Protein AF-0000000074080080 (afdb_homodimer)

Nearest PDB structures (foldseek):
  8p6v-assembly1_I  TM=7.496E-01  e=1.552E-08  Homo sapiens
  7egb-assembly1_9  TM=7.547E-01  e=2.299E-08  Homo sapiens
  8bvw-assembly1_9  TM=6.854E-01  e=7.120E-08  Homo sapiens
  8p73-assembly1_I  TM=6.252E-01  e=2.799E-08  Homo sapiens
  5acb-assembly2_A  TM=5.329E-01  e=4.485E-04  Homo sapiens

Solvent-accessible surface area (backbone atoms only — not comparable to full-atom values): 25885 Å² total; per-residue (Å²): 143,64,81,69,67,68,72,72,68,72,80,48,49,71,61,48,43,47,50,49,52,49,50,49,45,57,71,65,32,74,70,78,63,53,70,61,32,53,52,39,15,49,49,50,46,50,59,56,43,68,49,40,59,55,50,47,51,26,28,39,54,52,22,20,61,74,67,66,50,90,68,54,69,68,55,53,41,69,65,51,88,72,82,49,58,68,59,47,48,54,50,30,63,62,40,45,63,54,51,37,54,76,49,67,67,61,78,83,66,81,59,31,60,62,51,32,52,49,50,53,53,48,42,59,71,70,46,73,81,57,92,65,66,75,73,66,33,51,60,51,21,49,53,44,53,57,51,40,67,76,47,63,51,73,82,73,46,54,32,62,52,51,18,50,27,24,51,50,50,11,38,52,74,68,70,46,64,73,59,57,58,52,52,52,51,34,61,71,66,64,43,77,88,85,46,78,71,70,52,53,54,56,53,46,50,29,49,51,50,44,49,55,46,46,54,49,43,48,48,48,45,46,50,45,50,51,49,55,66,73,94,139,68,80,69,68,69,71,73,70,73,77,48,50,72,61,47,42,47,50,48,52,47,50,49,47,57,70,66,32,73,70,80,63,53,70,62,31,54,52,38,15,49,50,50,46,51,60,56,43,66,48,40,60,54,50,48,50,26,29,39,54,52,22,21,60,76,67,66,50,88,69,53,71,69,53,54,42,67,63,50,87,72,82,50,57,68,59,48,48,55,50,29,62,61,41,45,63,54,50,38,55,75,49,70,66,61,77,81,70,80,60,32,61,63,51,33,52,49,50,53,53,48,41,61,69,70,46,72,81,57,92,64,67,75,71,67,32,51,61,52,21,50,52,45,52,57,52,38,69,76,47,64,50,74,81,72,48,54,32,60,53,51,19,50,27,25,51,51,49,11,39,50,74,69,70,46,64,73,58,56,58,52,53,49,51,36,61,72,65,64,41,72,90,84,47,77,70,70,54,53,55,56,52,46,50,30,48,50,49,44,48,56,46,47,52,47,44,49,48,47,45,48,50,46,51,51,49,55,66,73,93

Sequence (462 aa):
LTSMQLLWIRPDSDFARLNRSIARFSDTFQPTMWPSVRWTAYAYFKRLFLEWSIVMMACFYLAMKVEEFYVTIDEFVSNLKSGTPEQNTTRILGLEPEIMRALRYQITIHCPFRPFEGHLVEMKARMLLLNFNVESIREPADQFFRQALLSDVMLMYPPSQIALAALKYGLDSLDKSPDVLVEFLQKLMGVEDDWKGMHGDALQTIDKLILRFENSQRKAQITRLIAHHIALTSMQLLWIRPDSDFARLNRSIARFSDTFQPTMWPSVRWTAYAYFKRLFLEWSIVMMACFYLAMKVEEFYVTIDEFVSNLKSGTPEQNTTRILGLEPEIMRALRYQITIHCPFRPFEGHLVEMKARMLLLNFNVESIREPADQFFRQALLSDVMLMYPPSQIALAALKYGLDSLDKSPDVLVEFLQKLMGVEDDWKGMHGDALQTIDKLILRFENSQRKAQITRLIAHHIA

Foldseek 3Di:
DDCVVVVPPPQQQVVRVVVVVLVVCQPPDPPNDDPVVVVVVVVVVVVVCVCVVLVVLLLVVLVCVVVVVDDDLQRSLVPDDDDDSVVSSVSSVVCNVVVCVVVVVPSDADALVVLLVVLLVLCVVPVVPDPDDSVQLVVQLVVLVVLVVSHCLSVPDDSNLSSLLSSQRSCVVVVHDPVSSVVSVCVVVVDDPPPPPPSVVSVVSSVVSNVSSVSSVVVVVVVVVVVVVVD/DDCVVVVPPPQQQVVRVVVVVLVVCQPPDPPNDDPVVVVVVVVVVVVVCVCVVLVVLLLVVLVCVVVVVDDDLQRSLVPDDDDDSVVSSVSSVVCNVVVCVVVVVPSDADALVVLLVVLLVLCVVPVVPDPDDSVQLVVQLVVLVVLVVSHCDSVVDDSNLSSLLSSQRSCVVVVHDPVSSVVSVCVVVVDDPPPPPPSVVSVVSSVVSNVSSVSSVVVVVVVVVVVVVVD

Structure (mmCIF, N/CA/C/O backbone):
data_AF-0000000074080080-model_v1
#
loop_
_entity.id
_entity.type
_entity.pdbx_description
1 polymer 'Cyclin_C_2 domain-containing protein'
#
loop_
_atom_site.group_PDB
_atom_site.id
_atom_site.type_symbol
_atom_site.label_atom_id
_atom_site.label_alt_id
_atom_site.label_comp_id
_atom_site.label_asym_id
_atom_site.label_entity_id
_atom_site.label_seq_id
_atom_site.pdbx_PDB_ins_code
_atom_site.Cartn_x
_atom_site.Cartn_y
_atom_site.Cartn_z
_atom_site.occupancy
_atom_site.B_iso_or_equiv
_atom_site.auth_seq_id
_atom_site.auth_comp_id
_atom_site.auth_asym_id
_atom_site.auth_atom_id
_atom_site.pdbx_PDB_model_num
ATOM 1 N N . LEU A 1 1 ? -24.312 1.69 31.484 1 17.56 1 LEU A N 1
ATOM 2 C CA . LEU A 1 1 ? -23.109 2.436 31.125 1 17.56 1 LEU A CA 1
ATOM 3 C C . LEU A 1 1 ? -22.172 1.587 30.266 1 17.56 1 LEU A C 1
ATOM 5 O O . LEU A 1 1 ? -21.547 0.647 30.75 1 17.56 1 LEU A O 1
ATOM 9 N N . THR A 1 2 ? -22.594 1.192 29.203 1 21.22 2 THR A N 1
ATOM 10 C CA . THR A 1 2 ? -22.969 0.171 28.234 1 21.22 2 THR A CA 1
ATOM 11 C C . THR A 1 2 ? -21.797 -0.184 27.328 1 21.22 2 THR A C 1
ATOM 13 O O . THR A 1 2 ? -20.859 0.605 27.172 1 21.22 2 THR A O 1
ATOM 16 N N . SER A 1 3 ? -21.797 -1.384 27.078 1 21.23 3 SER A N 1
ATOM 17 C CA . SER A 1 3 ? -20.828 -2.271 26.438 1 21.23 3 SER A CA 1
ATOM 18 C C . SER A 1 3 ? -20.359 -1.696 25.094 1 21.23 3 SER A C 1
ATOM 20 O O . SER A 1 3 ? -21.109 -1.704 24.125 1 21.23 3 SER A O 1
ATOM 22 N N . MET A 1 4 ? -20.125 -0.327 25.297 1 20.53 4 MET A N 1
ATOM 23 C CA . MET A 1 4 ? -19.688 0.381 24.109 1 20.53 4 MET A CA 1
ATOM 24 C C . MET A 1 4 ? -18.797 -0.511 23.25 1 20.53 4 MET A C 1
ATOM 26 O O . MET A 1 4 ? -17.672 -0.844 23.641 1 20.53 4 MET A O 1
ATOM 30 N N . GLN A 1 5 ? -19.438 -1.599 22.922 1 22.08 5 GLN A N 1
ATOM 31 C CA . GLN A 1 5 ? -18.891 -2.594 22.016 1 22.08 5 GLN A CA 1
ATOM 32 C C . GLN A 1 5 ? -18.016 -1.938 20.953 1 22.08 5 GLN A C 1
ATOM 34 O O . GLN A 1 5 ? -18.484 -1.101 20.172 1 22.08 5 GLN A O 1
ATOM 39 N N . LEU A 1 6 ? -16.984 -1.421 21.5 1 24.19 6 LEU A N 1
ATOM 40 C CA . LEU A 1 6 ? -15.805 -0.853 20.844 1 24.19 6 LEU A CA 1
ATOM 41 C C . LEU A 1 6 ? -15.602 -1.474 19.469 1 24.19 6 LEU A C 1
ATOM 43 O O . LEU A 1 6 ? -15.328 -2.672 19.359 1 24.19 6 LEU A O 1
ATOM 47 N N . LEU A 1 7 ? -16.609 -1.255 18.766 1 25.08 7 LEU A N 1
ATOM 48 C CA . LEU A 1 7 ? -16.625 -1.67 17.375 1 25.08 7 LEU A CA 1
ATOM 49 C C . LEU A 1 7 ? -15.219 -1.593 16.766 1 25.08 7 LEU A C 1
ATOM 51 O O . LEU A 1 7 ? -14.602 -0.527 16.766 1 25.08 7 LEU A O 1
ATOM 55 N N . TRP A 1 8 ? -14.391 -2.443 17.141 1 25.25 8 TRP A N 1
ATOM 56 C CA . TRP A 1 8 ? -13.031 -2.824 16.75 1 25.25 8 TRP A CA 1
ATOM 57 C C . TRP A 1 8 ? -12.789 -2.557 15.273 1 25.25 8 TRP A C 1
ATOM 59 O O . TRP A 1 8 ? -13.281 -3.291 14.414 1 25.25 8 TRP A O 1
ATOM 69 N N . ILE A 1 9 ? -13.328 -1.454 14.93 1 29.81 9 ILE A N 1
ATOM 70 C CA . ILE A 1 9 ? -13.039 -1.079 13.555 1 29.81 9 ILE A CA 1
ATOM 71 C C . ILE A 1 9 ? -11.562 -1.323 13.25 1 29.81 9 ILE A C 1
ATOM 73 O O . ILE A 1 9 ? -10.688 -0.751 13.898 1 29.81 9 ILE A O 1
ATOM 77 N N . ARG A 1 10 ? -10.977 -2.4 13.086 1 31.02 10 ARG A N 1
ATOM 78 C CA . ARG A 1 10 ? -9.664 -2.932 12.727 1 31.02 10 ARG A CA 1
ATOM 79 C C . ARG A 1 10 ? -8.906 -1.963 11.82 1 31.02 10 ARG A C 1
ATOM 81 O O . ARG A 1 10 ? -9.383 -1.621 10.734 1 31.02 10 ARG A O 1
ATOM 88 N N . PRO A 1 11 ? -8.242 -0.941 12.297 1 35.12 11 PRO A N 1
ATOM 89 C CA . PRO A 1 11 ? -7.457 -0.019 11.477 1 35.12 11 PRO A CA 1
ATOM 90 C C . PRO A 1 11 ? -6.656 -0.734 10.391 1 35.12 11 PRO A C 1
ATOM 92 O O . PRO A 1 11 ? -5.547 -1.214 10.648 1 35.12 11 PRO A O 1
ATOM 95 N N . ASP A 1 12 ? -7.016 -1.468 9.672 1 42.03 12 ASP A N 1
ATOM 96 C CA . ASP A 1 12 ? -6.352 -2.131 8.547 1 42.03 12 ASP A CA 1
ATOM 97 C C . ASP A 1 12 ? -5.691 -1.112 7.625 1 42.03 12 ASP A C 1
ATOM 99 O O . ASP A 1 12 ? -6.285 -0.086 7.293 1 42.03 12 ASP A O 1
ATOM 103 N N . SER A 1 13 ? -4.238 -0.912 7.84 1 49.28 13 SER A N 1
ATOM 104 C CA . SER A 1 13 ? -3.572 -0.089 6.836 1 49.28 13 SER A CA 1
ATOM 105 C C . SER A 1 13 ? -4.355 -0.075 5.527 1 49.28 13 SER A C 1
ATOM 107 O O . SER A 1 13 ? -5.133 -0.99 5.254 1 49.28 13 SER A O 1
ATOM 109 N N . ASP A 1 14 ? -4.449 1.214 5.035 1 56 14 ASP A N 1
ATOM 110 C CA . ASP A 1 14 ? -5.066 1.355 3.721 1 56 14 ASP A CA 1
ATOM 111 C C . ASP A 1 14 ? -4.754 0.153 2.834 1 56 14 ASP A C 1
ATOM 113 O O . ASP A 1 14 ? -5.637 -0.372 2.152 1 56 14 ASP A O 1
ATOM 117 N N . PHE A 1 15 ? -3.592 -0.225 3.162 1 58.41 15 PHE A N 1
ATOM 118 C CA . PHE A 1 15 ? -3.172 -1.337 2.316 1 58.41 15 PHE A CA 1
ATOM 119 C C . PHE A 1 15 ? -3.826 -2.637 2.768 1 58.41 15 PHE A C 1
ATOM 121 O O . PHE A 1 15 ? -4.188 -3.475 1.939 1 58.41 15 PHE A O 1
ATOM 128 N N . ALA A 1 16 ? -3.873 -2.633 4.039 1 60.62 16 ALA A N 1
ATOM 129 C CA . ALA A 1 16 ? -4.539 -3.822 4.562 1 60.62 16 ALA A CA 1
ATOM 130 C C . ALA A 1 16 ? -6.012 -3.848 4.156 1 60.62 16 ALA A C 1
ATOM 132 O O . ALA A 1 16 ? -6.547 -4.902 3.812 1 60.62 16 ALA A O 1
ATOM 133 N N . ARG A 1 17 ? -6.52 -2.699 4.176 1 64.62 17 ARG A N 1
ATOM 134 C CA . ARG A 1 17 ? -7.91 -2.588 3.752 1 64.62 17 ARG A CA 1
ATOM 135 C C . ARG A 1 17 ? -8.062 -2.924 2.271 1 64.62 17 ARG A C 1
ATOM 137 O O . ARG A 1 17 ? -9 -3.621 1.88 1 64.62 17 ARG A O 1
ATOM 144 N N . LEU A 1 18 ? -7.172 -2.406 1.583 1 68.5 18 LEU A N 1
ATOM 145 C CA . LEU A 1 18 ? -7.188 -2.693 0.153 1 68.5 18 LEU A CA 1
ATOM 146 C C . LEU A 1 18 ? -7.043 -4.191 -0.101 1 68.5 18 LEU A C 1
ATOM 148 O O . LEU A 1 18 ? -7.785 -4.762 -0.901 1 68.5 18 LEU A O 1
ATOM 152 N N . ASN A 1 19 ? -6.113 -4.742 0.609 1 70.88 19 ASN A N 1
ATOM 153 C CA . ASN A 1 19 ? -5.891 -6.172 0.428 1 70.88 19 ASN A CA 1
ATOM 154 C C . ASN A 1 19 ? -7.129 -6.98 0.801 1 70.88 19 ASN A C 1
ATOM 156 O O . ASN A 1 19 ? -7.453 -7.973 0.141 1 70.88 19 ASN A O 1
ATOM 160 N N . ARG A 1 20 ? -7.703 -6.57 1.773 1 73.62 20 ARG A N 1
ATOM 161 C CA . ARG A 1 20 ? -8.922 -7.262 2.191 1 73.62 20 ARG A CA 1
ATOM 162 C C . ARG A 1 20 ? -10.023 -7.109 1.145 1 73.62 20 ARG A C 1
ATOM 164 O O . ARG A 1 20 ? -10.742 -8.07 0.854 1 73.62 20 ARG A O 1
ATOM 171 N N . SER A 1 21 ? -10.141 -5.93 0.769 1 77.5 21 SER A N 1
ATOM 172 C CA . SER A 1 21 ? -11.141 -5.664 -0.259 1 77.5 21 SER A CA 1
ATOM 173 C C . SER A 1 21 ? -10.867 -6.477 -1.52 1 77.5 21 SER A C 1
ATOM 175 O O . SER A 1 21 ? -11.797 -7.008 -2.135 1 77.5 21 SER A O 1
ATOM 177 N N . ILE A 1 22 ? -9.672 -6.57 -1.841 1 82.88 22 ILE A N 1
ATOM 178 C CA . ILE A 1 22 ? -9.273 -7.312 -3.033 1 82.88 22 ILE A CA 1
ATOM 179 C C . ILE A 1 22 ? -9.555 -8.797 -2.834 1 82.88 22 ILE A C 1
ATOM 181 O O . ILE A 1 22 ? -10.039 -9.469 -3.748 1 82.88 22 ILE A O 1
ATOM 185 N N . ALA A 1 23 ? -9.172 -9.219 -1.677 1 84 23 ALA A N 1
ATOM 186 C CA . ALA A 1 23 ? -9.422 -10.625 -1.368 1 84 23 ALA A CA 1
ATOM 187 C C . ALA A 1 23 ? -10.914 -10.938 -1.446 1 84 23 ALA A C 1
ATOM 189 O O . ALA A 1 23 ? -11.305 -11.961 -2.02 1 84 23 ALA A O 1
ATOM 190 N N . ARG A 1 24 ? -11.688 -10.117 -0.937 1 87.06 24 ARG A N 1
ATOM 191 C CA . ARG A 1 24 ? -13.133 -10.305 -0.978 1 87.06 24 ARG A CA 1
ATOM 192 C C . ARG A 1 24 ? -13.648 -10.289 -2.412 1 87.06 24 ARG A C 1
ATOM 194 O O . ARG A 1 24 ? -14.492 -11.109 -2.785 1 87.06 24 ARG A O 1
ATOM 201 N N . PHE A 1 25 ? -13.234 -9.406 -3.121 1 91.62 25 PHE A N 1
ATOM 202 C CA . PHE A 1 25 ? -13.609 -9.305 -4.527 1 91.62 25 PHE A CA 1
ATOM 203 C C . PHE A 1 25 ? -13.297 -10.602 -5.262 1 91.62 25 PHE A C 1
ATOM 205 O O . PHE A 1 25 ? -14.156 -11.148 -5.961 1 91.62 25 PHE A O 1
ATOM 212 N N . SER A 1 26 ? -12.039 -11.031 -5.137 1 92.44 26 SER A N 1
ATOM 213 C CA . SER A 1 26 ? -11.609 -12.219 -5.855 1 92.44 26 SER A CA 1
ATOM 214 C C . SER A 1 26 ? -12.352 -13.461 -5.371 1 92.44 26 SER A C 1
ATOM 216 O O . SER A 1 26 ? -12.656 -14.359 -6.16 1 92.44 26 SER A O 1
ATOM 218 N N . ASP A 1 27 ? -12.688 -13.461 -4.098 1 92.62 27 ASP A N 1
ATOM 219 C CA . ASP A 1 27 ? -13.359 -14.625 -3.521 1 92.62 27 ASP A CA 1
ATOM 220 C C . ASP A 1 27 ? -14.836 -14.664 -3.93 1 92.62 27 ASP A C 1
ATOM 222 O O . ASP A 1 27 ? -15.414 -15.742 -4.059 1 92.62 27 ASP A O 1
ATOM 226 N N . THR A 1 28 ? -15.445 -13.531 -4.148 1 94.44 28 THR A N 1
ATOM 227 C CA . THR A 1 28 ? -16.891 -13.477 -4.371 1 94.44 28 THR A CA 1
ATOM 228 C C . THR A 1 28 ? -17.203 -13.25 -5.852 1 94.44 28 THR A C 1
ATOM 230 O O . THR A 1 28 ? -18.359 -13.195 -6.246 1 94.44 28 THR A O 1
ATOM 233 N N . PHE A 1 29 ? -16.203 -13.156 -6.617 1 95.81 29 PHE A N 1
ATOM 234 C CA . PHE A 1 29 ? -16.391 -12.867 -8.031 1 95.81 29 PHE A CA 1
ATOM 235 C C . PHE A 1 29 ? -17.188 -13.977 -8.711 1 95.81 29 PHE A C 1
ATOM 237 O O . PHE A 1 29 ? -17 -15.156 -8.422 1 95.81 29 PHE A O 1
ATOM 244 N N . GLN A 1 30 ? -18.109 -13.562 -9.531 1 95.5 30 GLN A N 1
ATOM 245 C CA . GLN A 1 30 ? -18.875 -14.477 -10.367 1 95.5 30 GLN A CA 1
ATOM 246 C C . GLN A 1 30 ? -18.656 -14.18 -11.852 1 95.5 30 GLN A C 1
ATOM 248 O O . GLN A 1 30 ? -18.906 -13.062 -12.305 1 95.5 30 GLN A O 1
ATOM 253 N N . PRO A 1 31 ? -18.344 -15.234 -12.547 1 96.19 31 PRO A N 1
ATOM 254 C CA . PRO A 1 31 ? -18.078 -16.641 -12.211 1 96.19 31 PRO A CA 1
ATOM 255 C C . PRO A 1 31 ? -16.844 -16.812 -11.344 1 96.19 31 PRO A C 1
ATOM 257 O O . PRO A 1 31 ? -15.992 -15.922 -11.281 1 96.19 31 PRO A O 1
ATOM 260 N N . THR A 1 32 ? -16.703 -18 -10.766 1 96.12 32 THR A N 1
ATOM 261 C CA . THR A 1 32 ? -15.594 -18.234 -9.852 1 96.12 32 THR A CA 1
ATOM 262 C C . THR A 1 32 ? -14.266 -18.016 -10.562 1 96.12 32 THR A C 1
ATOM 264 O O . THR A 1 32 ? -14 -18.625 -11.602 1 96.12 32 THR A O 1
ATOM 267 N N . MET A 1 33 ? -13.445 -17.281 -9.992 1 96.38 33 MET A N 1
ATOM 268 C CA . MET A 1 33 ? -12.172 -16.875 -10.586 1 96.38 33 MET A CA 1
ATOM 269 C C . MET A 1 33 ? -11.125 -17.984 -10.453 1 96.38 33 MET A C 1
ATOM 271 O O . MET A 1 33 ? -11.023 -18.609 -9.398 1 96.38 33 MET A O 1
ATOM 275 N N . TRP A 1 34 ? -10.391 -18.125 -11.531 1 96.19 34 TRP A N 1
ATOM 276 C CA . TRP A 1 34 ? -9.297 -19.078 -11.477 1 96.19 34 TRP A CA 1
ATOM 277 C C . TRP A 1 34 ? -8.164 -18.562 -10.586 1 96.19 34 TRP A C 1
ATOM 279 O O . TRP A 1 34 ? -7.879 -17.359 -10.57 1 96.19 34 TRP A O 1
ATOM 289 N N . PRO A 1 35 ? -7.465 -19.469 -9.906 1 95.5 35 PRO A N 1
ATOM 290 C CA . PRO A 1 35 ? -6.316 -19.062 -9.094 1 95.5 35 PRO A CA 1
ATOM 291 C C . PRO A 1 35 ? -5.234 -18.375 -9.922 1 95.5 35 PRO A C 1
ATOM 293 O O . PRO A 1 35 ? -4.57 -17.453 -9.43 1 95.5 35 PRO A O 1
ATOM 296 N N . SER A 1 36 ? -5.105 -18.828 -11.156 1 96.56 36 SER A N 1
ATOM 297 C CA . SER A 1 36 ? -4.09 -18.234 -12.016 1 96.56 36 SER A CA 1
ATOM 298 C C . SER A 1 36 ? -4.406 -16.781 -12.328 1 96.56 36 SER A C 1
ATOM 300 O O . SER A 1 36 ? -3.5 -15.945 -12.422 1 96.56 36 SER A O 1
ATOM 302 N N . VAL A 1 37 ? -5.695 -16.438 -12.461 1 97.5 37 VAL A N 1
ATOM 303 C CA . VAL A 1 37 ? -6.125 -15.055 -12.711 1 97.5 37 VAL A CA 1
ATOM 304 C C . VAL A 1 37 ? -5.746 -14.172 -11.531 1 97.5 37 VAL A C 1
ATOM 306 O O . VAL A 1 37 ? -5.176 -13.094 -11.711 1 97.5 37 VAL A O 1
ATOM 309 N N . ARG A 1 38 ? -6.051 -14.672 -10.422 1 96 38 ARG A N 1
ATOM 310 C CA . ARG A 1 38 ? -5.723 -13.953 -9.195 1 96 38 ARG A CA 1
ATOM 311 C C . ARG A 1 38 ? -4.219 -13.711 -9.094 1 96 38 ARG A C 1
ATOM 313 O O . ARG A 1 38 ? -3.781 -12.602 -8.781 1 96 38 ARG A O 1
ATOM 320 N N . TRP A 1 39 ? -3.469 -14.758 -9.344 1 95.75 39 TRP A N 1
ATOM 321 C CA . TRP A 1 39 ? -2.012 -14.68 -9.273 1 95.75 39 TRP A CA 1
ATOM 322 C C . TRP A 1 39 ? -1.476 -13.641 -10.25 1 95.75 39 TRP A C 1
ATOM 324 O O . TRP A 1 39 ? -0.644 -12.805 -9.883 1 95.75 39 TRP A O 1
ATOM 334 N N . THR A 1 40 ? -1.944 -13.695 -11.422 1 97.06 40 THR A N 1
ATOM 335 C CA . THR A 1 40 ? -1.5 -12.789 -12.477 1 97.06 40 THR A CA 1
ATOM 336 C C . THR A 1 40 ? -1.874 -11.344 -12.148 1 97.06 40 THR A C 1
ATOM 338 O O . THR A 1 40 ? -1.063 -10.438 -12.32 1 97.06 40 THR A O 1
ATOM 341 N N . ALA A 1 41 ? -3.1 -11.109 -11.656 1 96.12 41 ALA A N 1
ATOM 342 C CA . ALA A 1 41 ? -3.555 -9.766 -11.289 1 96.12 41 ALA A CA 1
ATOM 343 C C . ALA A 1 41 ? -2.676 -9.172 -10.195 1 96.12 41 ALA A C 1
ATOM 345 O O . ALA A 1 41 ? -2.264 -8.016 -10.289 1 96.12 41 ALA A O 1
ATOM 346 N N . TYR A 1 42 ? -2.398 -9.992 -9.203 1 90.81 42 TYR A N 1
ATOM 347 C CA . TYR A 1 42 ? -1.548 -9.539 -8.109 1 90.81 42 TYR A CA 1
ATOM 348 C C . TYR A 1 42 ? -0.14 -9.234 -8.602 1 90.81 42 TYR A C 1
ATOM 350 O O . TYR A 1 42 ? 0.486 -8.266 -8.156 1 90.81 42 TYR A O 1
ATOM 358 N N . ALA A 1 43 ? 0.351 -10.078 -9.477 1 91.75 43 ALA A N 1
ATOM 359 C CA . ALA A 1 43 ? 1.68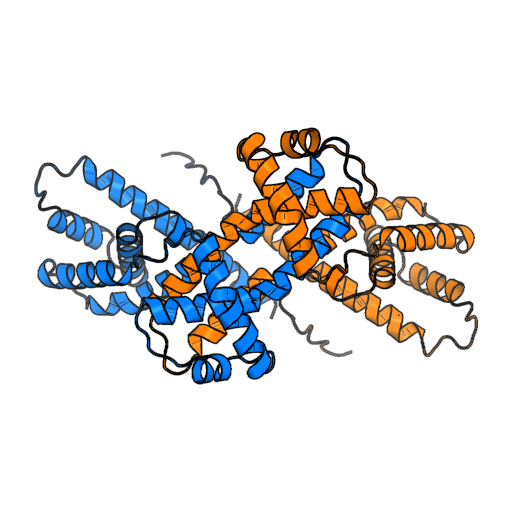2 -9.844 -10.031 1 91.75 43 ALA A CA 1
ATOM 360 C C . ALA A 1 43 ? 1.743 -8.508 -10.766 1 91.75 43 ALA A C 1
ATOM 362 O O . ALA A 1 43 ? 2.701 -7.746 -10.609 1 91.75 43 ALA A O 1
ATOM 363 N N . TYR A 1 44 ? 0.697 -8.234 -11.555 1 92.06 44 TYR A N 1
ATOM 364 C CA . TYR A 1 44 ? 0.622 -6.945 -12.242 1 92.06 44 TYR A CA 1
ATOM 365 C C . TYR A 1 44 ? 0.669 -5.793 -11.242 1 92.06 44 TYR A C 1
ATOM 367 O O . TYR A 1 44 ? 1.477 -4.871 -11.383 1 92.06 44 TYR A O 1
ATOM 375 N N . PHE A 1 45 ? -0.142 -5.867 -10.328 1 87.12 45 PHE A N 1
ATOM 376 C CA . PHE A 1 45 ? -0.299 -4.789 -9.359 1 87.12 45 PHE A CA 1
ATOM 377 C C . PHE A 1 45 ? 1.002 -4.547 -8.602 1 87.12 45 PHE A C 1
ATOM 379 O O . PHE A 1 45 ? 1.432 -3.402 -8.445 1 87.12 45 PHE A O 1
ATOM 386 N N . LYS A 1 46 ? 1.604 -5.672 -8.203 1 80.88 46 LYS A N 1
ATOM 387 C CA . LYS A 1 46 ? 2.84 -5.555 -7.43 1 80.88 46 LYS A CA 1
ATOM 388 C C . LYS A 1 46 ? 3.969 -4.988 -8.281 1 80.88 46 LYS A C 1
ATOM 390 O O . LYS A 1 46 ? 4.82 -4.246 -7.785 1 80.88 46 LYS A O 1
ATOM 395 N N . ARG A 1 47 ? 3.988 -5.367 -9.445 1 83.44 47 ARG A N 1
ATOM 396 C CA . ARG A 1 47 ? 5 -4.82 -10.344 1 83.44 47 ARG A CA 1
ATOM 397 C C . ARG A 1 47 ? 4.781 -3.33 -10.578 1 83.44 47 ARG A C 1
ATOM 399 O O . ARG A 1 47 ? 5.742 -2.57 -10.711 1 83.44 47 ARG A O 1
ATOM 406 N N . LEU A 1 48 ? 3.52 -2.977 -10.648 1 78.56 48 LEU A N 1
ATOM 407 C CA . LEU A 1 48 ? 3.197 -1.559 -10.781 1 78.56 48 LEU A CA 1
ATOM 408 C C . LEU A 1 48 ? 3.598 -0.795 -9.523 1 78.56 48 LEU A C 1
ATOM 410 O O . LEU A 1 48 ? 3.99 0.372 -9.594 1 78.56 48 LEU A O 1
ATOM 414 N N . PHE A 1 49 ? 3.523 -1.566 -8.469 1 68.88 49 PHE A N 1
ATOM 415 C CA . PHE A 1 49 ? 3.791 -0.953 -7.172 1 68.88 49 PHE A CA 1
ATOM 416 C C . PHE A 1 49 ? 5.281 -0.674 -7 1 68.88 49 PHE A C 1
ATOM 418 O O . PHE A 1 49 ? 5.664 0.273 -6.312 1 68.88 49 PHE A O 1
ATOM 425 N N . LEU A 1 50 ? 6.039 -1.563 -7.504 1 65.81 50 LEU A N 1
ATOM 426 C CA . LEU A 1 50 ? 7.48 -1.334 -7.461 1 65.81 50 LEU A CA 1
ATOM 427 C C . LEU A 1 50 ? 7.824 0.057 -7.984 1 65.81 50 LEU A C 1
ATOM 429 O O . LEU A 1 50 ? 8.805 0.666 -7.543 1 65.81 50 LEU A O 1
ATOM 433 N N . GLU A 1 51 ? 6.992 0.502 -8.742 1 68.12 51 GLU A N 1
ATOM 434 C CA . GLU A 1 51 ? 7.172 1.842 -9.297 1 68.12 51 GLU A CA 1
ATOM 435 C C . GLU A 1 51 ? 6.602 2.906 -8.367 1 68.12 51 GLU A C 1
ATOM 437 O O . GLU A 1 51 ? 6.797 4.102 -8.586 1 68.12 51 GLU A O 1
ATOM 442 N N . TRP A 1 52 ? 6.117 2.412 -7.312 1 70.75 52 TRP A N 1
ATOM 443 C CA . TRP A 1 52 ? 5.457 3.324 -6.387 1 70.75 52 TRP A CA 1
ATOM 444 C C . TRP A 1 52 ? 6.48 4.164 -5.625 1 70.75 52 TRP A C 1
ATOM 446 O O . TRP A 1 52 ? 6.207 5.312 -5.266 1 70.75 52 TRP A O 1
ATOM 456 N N . SER A 1 53 ? 7.648 3.527 -5.445 1 74.38 53 SER A N 1
ATOM 457 C CA . SER A 1 53 ? 8.68 4.289 -4.754 1 74.38 53 SER A CA 1
ATOM 458 C C . SER A 1 53 ? 9.008 5.578 -5.496 1 74.38 53 SER A C 1
ATOM 460 O O . SER A 1 53 ? 9.141 6.641 -4.887 1 74.38 53 SER A O 1
ATOM 462 N N . ILE A 1 54 ? 9.109 5.406 -6.77 1 82.62 54 ILE A N 1
ATOM 463 C CA . ILE A 1 54 ? 9.484 6.578 -7.551 1 82.62 54 ILE A CA 1
ATOM 464 C C . ILE A 1 54 ? 8.32 7.562 -7.59 1 82.62 54 ILE A C 1
ATOM 466 O O . ILE A 1 54 ? 8.531 8.781 -7.641 1 82.62 54 ILE A O 1
ATOM 470 N N . VAL A 1 55 ? 7.113 7.07 -7.562 1 85.31 55 VAL A N 1
ATOM 471 C CA . VAL A 1 55 ? 5.938 7.934 -7.52 1 85.31 55 VAL A CA 1
ATOM 472 C C . VAL A 1 55 ? 5.934 8.742 -6.223 1 85.31 55 VAL A C 1
ATOM 474 O O . VAL A 1 55 ? 5.641 9.938 -6.23 1 85.31 55 VAL A O 1
ATOM 477 N N . MET A 1 56 ? 6.242 8.047 -5.168 1 88.56 56 MET A N 1
ATOM 478 C CA . MET A 1 56 ? 6.312 8.734 -3.883 1 88.56 56 MET A CA 1
ATOM 479 C C . MET A 1 56 ? 7.375 9.828 -3.908 1 88.56 56 MET A C 1
ATOM 481 O O . MET A 1 56 ? 7.16 10.922 -3.389 1 88.56 56 MET A O 1
ATOM 485 N N . MET A 1 57 ? 8.508 9.508 -4.488 1 92.38 57 MET A N 1
ATOM 486 C CA . MET A 1 57 ? 9.562 10.516 -4.582 1 92.38 57 MET A CA 1
ATOM 487 C C . MET A 1 57 ? 9.117 11.703 -5.426 1 92.38 57 MET A C 1
ATOM 489 O O . MET A 1 57 ? 9.414 12.852 -5.098 1 92.38 57 MET A O 1
ATOM 493 N N . ALA A 1 58 ? 8.438 11.383 -6.469 1 94.75 58 ALA A N 1
ATOM 494 C CA . ALA A 1 58 ? 7.906 12.453 -7.309 1 94.75 58 ALA A CA 1
ATOM 495 C C . ALA A 1 58 ? 6.898 13.297 -6.539 1 94.75 58 ALA A C 1
ATOM 497 O O . ALA A 1 58 ? 6.828 14.516 -6.727 1 94.75 58 ALA A O 1
ATOM 498 N N . CYS A 1 59 ? 6.082 12.672 -5.684 1 94.5 59 CYS A N 1
ATOM 499 C CA . CYS A 1 59 ? 5.16 13.414 -4.824 1 94.5 59 CYS A CA 1
ATOM 500 C C . CYS A 1 59 ? 5.922 14.344 -3.887 1 94.5 59 CYS A C 1
ATOM 502 O O . CYS A 1 59 ? 5.5 15.477 -3.658 1 94.5 59 CYS A O 1
ATOM 504 N N . PHE A 1 60 ? 6.984 13.891 -3.348 1 96.88 60 PHE A N 1
ATOM 505 C CA . PHE A 1 60 ? 7.809 14.727 -2.479 1 96.88 60 PHE A CA 1
ATOM 506 C C . PHE A 1 60 ? 8.367 15.922 -3.244 1 96.88 60 PHE A C 1
ATOM 508 O O . PHE A 1 60 ? 8.336 17.047 -2.75 1 96.88 60 PHE A O 1
ATOM 515 N N . TYR A 1 61 ? 8.883 15.672 -4.367 1 98 61 TYR A N 1
ATOM 516 C CA . TYR A 1 61 ? 9.453 16.75 -5.16 1 98 61 TYR A CA 1
ATOM 517 C C . TYR A 1 61 ? 8.391 17.797 -5.508 1 98 61 TYR A C 1
ATOM 519 O O . TYR A 1 61 ? 8.633 19 -5.41 1 98 61 TYR A O 1
ATOM 527 N N . LEU A 1 62 ? 7.254 17.359 -5.926 1 97.75 62 LEU A N 1
ATOM 528 C CA . LEU A 1 62 ? 6.133 18.25 -6.223 1 97.75 62 LEU A CA 1
ATOM 529 C C . LEU A 1 62 ? 5.723 19.031 -4.98 1 97.75 62 LEU A C 1
ATOM 531 O O . LEU A 1 62 ? 5.469 20.234 -5.059 1 97.75 62 LEU A O 1
ATOM 535 N N . ALA A 1 63 ? 5.605 18.344 -3.863 1 98 63 ALA A N 1
ATOM 536 C CA . ALA A 1 63 ? 5.246 18.984 -2.602 1 98 63 ALA A CA 1
ATOM 537 C C . ALA A 1 63 ? 6.25 20.078 -2.238 1 98 63 ALA A C 1
ATOM 539 O O . ALA A 1 63 ? 5.867 21.141 -1.738 1 98 63 ALA A O 1
ATOM 540 N N . MET A 1 64 ? 7.508 19.812 -2.479 1 97.94 64 MET A N 1
ATOM 541 C CA . MET A 1 64 ? 8.539 20.812 -2.195 1 97.94 64 MET A CA 1
ATOM 542 C C . MET A 1 64 ? 8.336 22.062 -3.037 1 97.94 64 MET A C 1
ATOM 544 O O . MET A 1 64 ? 8.492 23.172 -2.541 1 97.94 64 MET A O 1
ATOM 548 N N . LYS A 1 65 ? 8.008 21.875 -4.258 1 97.19 65 LYS A N 1
ATOM 549 C CA . LYS A 1 65 ? 7.719 23.016 -5.133 1 97.19 65 LYS A CA 1
ATOM 550 C C . LYS A 1 65 ? 6.52 23.812 -4.629 1 97.19 65 LYS A C 1
ATOM 552 O O . LYS A 1 65 ? 6.57 25.031 -4.555 1 97.19 65 LYS A O 1
ATOM 557 N N . VAL A 1 66 ? 5.488 23.172 -4.215 1 96.94 66 VAL A N 1
ATOM 558 C CA . VAL A 1 66 ? 4.23 23.812 -3.828 1 96.94 66 VAL A CA 1
ATOM 559 C C . VAL A 1 66 ? 4.398 24.516 -2.484 1 96.94 66 VAL A C 1
ATOM 561 O O . VAL A 1 66 ? 3.838 25.594 -2.268 1 96.94 66 VAL A O 1
ATOM 564 N N . GLU A 1 67 ? 5.137 23.922 -1.61 1 96.75 67 GLU A N 1
ATOM 565 C CA . GLU A 1 67 ? 5.375 24.469 -0.281 1 96.75 67 GLU A CA 1
ATOM 566 C C . GLU A 1 67 ? 6.5 25.5 -0.304 1 96.75 67 GLU A C 1
ATOM 568 O O . GLU A 1 67 ? 6.863 26.062 0.735 1 96.75 67 GLU A O 1
ATOM 573 N N . GLU A 1 68 ? 7.062 25.703 -1.464 1 96.31 68 GLU A N 1
ATOM 574 C CA . GLU A 1 68 ? 8.141 26.656 -1.671 1 96.31 68 GLU A CA 1
ATOM 575 C C . GLU A 1 68 ? 9.375 26.297 -0.855 1 96.31 68 GLU A C 1
ATOM 577 O O . GLU A 1 68 ? 10.008 27.156 -0.256 1 96.31 68 GLU A O 1
ATOM 582 N N . PHE A 1 69 ? 9.516 25.016 -0.65 1 96.88 69 PHE A N 1
ATOM 583 C CA . PHE A 1 69 ? 10.773 24.453 -0.158 1 96.88 69 PHE A CA 1
ATOM 584 C C . PHE A 1 69 ? 11.773 24.281 -1.295 1 96.88 69 PHE A C 1
ATOM 586 O O . PHE A 1 69 ? 11.812 23.234 -1.947 1 96.88 69 PHE A O 1
ATOM 593 N N . TYR A 1 70 ? 12.602 25.188 -1.587 1 94.12 70 TYR A N 1
ATOM 594 C CA . TYR A 1 70 ? 13.375 25.312 -2.814 1 94.12 70 TYR A CA 1
ATOM 595 C C . TYR A 1 70 ? 14.523 24.312 -2.842 1 94.12 70 TYR A C 1
ATOM 597 O O . TYR A 1 70 ? 15.492 24.438 -2.084 1 94.12 70 TYR A O 1
ATOM 605 N N . VAL A 1 71 ? 14.469 23.328 -3.646 1 96.19 71 VAL A N 1
ATOM 606 C CA . VAL A 1 71 ? 15.461 22.297 -3.926 1 96.19 71 VAL A CA 1
ATOM 607 C C . VAL A 1 71 ? 15.508 22.016 -5.426 1 96.19 71 VAL A C 1
ATOM 609 O O . VAL A 1 71 ? 14.469 21.844 -6.066 1 96.19 71 VAL A O 1
ATOM 612 N N . THR A 1 72 ? 16.734 22.031 -5.992 1 96.56 72 THR A N 1
ATOM 613 C CA . THR A 1 72 ? 16.844 21.672 -7.402 1 96.56 72 THR A CA 1
ATOM 614 C C . THR A 1 72 ? 16.641 20.172 -7.598 1 96.56 72 THR A C 1
ATOM 616 O O . THR A 1 72 ? 16.703 19.391 -6.637 1 96.56 72 THR A O 1
ATOM 619 N N . ILE A 1 73 ? 16.375 19.766 -8.797 1 97.38 73 ILE A N 1
ATOM 620 C CA . ILE A 1 73 ? 16.172 18.344 -9.086 1 97.38 73 ILE A CA 1
ATOM 621 C C . ILE A 1 73 ? 17.453 17.562 -8.797 1 97.38 73 ILE A C 1
ATOM 623 O O . ILE A 1 73 ? 17.391 16.422 -8.328 1 97.38 73 ILE A O 1
ATOM 627 N N . ASP A 1 74 ? 18.594 18.188 -9.031 1 97 74 ASP A N 1
ATOM 628 C CA . ASP A 1 74 ? 19.859 17.531 -8.773 1 97 74 ASP A CA 1
ATOM 629 C C . ASP A 1 74 ? 20.078 17.312 -7.273 1 97 74 ASP A C 1
ATOM 631 O O . ASP A 1 74 ? 20.531 16.25 -6.855 1 97 74 ASP A O 1
ATOM 635 N N . GLU A 1 75 ? 19.734 18.297 -6.543 1 96.5 75 GLU A N 1
ATOM 636 C CA . GLU A 1 75 ? 19.828 18.172 -5.09 1 96.5 75 GLU A CA 1
ATOM 637 C C . GLU A 1 75 ? 18.859 17.125 -4.555 1 96.5 75 GLU A C 1
ATOM 639 O O . GLU A 1 75 ? 19.203 16.359 -3.656 1 96.5 75 GLU A O 1
ATOM 644 N N . PHE A 1 76 ? 17.719 17.141 -5.094 1 97.5 76 PHE A N 1
ATOM 645 C CA . PHE A 1 76 ? 16.703 16.203 -4.652 1 97.5 76 PHE A CA 1
ATOM 646 C C . PHE A 1 76 ? 17.141 14.758 -4.895 1 97.5 76 PHE A C 1
ATOM 648 O O . PHE A 1 76 ? 17.109 13.93 -3.984 1 97.5 76 PHE A O 1
ATOM 655 N N . VAL A 1 77 ? 17.625 14.453 -6.102 1 96.69 77 VAL A N 1
ATOM 656 C CA . VAL A 1 77 ? 17.938 13.086 -6.492 1 96.69 77 VAL A CA 1
ATOM 657 C C . VAL A 1 77 ? 19.219 12.625 -5.777 1 96.69 77 VAL A C 1
ATOM 659 O O . VAL A 1 77 ? 19.438 11.422 -5.594 1 96.69 77 VAL A O 1
ATOM 662 N N . SER A 1 78 ? 20.047 13.578 -5.344 1 95.5 78 SER A N 1
ATOM 663 C CA . SER A 1 78 ? 21.25 13.234 -4.605 1 95.5 78 SER A CA 1
ATOM 664 C C . SER A 1 78 ? 20.906 12.609 -3.254 1 95.5 78 SER A C 1
ATOM 666 O O . SER A 1 78 ? 21.734 11.922 -2.658 1 95.5 78 SER A O 1
ATOM 668 N N . ASN A 1 79 ? 19.656 12.883 -2.758 1 95.19 79 ASN A N 1
ATOM 669 C CA . ASN A 1 79 ? 19.203 12.328 -1.484 1 95.19 79 ASN A CA 1
ATOM 670 C C . ASN A 1 79 ? 18.641 10.922 -1.655 1 95.19 79 ASN A C 1
ATOM 672 O O . ASN A 1 79 ? 18.328 10.242 -0.671 1 95.19 79 ASN A O 1
ATOM 676 N N . LEU A 1 80 ? 18.516 10.453 -2.91 1 92.19 80 LEU A N 1
ATOM 677 C CA . LEU A 1 80 ? 17.938 9.133 -3.158 1 92.19 80 LEU A CA 1
ATOM 678 C C . LEU A 1 80 ? 19 8.055 -3.08 1 92.19 80 LEU A C 1
ATOM 680 O O . LEU A 1 80 ? 20.141 8.266 -3.514 1 92.19 80 LEU A O 1
ATOM 684 N N . LYS A 1 81 ? 18.641 6.918 -2.525 1 84.06 81 LYS A N 1
ATOM 685 C CA . LYS A 1 81 ? 19.594 5.84 -2.309 1 84.06 81 LYS A CA 1
ATOM 686 C C . LYS A 1 81 ? 19.516 4.793 -3.418 1 84.06 81 LYS A C 1
ATOM 688 O O . LYS A 1 81 ? 20.438 4.008 -3.611 1 84.06 81 LYS A O 1
ATOM 693 N N . SER A 1 82 ? 18.422 4.781 -4.066 1 79.69 82 SER A N 1
ATOM 694 C CA . SER A 1 82 ? 18.219 3.783 -5.113 1 79.69 82 SER A CA 1
ATOM 695 C C . SER A 1 82 ? 18.172 4.434 -6.492 1 79.69 82 SER A C 1
ATOM 697 O O . SER A 1 82 ? 17.719 5.574 -6.625 1 79.69 82 SER A O 1
ATOM 699 N N . GLY A 1 83 ? 18.703 3.695 -7.555 1 81.38 83 GLY A N 1
ATOM 700 C CA . GLY A 1 83 ? 18.688 4.203 -8.914 1 81.38 83 GLY A CA 1
ATOM 701 C C . GLY A 1 83 ? 19.828 5.156 -9.211 1 81.38 83 GLY A C 1
ATOM 702 O O . GLY A 1 83 ? 20.641 5.445 -8.328 1 81.38 83 GLY A O 1
ATOM 703 N N . THR A 1 84 ? 19.969 5.516 -10.414 1 91.75 84 THR A N 1
ATOM 704 C CA . THR A 1 84 ? 20.953 6.512 -10.812 1 91.75 84 THR A CA 1
ATOM 705 C C . THR A 1 84 ? 20.328 7.906 -10.852 1 91.75 84 THR A C 1
ATOM 707 O O . THR A 1 84 ? 19.141 8.047 -11.109 1 91.75 84 THR A O 1
ATOM 710 N N . PRO A 1 85 ? 21.172 8.883 -10.602 1 93.06 85 PRO A N 1
ATOM 711 C CA . PRO A 1 85 ? 20.641 10.242 -10.633 1 93.06 85 PRO A CA 1
ATOM 712 C C . PRO A 1 85 ? 19.984 10.586 -11.969 1 93.06 85 PRO A C 1
ATOM 714 O O . PRO A 1 85 ? 18.938 11.234 -11.992 1 93.06 85 PRO A O 1
ATOM 717 N N . GLU A 1 86 ? 20.578 10.141 -13 1 94.19 86 GLU A N 1
ATOM 718 C CA . GLU A 1 86 ? 20.047 10.445 -14.32 1 94.19 86 GLU A CA 1
ATOM 719 C C . GLU A 1 86 ? 18.688 9.781 -14.531 1 94.19 86 GLU A C 1
ATOM 721 O O . GLU A 1 86 ? 17.734 10.43 -15 1 94.19 86 GLU A O 1
ATOM 726 N N . GLN A 1 87 ? 18.594 8.594 -14.195 1 91.69 87 GLN A N 1
ATOM 727 C CA . GLN A 1 87 ? 17.344 7.863 -14.328 1 91.69 87 GLN A CA 1
ATOM 728 C C . GLN A 1 87 ? 16.266 8.445 -13.422 1 91.69 87 GLN A C 1
ATOM 730 O O . GLN A 1 87 ? 15.117 8.602 -13.828 1 91.69 87 GLN A O 1
ATOM 735 N N . ASN A 1 88 ? 16.656 8.758 -12.195 1 92.88 88 ASN A N 1
ATOM 736 C CA . ASN A 1 88 ? 15.703 9.312 -11.234 1 92.88 88 ASN A CA 1
ATOM 737 C C . ASN A 1 88 ? 15.188 10.68 -11.68 1 92.88 88 ASN A C 1
ATOM 739 O O . ASN A 1 88 ? 14 10.969 -11.562 1 92.88 88 ASN A O 1
ATOM 743 N N . THR A 1 89 ? 16.125 11.477 -12.203 1 96 89 THR A N 1
ATOM 744 C CA . THR A 1 89 ? 15.758 12.797 -12.695 1 96 89 THR A CA 1
ATOM 745 C C . THR A 1 89 ? 14.703 12.688 -13.789 1 96 89 THR A C 1
ATOM 747 O O . THR A 1 89 ? 13.656 13.344 -13.727 1 96 89 THR A O 1
ATOM 750 N N . THR A 1 90 ? 14.914 11.852 -14.727 1 94.69 90 THR A N 1
ATOM 751 C CA . THR A 1 90 ? 14.016 11.664 -15.859 1 94.69 90 THR A CA 1
ATOM 752 C C . THR A 1 90 ? 12.664 11.141 -15.398 1 94.69 90 THR A C 1
ATOM 754 O O . THR A 1 90 ? 11.617 11.656 -15.812 1 94.69 90 THR A O 1
ATOM 757 N N . ARG A 1 91 ? 12.68 10.25 -14.531 1 89.5 91 ARG A N 1
ATOM 758 C CA . ARG A 1 91 ? 11.453 9.602 -14.086 1 89.5 91 ARG A CA 1
ATOM 759 C C . ARG A 1 91 ? 10.609 10.555 -13.234 1 89.5 91 ARG A C 1
ATOM 761 O O . ARG A 1 91 ? 9.398 10.648 -13.414 1 89.5 91 ARG A O 1
ATOM 768 N N . ILE A 1 92 ? 11.242 11.266 -12.312 1 94.31 92 ILE A N 1
ATOM 769 C CA . ILE A 1 92 ? 10.531 12.148 -11.398 1 94.31 92 ILE A CA 1
ATOM 770 C C . ILE A 1 92 ? 9.914 13.312 -12.172 1 94.31 92 ILE A C 1
ATOM 772 O O . ILE A 1 92 ? 8.734 13.625 -12.008 1 94.31 92 ILE A O 1
ATOM 776 N N . LEU A 1 93 ? 10.688 13.867 -13.031 1 95.62 93 LEU A N 1
ATOM 777 C CA . LEU A 1 93 ? 10.18 14.984 -13.82 1 95.62 93 LEU A CA 1
ATOM 778 C C . LEU A 1 93 ? 9.078 14.523 -14.773 1 95.62 93 LEU A C 1
ATOM 780 O O . LEU A 1 93 ? 8.141 15.273 -15.047 1 95.62 93 LEU A O 1
ATOM 784 N N . GLY A 1 94 ? 9.211 13.344 -15.242 1 92.25 94 GLY A N 1
ATOM 785 C CA . GLY A 1 94 ? 8.203 12.781 -16.125 1 92.25 94 GLY A CA 1
ATOM 786 C C . GLY A 1 94 ? 6.891 12.492 -15.414 1 92.25 94 GLY A C 1
ATOM 787 O O . GLY A 1 94 ? 5.828 12.516 -16.047 1 92.25 94 GLY A O 1
ATOM 788 N N . LEU A 1 95 ? 6.945 12.242 -14.141 1 89.06 95 LEU A N 1
ATOM 789 C CA . LEU A 1 95 ? 5.773 11.852 -13.359 1 89.06 95 LEU A CA 1
ATOM 790 C C . LEU A 1 95 ? 5.016 13.086 -12.867 1 89.06 95 LEU A C 1
ATOM 792 O O . LEU A 1 95 ? 3.84 12.984 -12.508 1 89.06 95 LEU A O 1
ATOM 796 N N . GLU A 1 96 ? 5.652 14.25 -12.82 1 92.94 96 GLU A N 1
ATOM 797 C CA . GLU A 1 96 ? 5.066 15.461 -12.25 1 92.94 96 GLU A CA 1
ATOM 798 C C . GLU A 1 96 ? 3.76 15.82 -12.945 1 92.94 96 GLU A C 1
ATOM 800 O O . GLU A 1 96 ? 2.727 15.984 -12.289 1 92.94 96 GLU A O 1
ATOM 805 N N . PRO A 1 97 ? 3.791 15.852 -14.281 1 92.88 97 PRO A N 1
ATOM 806 C CA . PRO A 1 97 ? 2.527 16.203 -14.938 1 92.88 97 PRO A CA 1
ATOM 807 C C . PRO A 1 97 ? 1.451 15.133 -14.742 1 92.88 97 PRO A C 1
ATOM 809 O O . PRO A 1 97 ? 0.265 15.453 -14.641 1 92.88 97 PRO A O 1
ATOM 812 N N . GLU A 1 98 ? 1.805 13.898 -14.68 1 82.94 98 GLU A N 1
ATOM 813 C CA . GLU A 1 98 ? 0.867 12.805 -14.484 1 82.94 98 GLU A CA 1
ATOM 814 C C . GLU A 1 98 ? 0.218 12.867 -13.102 1 82.94 98 GLU A C 1
ATOM 816 O O . GLU A 1 98 ? -0.985 12.633 -12.961 1 82.94 98 GLU A O 1
ATOM 821 N N . ILE A 1 99 ? 1.038 13.203 -12.156 1 87.75 99 ILE A N 1
ATOM 822 C CA . ILE A 1 99 ? 0.544 13.297 -10.781 1 87.75 99 ILE A CA 1
ATOM 823 C C . ILE A 1 99 ? -0.433 14.469 -10.672 1 87.75 99 ILE A C 1
ATOM 825 O O . ILE A 1 99 ? -1.516 14.32 -10.094 1 87.75 99 ILE A O 1
ATOM 829 N N . MET A 1 100 ? -0.052 15.555 -11.25 1 92.94 100 MET A N 1
ATOM 830 C CA . MET A 1 100 ? -0.911 16.734 -11.211 1 92.94 100 MET A CA 1
ATOM 831 C C . MET A 1 100 ? -2.246 16.453 -11.891 1 92.94 100 MET A C 1
ATOM 833 O O . MET A 1 100 ? -3.299 16.859 -11.391 1 92.94 100 MET A O 1
ATOM 837 N N . ARG A 1 101 ? -2.197 15.75 -12.938 1 83.62 101 ARG A N 1
ATOM 838 C CA . ARG A 1 101 ? -3.416 15.383 -13.648 1 83.62 101 ARG A CA 1
ATOM 839 C C . ARG A 1 101 ? -4.285 14.453 -12.805 1 83.62 101 ARG A C 1
ATOM 841 O O . ARG A 1 101 ? -5.496 14.648 -12.703 1 83.62 101 ARG A O 1
ATOM 848 N N . ALA A 1 102 ? -3.623 13.508 -12.25 1 78.75 102 ALA A N 1
ATOM 849 C CA . ALA A 1 102 ? -4.34 12.531 -11.438 1 78.75 102 ALA A CA 1
ATOM 850 C C . ALA A 1 102 ? -4.996 13.195 -10.234 1 78.75 102 ALA A C 1
ATOM 852 O O . ALA A 1 102 ? -6.047 12.758 -9.766 1 78.75 102 ALA A O 1
ATOM 853 N N . LEU A 1 103 ? -4.391 14.297 -9.797 1 87.12 103 LEU A N 1
ATOM 854 C CA . LEU A 1 103 ? -4.918 15.047 -8.664 1 87.12 103 LEU A CA 1
ATOM 855 C C . LEU A 1 103 ? -5.91 16.109 -9.133 1 87.12 103 LEU A C 1
ATOM 857 O O . LEU A 1 103 ? -6.387 16.922 -8.336 1 87.12 103 LEU A O 1
ATOM 861 N N . ARG A 1 104 ? -6.152 16.141 -10.438 1 87 104 ARG A N 1
ATOM 862 C CA . ARG A 1 104 ? -7.051 17.109 -11.062 1 87 104 ARG A CA 1
ATOM 863 C C . ARG A 1 104 ? -6.605 18.547 -10.773 1 87 104 ARG A C 1
ATOM 865 O O . ARG A 1 104 ? -7.438 19.422 -10.547 1 87 104 ARG A O 1
ATOM 872 N N . TYR A 1 105 ? -5.352 18.672 -10.562 1 92.12 105 TYR A N 1
ATOM 873 C CA . TYR A 1 105 ? -4.68 19.953 -10.344 1 92.12 105 TYR A CA 1
ATOM 874 C C . TYR A 1 105 ? -5.129 20.578 -9.031 1 92.12 105 TYR A C 1
ATOM 876 O O . TYR A 1 105 ? -4.973 21.781 -8.836 1 92.12 105 TYR A O 1
ATOM 884 N N . GLN A 1 106 ? -5.75 19.797 -8.234 1 91.06 106 GLN A N 1
ATOM 885 C CA . GLN A 1 106 ? -6 20.188 -6.852 1 91.06 106 GLN A CA 1
ATOM 886 C C . GLN A 1 106 ? -4.812 19.844 -5.957 1 91.06 106 GLN A C 1
ATOM 888 O O . GLN A 1 106 ? -4.863 18.891 -5.191 1 91.06 106 GLN A O 1
ATOM 893 N N . ILE A 1 107 ? -3.838 20.719 -6.027 1 94 107 ILE A N 1
ATOM 894 C CA . ILE A 1 107 ? -2.553 20.391 -5.418 1 94 107 ILE A CA 1
ATOM 895 C C . ILE A 1 107 ? -2.387 21.156 -4.109 1 94 107 ILE A C 1
ATOM 897 O O . ILE A 1 107 ? -1.387 20.984 -3.408 1 94 107 ILE A O 1
ATOM 901 N N . THR A 1 108 ? -3.387 21.984 -3.76 1 94.81 108 THR A N 1
ATOM 902 C CA . THR A 1 108 ? -3.326 22.719 -2.496 1 94.81 108 THR A CA 1
ATOM 903 C C . THR A 1 108 ? -3.725 21.812 -1.334 1 94.81 108 THR A C 1
ATOM 905 O O . THR A 1 108 ? -4.801 21.203 -1.352 1 94.81 108 THR A O 1
ATOM 908 N N . ILE A 1 109 ? -2.875 21.719 -0.402 1 95.06 109 ILE A N 1
ATOM 909 C CA . ILE A 1 109 ? -3.129 20.938 0.799 1 95.06 109 ILE A CA 1
ATOM 910 C C . ILE A 1 109 ? -3.002 21.828 2.035 1 95.06 109 ILE A C 1
ATOM 912 O O . ILE A 1 109 ? -1.998 22.516 2.209 1 95.06 109 ILE A O 1
ATOM 916 N N . HIS A 1 110 ? -4.043 21.828 2.838 1 93.88 110 HIS A N 1
ATOM 917 C CA . HIS A 1 110 ? -3.975 22.516 4.129 1 93.88 110 HIS A CA 1
ATOM 918 C C . HIS A 1 110 ? -3.42 21.594 5.207 1 93.88 110 HIS A C 1
ATOM 920 O O . HIS A 1 110 ? -3.92 20.469 5.398 1 93.88 110 HIS A O 1
ATOM 926 N N . CYS A 1 111 ? -2.406 22.078 5.832 1 96.25 111 CYS A N 1
ATOM 927 C CA . CYS A 1 111 ? -1.73 21.281 6.852 1 96.25 111 CYS A CA 1
ATOM 928 C C . CYS A 1 111 ? -2.203 21.672 8.25 1 96.25 111 CYS A C 1
ATOM 930 O O . CYS A 1 111 ? -2.691 22.781 8.453 1 96.25 111 CYS A O 1
ATOM 932 N N . PRO A 1 112 ? -2.068 20.797 9.164 1 95.88 112 PRO A N 1
ATOM 933 C CA . PRO A 1 112 ? -2.568 21.078 10.508 1 95.88 112 PRO A CA 1
ATOM 934 C C . PRO A 1 112 ? -1.588 21.891 11.352 1 95.88 112 PRO A C 1
ATOM 936 O O . PRO A 1 112 ? -1.899 22.25 12.484 1 95.88 112 PRO A O 1
ATOM 939 N N . PHE A 1 113 ? -0.508 22.25 10.82 1 97.25 113 PHE A N 1
ATOM 940 C CA . PHE A 1 113 ? 0.563 22.828 11.625 1 97.25 113 PHE A CA 1
ATOM 941 C C . PHE A 1 113 ? 0.243 24.266 11.992 1 97.25 113 PHE A C 1
ATOM 943 O O . PHE A 1 113 ? 0.488 24.688 13.125 1 97.25 113 PHE A O 1
ATOM 950 N N . ARG A 1 114 ? -0.289 24.984 11.078 1 95.75 114 ARG A N 1
ATOM 951 C CA . ARG A 1 114 ? -0.643 26.375 11.359 1 95.75 114 ARG A CA 1
ATOM 952 C C . ARG A 1 114 ? -1.743 26.453 12.406 1 95.75 114 ARG A C 1
ATOM 954 O O . ARG A 1 114 ? -1.606 27.172 13.406 1 95.75 114 ARG A O 1
ATOM 961 N N . PRO A 1 115 ? -2.834 25.734 12.18 1 94.69 115 PRO A N 1
ATOM 962 C CA . PRO A 1 115 ? -3.846 25.719 13.242 1 94.69 115 PRO A CA 1
ATOM 963 C C . PRO A 1 115 ? -3.281 25.281 14.586 1 94.69 115 PRO A C 1
ATOM 965 O O . PRO A 1 115 ? -3.674 25.812 15.633 1 94.69 115 PRO A O 1
ATOM 968 N N . PHE A 1 116 ? -2.398 24.359 14.586 1 96.25 116 PHE A N 1
ATOM 969 C CA . PHE A 1 116 ? -1.802 23.875 15.82 1 96.25 116 PHE A CA 1
ATOM 970 C C . PHE A 1 116 ? -1.024 24.969 16.516 1 96.25 116 PHE A C 1
ATOM 972 O O . PHE A 1 116 ? -1.171 25.172 17.734 1 96.25 116 PHE A O 1
ATOM 979 N N . GLU A 1 117 ? -0.222 25.672 15.75 1 96.44 117 GLU A N 1
ATOM 980 C CA . GLU A 1 117 ? 0.503 26.812 16.297 1 96.44 117 GLU A CA 1
ATOM 981 C C . GLU A 1 117 ? -0.456 27.859 16.844 1 96.44 117 GLU A C 1
ATOM 983 O O . GLU A 1 117 ? -0.191 28.469 17.891 1 96.44 117 GLU A O 1
ATOM 988 N N . GLY A 1 118 ? -1.467 28.078 16.141 1 94.19 118 GLY A N 1
ATOM 989 C CA . GLY A 1 118 ? -2.488 29 16.609 1 94.19 118 GLY A CA 1
ATOM 990 C C . GLY A 1 118 ? -3.076 28.609 17.953 1 94.19 118 GLY A C 1
ATOM 991 O O . GLY A 1 118 ? -3.227 29.438 18.844 1 94.19 118 GLY A O 1
ATOM 992 N N . HIS A 1 119 ? -3.377 27.375 18.078 1 92.38 119 HIS A N 1
ATOM 993 C CA . HIS A 1 119 ? -3.908 26.875 19.344 1 92.38 119 HIS A CA 1
ATOM 994 C C . HIS A 1 119 ? -2.91 27.078 20.484 1 92.38 119 HIS A C 1
ATOM 996 O O . HIS A 1 119 ? -3.297 27.438 21.594 1 92.38 119 HIS A O 1
ATOM 1002 N N . LEU A 1 120 ? -1.664 26.812 20.25 1 95.19 120 LEU A N 1
ATOM 1003 C CA . LEU A 1 120 ? -0.646 26.969 21.281 1 95.19 120 LEU A CA 1
ATOM 1004 C C . LEU A 1 120 ? -0.534 28.438 21.719 1 95.19 120 LEU A C 1
ATOM 1006 O O . LEU A 1 120 ? -0.47 28.719 22.922 1 95.19 120 LEU A O 1
ATOM 1010 N N . VAL A 1 121 ? -0.548 29.312 20.734 1 95 121 VAL A N 1
ATOM 1011 C CA . VAL A 1 121 ? -0.444 30.734 21.016 1 95 121 VAL A CA 1
ATOM 1012 C C . VAL A 1 121 ? -1.661 31.203 21.812 1 95 121 VAL A C 1
ATOM 1014 O O . VAL A 1 121 ? -1.525 31.938 22.797 1 95 121 VAL A O 1
ATOM 1017 N N . GLU A 1 122 ? -2.814 30.75 21.391 1 91.19 122 GLU A N 1
ATOM 1018 C CA . GLU A 1 122 ? -4.051 31.109 22.078 1 91.19 122 GLU A CA 1
ATOM 1019 C C . GLU A 1 122 ? -4.078 30.562 23.5 1 91.19 122 GLU A C 1
ATOM 1021 O O . GLU A 1 122 ? -4.547 31.234 24.422 1 91.19 122 GLU A O 1
ATOM 1026 N N . MET A 1 123 ? -3.609 29.391 23.656 1 91.56 123 MET A N 1
ATOM 1027 C CA . MET A 1 123 ? -3.562 28.781 24.984 1 91.56 123 MET A CA 1
ATOM 1028 C C . MET A 1 123 ? -2.646 29.562 25.906 1 91.56 123 MET A C 1
ATOM 1030 O O . MET A 1 123 ? -2.98 29.797 27.078 1 91.56 123 MET A O 1
ATOM 1034 N N . LYS A 1 124 ? -1.585 29.953 25.391 1 92.69 124 LYS A N 1
ATOM 1035 C CA . LYS A 1 124 ? -0.646 30.766 26.172 1 92.69 124 LYS A CA 1
ATOM 1036 C C . LYS A 1 124 ? -1.261 32.094 26.562 1 92.69 124 LYS A C 1
ATOM 1038 O O . LYS A 1 124 ? -1.021 32.594 27.672 1 92.69 124 LYS A O 1
ATOM 1043 N N . ALA A 1 125 ? -2.078 32.594 25.656 1 91.44 125 ALA A N 1
ATOM 1044 C CA . ALA A 1 125 ? -2.666 33.906 25.859 1 91.44 125 ALA A CA 1
ATOM 1045 C C . ALA A 1 125 ? -3.875 33.844 26.781 1 91.44 125 ALA A C 1
ATOM 1047 O O . ALA A 1 125 ? -4.121 34.75 27.578 1 91.44 125 ALA A O 1
ATOM 1048 N N . ARG A 1 126 ? -4.574 32.781 26.734 1 86.12 126 ARG A N 1
ATOM 1049 C CA . ARG A 1 126 ? -5.867 32.719 27.406 1 86.12 126 ARG A CA 1
ATOM 1050 C C . ARG A 1 126 ? -5.789 31.891 28.688 1 86.12 126 ARG A C 1
ATOM 1052 O O . ARG A 1 126 ? -6.602 32.062 29.594 1 86.12 126 ARG A O 1
ATOM 1059 N N . MET A 1 127 ? -4.883 30.953 28.625 1 87.75 127 MET A N 1
ATOM 1060 C CA . MET A 1 127 ? -4.758 30.078 29.781 1 87.75 127 MET A CA 1
ATOM 1061 C C . MET A 1 127 ? -3.561 30.469 30.641 1 87.75 127 MET A C 1
ATOM 1063 O O . MET A 1 127 ? -2.627 29.688 30.797 1 87.75 127 MET A O 1
ATOM 1067 N N . LEU A 1 128 ? -3.682 31.578 31.328 1 83.31 128 LEU A N 1
ATOM 1068 C CA . LEU A 1 128 ? -2.566 32.188 32.031 1 83.31 128 LEU A CA 1
ATOM 1069 C C . LEU A 1 128 ? -2.266 31.422 33.312 1 83.31 128 LEU A C 1
ATOM 1071 O O . LEU A 1 128 ? -1.151 31.5 33.844 1 83.31 128 LEU A O 1
ATOM 1075 N N . LEU A 1 129 ? -3.193 30.656 33.781 1 81.69 129 LEU A N 1
ATOM 1076 C CA . LEU A 1 129 ? -3.037 30.016 35.062 1 81.69 129 LEU A CA 1
ATOM 1077 C C . LEU A 1 129 ? -2.551 28.578 34.906 1 81.69 129 LEU A C 1
ATOM 1079 O O . LEU A 1 129 ? -2.539 27.812 35.875 1 81.69 129 LEU A O 1
ATOM 1083 N N . LEU A 1 130 ? -2.119 28.281 33.719 1 85.44 130 LEU A N 1
ATOM 1084 C CA . LEU A 1 130 ? -1.635 26.922 33.531 1 85.44 130 LEU A CA 1
ATOM 1085 C C . LEU A 1 130 ? -0.34 26.688 34.281 1 85.44 130 LEU A C 1
ATOM 1087 O O . LEU A 1 130 ? 0.524 27.562 34.344 1 85.44 130 LEU A O 1
ATOM 1091 N N . ASN A 1 131 ? -0.165 25.594 34.969 1 85.25 131 ASN A N 1
ATOM 1092 C CA . ASN A 1 131 ? 0.962 25.25 35.812 1 85.25 131 ASN A CA 1
ATOM 1093 C C . ASN A 1 131 ? 2.051 24.5 35.031 1 85.25 131 ASN A C 1
ATOM 1095 O O . ASN A 1 131 ? 2.82 23.734 35.625 1 85.25 131 ASN A O 1
ATOM 1099 N N . PHE A 1 132 ? 2.029 24.578 33.688 1 90.81 132 PHE A N 1
ATOM 1100 C CA . PHE A 1 132 ? 3.051 23.906 32.906 1 90.81 132 PHE A CA 1
ATOM 1101 C C . PHE A 1 132 ? 3.389 24.734 31.656 1 90.81 132 PHE A C 1
ATOM 1103 O O . PHE A 1 132 ? 2.67 25.672 31.328 1 90.81 132 PHE A O 1
ATOM 1110 N N . ASN A 1 133 ? 4.504 24.438 31.125 1 93 133 ASN A N 1
ATOM 1111 C CA . ASN A 1 133 ? 4.949 25.094 29.891 1 93 133 ASN A CA 1
ATOM 1112 C C . ASN A 1 133 ? 4.207 24.562 28.672 1 93 133 ASN A C 1
ATOM 1114 O O . ASN A 1 133 ? 4.398 23.422 28.281 1 93 133 ASN A O 1
ATOM 1118 N N . VAL A 1 134 ? 3.473 25.422 28.016 1 94.25 134 VAL A N 1
ATOM 1119 C CA . VAL A 1 134 ? 2.652 25.047 26.859 1 94.25 134 VAL A CA 1
ATOM 1120 C C . VAL A 1 134 ? 3.541 24.531 25.734 1 94.25 134 VAL A C 1
ATOM 1122 O O . VAL A 1 134 ? 3.129 23.656 24.969 1 94.25 134 VAL A O 1
ATOM 1125 N N . GLU A 1 135 ? 4.781 24.953 25.75 1 95.06 135 GLU A N 1
ATOM 1126 C CA . GLU A 1 135 ? 5.711 24.547 24.703 1 95.06 135 GLU A CA 1
ATOM 1127 C C . GLU A 1 135 ? 6.043 23.062 24.797 1 95.06 135 GLU A C 1
ATOM 1129 O O . GLU A 1 135 ? 6.445 22.438 23.812 1 95.06 135 GLU A O 1
ATOM 1134 N N . SER A 1 136 ? 5.871 22.531 25.938 1 95.75 136 SER A N 1
ATOM 1135 C CA . SER A 1 136 ? 6.188 21.125 26.156 1 95.75 136 SER A CA 1
ATOM 1136 C C . SER A 1 136 ? 5.23 20.219 25.391 1 95.75 136 SER A C 1
ATOM 1138 O O . SER A 1 136 ? 5.512 19.031 25.188 1 95.75 136 SER A O 1
ATOM 1140 N N . ILE A 1 137 ? 4.137 20.797 24.875 1 95.5 137 ILE A N 1
ATOM 1141 C CA . ILE A 1 137 ? 3.125 20.047 24.141 1 95.5 137 ILE A CA 1
ATOM 1142 C C . ILE A 1 137 ? 3.648 19.703 22.75 1 95.5 137 ILE A C 1
ATOM 1144 O O . ILE A 1 137 ? 3.197 18.75 22.125 1 95.5 137 ILE A O 1
ATOM 1148 N N . ARG A 1 138 ? 4.602 20.406 22.281 1 96.5 138 ARG A N 1
ATOM 1149 C CA . ARG A 1 138 ? 5.043 20.328 20.891 1 96.5 138 ARG A CA 1
ATOM 1150 C C . ARG A 1 138 ? 5.617 18.953 20.578 1 96.5 138 ARG A C 1
ATOM 1152 O O . ARG A 1 138 ? 5.32 18.375 19.531 1 96.5 138 ARG A O 1
ATOM 1159 N N . GLU A 1 139 ? 6.395 18.469 21.453 1 96.06 139 GLU A N 1
ATOM 1160 C CA . GLU A 1 139 ? 7.086 17.203 21.203 1 96.06 139 GLU A CA 1
ATOM 1161 C C . GLU A 1 139 ? 6.098 16.047 21.047 1 96.06 139 GLU A C 1
ATOM 1163 O O . GLU A 1 139 ? 6.098 15.352 20.047 1 96.06 139 GLU A O 1
ATOM 1168 N N . PRO A 1 140 ? 5.258 15.852 22.016 1 94.12 140 PRO A N 1
ATOM 1169 C CA . PRO A 1 140 ? 4.281 14.781 21.812 1 94.12 140 PRO A CA 1
ATOM 1170 C C . PRO A 1 140 ? 3.344 15.047 20.641 1 94.12 140 PRO A C 1
ATOM 1172 O O . PRO A 1 140 ? 2.906 14.102 19.969 1 94.12 140 PRO A O 1
ATOM 1175 N N . ALA A 1 141 ? 3.018 16.312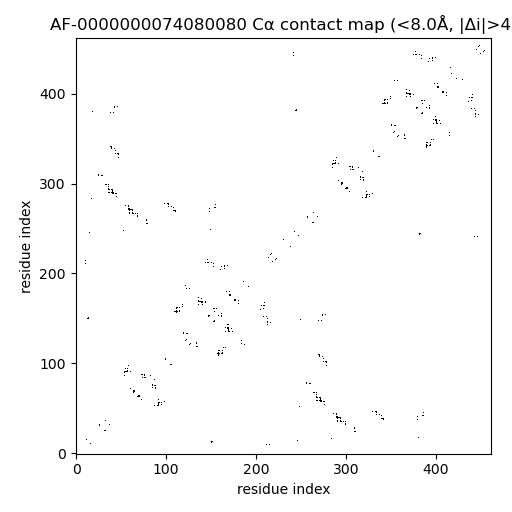 20.391 1 94.12 141 ALA A N 1
ATOM 1176 C CA . ALA A 1 141 ? 2.178 16.641 19.234 1 94.12 141 ALA A CA 1
ATOM 1177 C C . ALA A 1 141 ? 2.861 16.266 17.938 1 94.12 141 ALA A C 1
ATOM 1179 O O . ALA A 1 141 ? 2.215 15.766 17.016 1 94.12 141 ALA A O 1
ATOM 1180 N N . ASP A 1 142 ? 4.129 16.469 17.906 1 93.94 142 ASP A N 1
ATOM 1181 C CA . ASP A 1 142 ? 4.902 16.094 16.734 1 93.94 142 ASP A CA 1
ATOM 1182 C C . ASP A 1 142 ? 4.855 14.578 16.5 1 93.94 142 ASP A C 1
ATOM 1184 O O . ASP A 1 142 ? 4.793 14.117 15.359 1 93.94 142 ASP A O 1
ATOM 1188 N N . GLN A 1 143 ? 4.938 13.875 17.547 1 89.81 143 GLN A N 1
ATOM 1189 C CA . GLN A 1 143 ? 4.809 12.422 17.453 1 89.81 143 GLN A CA 1
ATOM 1190 C C . GLN A 1 143 ? 3.445 12.023 16.906 1 89.81 143 GLN A C 1
ATOM 1192 O O . GLN A 1 143 ? 3.346 11.109 16.078 1 89.81 143 GLN A O 1
ATOM 1197 N N . PHE A 1 144 ? 2.477 12.703 17.359 1 89.69 144 PHE A N 1
ATOM 1198 C CA . PHE A 1 144 ? 1.124 12.469 16.875 1 89.69 144 PHE A CA 1
ATOM 1199 C C . PHE A 1 144 ? 1.045 12.711 15.367 1 89.69 144 PHE A C 1
ATOM 1201 O O . PHE A 1 144 ? 0.483 11.898 14.633 1 89.69 144 PHE A O 1
ATOM 1208 N N . PHE A 1 145 ? 1.597 13.836 14.945 1 92.19 145 PHE A N 1
ATOM 1209 C CA . PHE A 1 145 ? 1.546 14.18 13.531 1 92.19 145 PHE A CA 1
ATOM 1210 C C . PHE A 1 145 ? 2.266 13.125 12.695 1 92.19 145 PHE A C 1
ATOM 1212 O O . PHE A 1 145 ? 1.809 12.773 11.602 1 92.19 145 PHE A O 1
ATOM 1219 N N . ARG A 1 146 ? 3.299 12.617 13.164 1 87.88 146 ARG A N 1
ATOM 1220 C CA . ARG A 1 146 ? 4.047 11.586 12.445 1 87.88 146 ARG A CA 1
ATOM 1221 C C . ARG A 1 146 ? 3.23 10.305 12.328 1 87.88 146 ARG A C 1
ATOM 1223 O O . ARG A 1 146 ? 3.242 9.648 11.281 1 87.88 146 ARG A O 1
ATOM 1230 N N . GLN A 1 147 ? 2.584 10.047 13.344 1 82.38 147 GLN A N 1
ATOM 1231 C CA . GLN A 1 147 ? 1.729 8.867 13.312 1 82.38 147 GLN A CA 1
ATOM 1232 C C . GLN A 1 147 ? 0.542 9.07 12.375 1 82.38 147 GLN A C 1
ATOM 1234 O O . GLN A 1 147 ? 0.101 8.133 11.711 1 82.38 147 GLN A O 1
ATOM 1239 N N . ALA A 1 148 ? 0.071 10.258 12.406 1 84 148 ALA A N 1
ATOM 1240 C CA . ALA A 1 148 ? -1.065 10.594 11.555 1 84 148 ALA A CA 1
ATOM 1241 C C . ALA A 1 148 ? -0.716 10.406 10.078 1 84 148 ALA A C 1
ATOM 1243 O O . ALA A 1 148 ? -1.568 10.023 9.273 1 84 148 ALA A O 1
ATOM 1244 N N . LEU A 1 149 ? 0.529 10.602 9.719 1 84.56 149 LEU A N 1
ATOM 1245 C CA . LEU A 1 149 ? 0.981 10.438 8.344 1 84.56 149 LEU A CA 1
ATOM 1246 C C . LEU A 1 149 ? 0.778 9.008 7.867 1 84.56 149 LEU A C 1
ATOM 1248 O O . LEU A 1 149 ? 0.539 8.766 6.684 1 84.56 149 LEU A O 1
ATOM 1252 N N . LEU A 1 150 ? 0.805 8.117 8.789 1 73.75 150 LEU A N 1
ATOM 1253 C CA . LEU A 1 150 ? 0.76 6.699 8.461 1 73.75 150 LEU A CA 1
ATOM 1254 C C . LEU A 1 150 ? -0.677 6.191 8.438 1 73.75 150 LEU A C 1
ATOM 1256 O O . LEU A 1 150 ? -0.928 5.039 8.078 1 73.75 150 LEU A O 1
ATOM 1260 N N . SER A 1 151 ? -1.551 7.121 8.797 1 71.5 151 SER A N 1
ATOM 1261 C CA . SER A 1 151 ? -2.967 6.766 8.82 1 71.5 151 SER A CA 1
ATOM 1262 C C . SER A 1 151 ? -3.738 7.512 7.738 1 71.5 151 SER A C 1
ATOM 1264 O O . SER A 1 151 ? -3.146 8.211 6.914 1 71.5 151 SER A O 1
ATOM 1266 N N . ASP A 1 152 ? -5.055 7.277 7.738 1 71.81 152 ASP A N 1
ATOM 1267 C CA . ASP A 1 152 ? -5.891 7.961 6.754 1 71.81 152 ASP A CA 1
ATOM 1268 C C . ASP A 1 152 ? -6.504 9.227 7.344 1 71.81 152 ASP A C 1
ATOM 1270 O O . ASP A 1 152 ? -7.398 9.828 6.746 1 71.81 152 ASP A O 1
ATOM 1274 N N . VAL A 1 153 ? -6.059 9.547 8.406 1 78.69 153 VAL A N 1
ATOM 1275 C CA . VAL A 1 153 ? -6.648 10.664 9.141 1 78.69 153 VAL A CA 1
ATOM 1276 C C . VAL A 1 153 ? -6.605 11.922 8.281 1 78.69 153 VAL A C 1
ATOM 1278 O O . VAL A 1 153 ? -7.551 12.719 8.289 1 78.69 153 VAL A O 1
ATOM 1281 N N . MET A 1 154 ? -5.543 12.102 7.582 1 86.5 154 MET A N 1
ATOM 1282 C CA . MET A 1 154 ? -5.363 13.32 6.809 1 86.5 154 MET A CA 1
ATOM 1283 C C . MET A 1 154 ? -6.383 13.406 5.676 1 86.5 154 MET A C 1
ATOM 1285 O O . MET A 1 154 ? -6.637 14.484 5.145 1 86.5 154 MET A O 1
ATOM 1289 N N . LEU A 1 155 ? -6.922 12.266 5.305 1 77.75 155 LEU A N 1
ATOM 1290 C CA . LEU A 1 155 ? -7.914 12.234 4.234 1 77.75 155 LEU A CA 1
ATOM 1291 C C . LEU A 1 155 ? -9.328 12.344 4.797 1 77.75 155 LEU A C 1
ATOM 1293 O O . LEU A 1 155 ? -10.266 12.664 4.07 1 77.75 155 LEU A O 1
ATOM 1297 N N . MET A 1 156 ? -9.422 12.156 6.031 1 76.75 156 MET A N 1
ATOM 1298 C CA . MET A 1 156 ? -10.742 11.961 6.621 1 76.75 156 MET A CA 1
ATOM 1299 C C . MET A 1 156 ? -11.164 13.18 7.434 1 76.75 156 MET A C 1
ATOM 1301 O O . MET A 1 156 ? -12.359 13.422 7.613 1 76.75 156 MET A O 1
ATOM 1305 N N . TYR A 1 157 ? -10.211 13.969 7.945 1 81.75 157 TYR A N 1
ATOM 1306 C CA . TYR A 1 157 ? -10.531 15.039 8.875 1 81.75 157 TYR A CA 1
ATOM 1307 C C . TYR A 1 157 ? -9.875 16.344 8.453 1 81.75 157 TYR A C 1
ATOM 1309 O O . TYR A 1 157 ? -8.781 16.344 7.883 1 81.75 157 TYR A O 1
ATOM 1317 N N . PRO A 1 158 ? -10.539 17.406 8.805 1 86.38 158 PRO A N 1
ATOM 1318 C CA . PRO A 1 158 ? -9.945 18.719 8.516 1 86.38 158 PRO A CA 1
ATOM 1319 C C . PRO A 1 158 ? -8.695 18.984 9.352 1 86.38 158 PRO A C 1
ATOM 1321 O O . PRO A 1 158 ? -8.602 18.547 10.5 1 86.38 158 PRO A O 1
ATOM 1324 N N . PRO A 1 159 ? -7.859 19.797 8.789 1 92.25 159 PRO A N 1
ATOM 1325 C CA . PRO A 1 159 ? -6.609 20.125 9.477 1 92.25 159 PRO A CA 1
ATOM 1326 C C . PRO A 1 159 ? -6.836 20.688 10.875 1 92.25 159 PRO A C 1
ATOM 1328 O O . PRO A 1 159 ? -6.098 20.359 11.805 1 92.25 159 PRO A O 1
ATOM 1331 N N . SER A 1 160 ? -7.859 21.5 10.984 1 86.94 160 SER A N 1
ATOM 1332 C CA . SER A 1 160 ? -8.133 22.109 12.281 1 86.94 160 SER A CA 1
ATOM 1333 C C . SER A 1 160 ? -8.484 21.062 13.328 1 86.94 160 SER A C 1
ATOM 1335 O O . SER A 1 160 ? -8.078 21.172 14.484 1 86.94 160 SER A O 1
ATOM 1337 N N . GLN A 1 161 ? -9.195 20.062 12.914 1 84.06 161 GLN A N 1
ATOM 1338 C CA . GLN A 1 161 ? -9.555 18.953 13.805 1 84.06 161 GLN A CA 1
ATOM 1339 C C . GLN A 1 161 ? -8.336 18.109 14.156 1 84.06 161 GLN A C 1
ATOM 1341 O O . GLN A 1 161 ? -8.188 17.672 15.297 1 84.06 161 GLN A O 1
ATOM 1346 N N . ILE A 1 162 ? -7.539 17.953 13.211 1 90.81 162 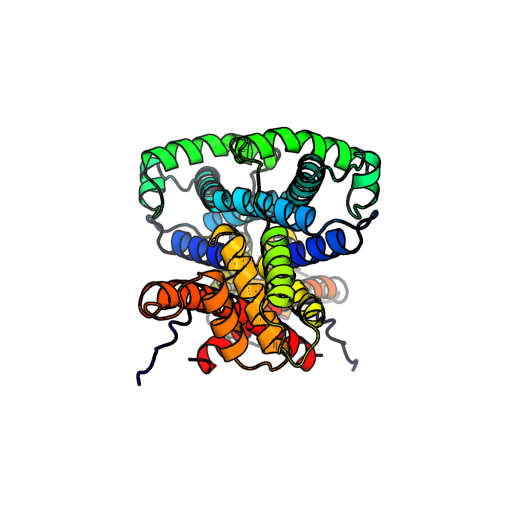ILE A N 1
ATOM 1347 C CA . ILE A 1 162 ? -6.316 17.188 13.438 1 90.81 162 ILE A CA 1
ATOM 1348 C C . ILE A 1 162 ? -5.402 17.938 14.398 1 90.81 162 ILE A C 1
ATOM 1350 O O . ILE A 1 162 ? -4.805 17.344 15.297 1 90.81 162 ILE A O 1
ATOM 1354 N N . ALA A 1 163 ? -5.359 19.234 14.227 1 92.81 163 ALA A N 1
ATOM 1355 C CA . ALA A 1 163 ? -4.57 20.078 15.117 1 92.81 163 ALA A CA 1
ATOM 1356 C C . ALA A 1 163 ? -5.066 19.969 16.547 1 92.81 163 ALA A C 1
ATOM 1358 O O . ALA A 1 163 ? -4.266 19.875 17.484 1 92.81 163 ALA A O 1
ATOM 1359 N N . LEU A 1 164 ? -6.332 20 16.703 1 87.56 164 LEU A N 1
ATOM 1360 C CA . LEU A 1 164 ? -6.926 19.906 18.031 1 87.56 164 LEU A CA 1
ATOM 1361 C C . LEU A 1 164 ? -6.633 18.547 18.656 1 87.56 164 LEU A C 1
ATOM 1363 O O . LEU A 1 164 ? -6.395 18.438 19.859 1 87.56 164 LEU A O 1
ATOM 1367 N N . ALA A 1 165 ? -6.73 17.547 17.859 1 89.12 165 ALA A N 1
ATOM 1368 C CA . ALA A 1 165 ? -6.418 16.203 18.328 1 89.12 165 ALA A CA 1
ATOM 1369 C C . ALA A 1 165 ? -4.965 16.094 18.781 1 89.12 165 ALA A C 1
ATOM 1371 O O . ALA A 1 165 ? -4.66 15.422 19.781 1 89.12 165 ALA A O 1
ATOM 1372 N N . ALA A 1 166 ? -4.125 16.719 18.031 1 92.69 166 ALA A N 1
ATOM 1373 C CA . ALA A 1 166 ? -2.715 16.75 18.406 1 92.69 166 ALA A CA 1
ATOM 1374 C C . ALA A 1 166 ? -2.518 17.438 19.75 1 92.69 166 ALA A C 1
ATOM 1376 O O . ALA A 1 166 ? -1.713 17 20.578 1 92.69 166 ALA A O 1
ATOM 1377 N N . LEU A 1 167 ? -3.232 18.516 19.953 1 91.81 167 LEU A N 1
ATOM 1378 C CA . LEU A 1 167 ? -3.184 19.234 21.219 1 91.81 167 LEU A CA 1
ATOM 1379 C C . LEU A 1 167 ? -3.639 18.344 22.375 1 91.81 167 LEU A C 1
ATOM 1381 O O . LEU A 1 167 ? -2.984 18.281 23.422 1 91.81 167 LEU A O 1
ATOM 1385 N N . LYS A 1 168 ? -4.73 17.703 22.188 1 87.25 168 LYS A N 1
ATOM 1386 C CA . LYS A 1 168 ? -5.25 16.781 23.203 1 87.25 168 LYS A CA 1
ATOM 1387 C C . LYS A 1 168 ? -4.246 15.68 23.5 1 87.25 168 LYS A C 1
ATOM 1389 O O . LYS A 1 168 ? -4.016 15.344 24.672 1 87.25 168 LYS A O 1
ATOM 1394 N N . TYR A 1 169 ? -3.738 15.117 22.453 1 88.75 169 TYR A N 1
ATOM 1395 C CA . TYR A 1 169 ? -2.746 14.062 22.609 1 88.75 169 TYR A CA 1
ATOM 1396 C C . TYR A 1 169 ? -1.549 14.555 23.406 1 88.75 169 TYR A C 1
ATOM 1398 O O . TYR A 1 169 ? -1.032 13.836 24.281 1 88.75 169 TYR A O 1
ATOM 1406 N N . GLY A 1 170 ? -1.09 15.742 23.062 1 91.44 170 GLY A N 1
ATOM 1407 C CA . GLY A 1 170 ? 0.018 16.344 23.781 1 91.44 170 GLY A CA 1
ATOM 1408 C C . GLY A 1 170 ? -0.275 16.531 25.266 1 91.44 170 GLY A C 1
ATOM 1409 O O . GLY A 1 170 ? 0.554 16.203 26.109 1 91.44 170 GLY A O 1
ATOM 1410 N N . LEU A 1 171 ? -1.437 17.016 25.562 1 90.31 171 LEU A N 1
ATOM 1411 C CA . LEU A 1 171 ? -1.844 17.234 26.953 1 90.31 171 LEU A CA 1
ATOM 1412 C C . LEU A 1 171 ? -1.933 15.914 27.703 1 90.31 171 LEU A C 1
ATOM 1414 O O . LEU A 1 171 ? -1.477 15.812 28.844 1 90.31 171 LEU A O 1
ATOM 1418 N N . ASP A 1 172 ? -2.479 14.922 27.047 1 86.38 172 ASP A N 1
ATOM 1419 C CA . ASP A 1 172 ? -2.604 13.594 27.641 1 86.38 172 ASP A CA 1
ATOM 1420 C C . ASP A 1 172 ? -1.232 12.992 27.922 1 86.38 172 ASP A C 1
ATOM 1422 O O . ASP A 1 172 ? -1.021 12.383 28.984 1 86.38 172 ASP A O 1
ATOM 1426 N N . SER A 1 173 ? -0.409 13.117 27 1 90.38 173 SER A N 1
ATOM 1427 C CA . SER A 1 173 ? 0.932 12.555 27.125 1 90.38 173 SER A CA 1
ATOM 1428 C C . SER A 1 173 ? 1.688 13.188 28.281 1 90.38 173 SER A C 1
ATOM 1430 O O . SER A 1 173 ? 2.568 12.555 28.875 1 90.38 173 SER A O 1
ATOM 1432 N N . LEU A 1 174 ? 1.387 14.406 28.625 1 92.56 174 LEU A N 1
ATOM 1433 C CA . LEU A 1 174 ? 2.014 15.125 29.734 1 92.56 174 LEU A CA 1
ATOM 1434 C C . LEU A 1 174 ? 1.22 14.945 31.016 1 92.56 174 LEU A C 1
ATOM 1436 O O . LEU A 1 174 ? 1.493 15.609 32.031 1 92.56 174 LEU A O 1
ATOM 1440 N N . ASP A 1 175 ? 0.218 14.078 30.969 1 92.12 175 ASP A N 1
ATOM 1441 C CA . ASP A 1 175 ? -0.624 13.727 32.094 1 92.12 175 ASP A CA 1
ATOM 1442 C C . ASP A 1 175 ? -1.357 14.953 32.656 1 92.12 175 ASP A C 1
ATOM 1444 O O . ASP A 1 175 ? -1.432 15.164 33.844 1 92.12 175 ASP A O 1
ATOM 1448 N N . LYS A 1 176 ? -1.748 15.781 31.75 1 89.56 176 LYS A N 1
ATOM 1449 C CA . LYS A 1 176 ? -2.533 16.938 32.156 1 89.56 176 LYS A CA 1
ATOM 1450 C C . LYS A 1 176 ? -4.02 16.594 32.25 1 89.56 176 LYS A C 1
ATOM 1452 O O . LYS A 1 176 ? -4.484 15.68 31.562 1 89.56 176 LYS A O 1
ATOM 1457 N N . SER A 1 177 ? -4.707 17.359 33.062 1 82.75 177 SER A N 1
ATOM 1458 C CA . SER A 1 177 ? -6.133 17.125 33.25 1 82.75 177 SER A CA 1
ATOM 1459 C C . SER A 1 177 ? -6.918 17.375 31.984 1 82.75 177 SER A C 1
ATOM 1461 O O . SER A 1 177 ? -6.633 18.328 31.25 1 82.75 177 SER A O 1
ATOM 1463 N N . PRO A 1 178 ? -7.906 16.5 31.672 1 80.5 178 PRO A N 1
ATOM 1464 C CA . PRO A 1 178 ? -8.781 16.719 30.516 1 80.5 178 PRO A CA 1
ATOM 1465 C C . PRO A 1 178 ? -9.508 18.062 30.578 1 80.5 178 PRO A C 1
ATOM 1467 O O . PRO A 1 178 ? -9.938 18.578 29.547 1 80.5 178 PRO A O 1
ATOM 1470 N N . ASP A 1 179 ? -9.578 18.578 31.703 1 83 179 ASP A N 1
ATOM 1471 C CA . ASP A 1 179 ? -10.305 19.828 31.906 1 83 179 ASP A CA 1
ATOM 1472 C C . ASP A 1 179 ? -9.586 20.984 31.219 1 83 179 ASP A C 1
ATOM 1474 O O . ASP A 1 179 ? -10.219 21.984 30.844 1 83 179 ASP A O 1
ATOM 1478 N N . VAL A 1 180 ? -8.297 20.828 31.109 1 86.62 180 VAL A N 1
ATOM 1479 C CA . VAL A 1 180 ? -7.5 21.891 30.5 1 86.62 180 VAL A CA 1
ATOM 1480 C C . VAL A 1 180 ? -7.98 22.141 29.062 1 86.62 180 VAL A C 1
ATOM 1482 O O . VAL A 1 180 ? -8.188 23.281 28.672 1 86.62 180 VAL A O 1
ATOM 1485 N N . LEU A 1 181 ? -8.164 21.109 28.344 1 85.69 181 LEU A N 1
ATOM 1486 C CA . LEU A 1 181 ? -8.609 21.25 26.953 1 85.69 181 LEU A CA 1
ATOM 1487 C C . LEU A 1 181 ? -10.031 21.781 26.891 1 85.69 181 LEU A C 1
ATOM 1489 O O . LEU A 1 181 ? -10.352 22.609 26.031 1 85.69 181 LEU A O 1
ATOM 1493 N N . VAL A 1 182 ? -10.844 21.344 27.766 1 79.94 182 VAL A N 1
ATOM 1494 C CA . VAL A 1 182 ? -12.234 21.781 27.797 1 79.94 182 VAL A CA 1
ATOM 1495 C C . VAL A 1 182 ? -12.297 23.281 28.078 1 79.94 182 VAL A C 1
ATOM 1497 O O . VAL A 1 182 ? -13.023 24.016 27.406 1 79.94 182 VAL A O 1
ATOM 1500 N N . GLU A 1 183 ? -11.562 23.641 29.062 1 83.31 183 GLU A N 1
ATOM 1501 C CA . GLU A 1 183 ? -11.508 25.062 29.391 1 83.31 183 GLU A CA 1
ATOM 1502 C C . GLU A 1 183 ? -10.992 25.891 28.234 1 83.31 183 GLU A C 1
ATOM 1504 O O . GLU A 1 183 ? -11.508 26.969 27.953 1 83.31 183 GLU A O 1
ATOM 1509 N N . PHE A 1 184 ? -9.984 25.406 27.609 1 87.25 184 PHE A N 1
ATOM 1510 C CA . PHE A 1 184 ? -9.414 26.094 26.469 1 87.25 184 PHE A CA 1
ATOM 1511 C C . PHE A 1 184 ? -10.445 26.234 25.359 1 87.25 184 PHE A C 1
ATOM 1513 O O . PHE A 1 184 ? -10.602 27.312 24.781 1 87.25 184 PHE A O 1
ATOM 1520 N N . LEU A 1 185 ? -11.188 25.266 25.062 1 81.12 185 LEU A N 1
ATOM 1521 C CA . LEU A 1 185 ? -12.188 25.281 24 1 81.12 185 LEU A CA 1
ATOM 1522 C C . LEU A 1 185 ? -13.32 26.25 24.344 1 81.12 185 LEU A C 1
ATOM 1524 O O . LEU A 1 185 ? -13.859 26.906 23.453 1 81.12 185 LEU A O 1
ATOM 1528 N N . GLN A 1 186 ? -13.648 26.234 25.578 1 76.94 186 GLN A N 1
ATOM 1529 C CA . GLN A 1 186 ? -14.672 27.172 26.047 1 76.94 186 GLN A CA 1
ATOM 1530 C C . GLN A 1 186 ? -14.227 28.609 25.812 1 76.94 186 GLN A C 1
ATOM 1532 O O . GLN A 1 186 ? -15.023 29.453 25.391 1 76.94 186 GLN A O 1
ATOM 1537 N N . LYS A 1 187 ? -13.094 28.859 26.172 1 78.5 187 LYS A N 1
ATOM 1538 C CA . LYS A 1 187 ? -12.555 30.203 25.984 1 78.5 187 LYS A CA 1
ATOM 1539 C C . LYS A 1 187 ? -12.461 30.578 24.516 1 78.5 187 LYS A C 1
ATOM 1541 O O . LYS A 1 187 ? -12.664 31.734 24.141 1 78.5 187 LYS A O 1
ATOM 1546 N N . LEU A 1 188 ? -12.047 29.641 23.703 1 76.31 188 LEU A N 1
ATOM 1547 C CA . LEU A 1 188 ? -11.938 29.859 22.266 1 76.31 188 LEU A CA 1
ATOM 1548 C C . LEU A 1 188 ? -13.297 30.203 21.672 1 76.31 188 LEU A C 1
ATOM 1550 O O . LEU A 1 188 ? -13.391 31.016 20.75 1 76.31 188 LEU A O 1
ATOM 1554 N N . MET A 1 189 ? -14.258 29.484 22.031 1 68.88 189 MET A N 1
ATOM 1555 C CA . MET A 1 189 ? -15.594 29.656 21.453 1 68.88 189 MET A CA 1
ATOM 1556 C C . MET A 1 189 ? -16.281 30.875 22.062 1 68.88 189 MET A C 1
ATOM 1558 O O . MET A 1 189 ? -17.328 31.312 21.578 1 68.88 189 MET A O 1
ATOM 1562 N N . GLY A 1 190 ? -15.586 31.656 22.797 1 60.31 190 GLY A N 1
ATOM 1563 C CA . GLY A 1 190 ? -16.234 32.781 23.453 1 60.31 190 GLY A CA 1
ATOM 1564 C C . GLY A 1 190 ? -17.375 32.375 24.359 1 60.31 190 GLY A C 1
ATOM 1565 O O . GLY A 1 190 ? -18.188 33.219 24.75 1 60.31 190 GLY A O 1
ATOM 1566 N N . VAL A 1 191 ? -18.062 31.125 24.125 1 48.84 191 VAL A N 1
ATOM 1567 C CA . VAL A 1 191 ? -19.312 30.797 24.797 1 48.84 191 VAL A CA 1
ATOM 1568 C C . VAL A 1 191 ? -19.078 30.641 26.297 1 48.84 191 VAL A C 1
ATOM 1570 O O . VAL A 1 191 ? -18.391 29.703 26.719 1 48.84 191 VAL A O 1
ATOM 1573 N N . GLU A 1 192 ? -18.891 31.531 27.141 1 43.12 192 GLU A N 1
ATOM 1574 C CA . GLU A 1 192 ? -19.234 31.359 28.547 1 43.12 192 GLU A CA 1
ATOM 1575 C C . GLU A 1 192 ? -20.297 30.266 28.734 1 43.12 192 GLU A C 1
ATOM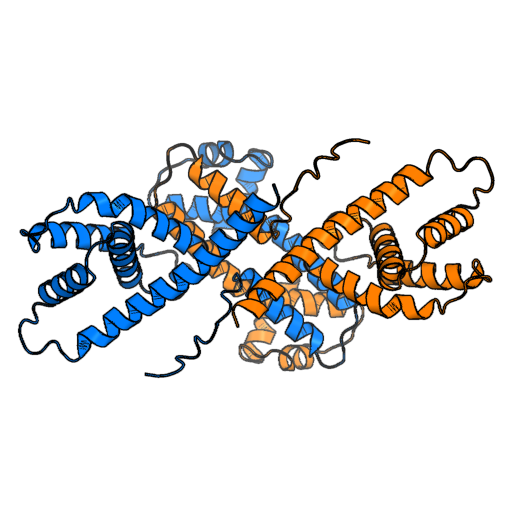 1577 O O . GLU A 1 192 ? -19.984 29.156 29.156 1 43.12 192 GLU A O 1
ATOM 1582 N N . ASP A 1 193 ? -21.672 30.625 29.188 1 39.12 193 ASP A N 1
ATOM 1583 C CA . ASP A 1 193 ? -22.828 29.953 29.781 1 39.12 193 ASP A CA 1
ATOM 1584 C C . ASP A 1 193 ? -23.406 28.906 28.844 1 39.12 193 ASP A C 1
ATOM 1586 O O . ASP A 1 193 ? -24.031 27.938 29.297 1 39.12 193 ASP A O 1
ATOM 1590 N N . ASP A 1 194 ? -23.891 29.156 27.578 1 37.75 194 ASP A N 1
ATOM 1591 C CA . ASP A 1 194 ? -24.812 28.328 26.828 1 37.75 194 ASP A CA 1
ATOM 1592 C C . ASP A 1 194 ? -24.094 27.172 26.125 1 37.75 194 ASP A C 1
ATOM 1594 O O . ASP A 1 194 ? -24.109 27.094 24.891 1 37.75 194 ASP A O 1
ATOM 1598 N N . TRP A 1 195 ? -23.062 26.703 26.328 1 43.16 195 TRP A N 1
ATOM 1599 C CA . TRP A 1 195 ? -22 25.844 25.797 1 43.16 195 TRP A CA 1
ATOM 1600 C C . TRP A 1 195 ? -22.484 24.406 25.688 1 43.16 195 TRP A C 1
ATOM 1602 O O . TRP A 1 195 ? -21.688 23.484 25.453 1 43.16 195 TRP A O 1
ATOM 1612 N N . LYS A 1 196 ? -23.5 24.062 26.156 1 42.91 196 LYS A N 1
ATOM 1613 C CA . LYS A 1 196 ? -23.859 22.656 26.297 1 42.91 196 LYS A CA 1
ATOM 1614 C C . LYS A 1 196 ? -23.953 21.969 24.938 1 42.91 196 LYS A C 1
ATOM 1616 O O . LYS A 1 196 ? -23.766 20.75 24.828 1 42.91 196 LYS A O 1
ATOM 1621 N N . GLY A 1 197 ? -24.359 22.562 23.828 1 43.69 197 GLY A N 1
ATOM 1622 C CA . GLY A 1 197 ? -24.734 21.844 22.625 1 43.69 197 GLY A CA 1
ATOM 1623 C C . GLY A 1 197 ? -23.578 21.594 21.688 1 43.69 197 GLY A C 1
ATOM 1624 O O . GLY A 1 197 ? -23.469 20.531 21.094 1 43.69 197 GLY A O 1
ATOM 1625 N N . MET A 1 198 ? -22.734 22.578 21.188 1 44.31 198 MET A N 1
ATOM 1626 C CA . MET A 1 198 ? -21.75 22.5 20.125 1 44.31 198 MET A CA 1
ATOM 1627 C C . MET A 1 198 ? -20.484 21.781 20.594 1 44.31 198 MET A C 1
ATOM 1629 O O . MET A 1 198 ? -19.766 21.203 19.781 1 44.31 198 MET A O 1
ATOM 1633 N N . HIS A 1 199 ? -20.141 21.781 21.906 1 50.41 199 HIS A N 1
ATOM 1634 C CA . HIS A 1 199 ? -18.938 21.219 22.531 1 50.41 199 HIS A CA 1
ATOM 1635 C C . HIS A 1 199 ? -18.891 19.703 22.359 1 50.41 199 HIS A C 1
ATOM 1637 O O . HIS A 1 199 ? -17.828 19.141 22.141 1 50.41 199 HIS A O 1
ATOM 1643 N N . GLY A 1 200 ? -20.047 19.266 22.312 1 53.88 200 GLY A N 1
ATOM 1644 C CA . GLY A 1 200 ? -20.109 17.812 22.281 1 53.88 200 GLY A CA 1
ATOM 1645 C C . GLY A 1 200 ? -19.609 17.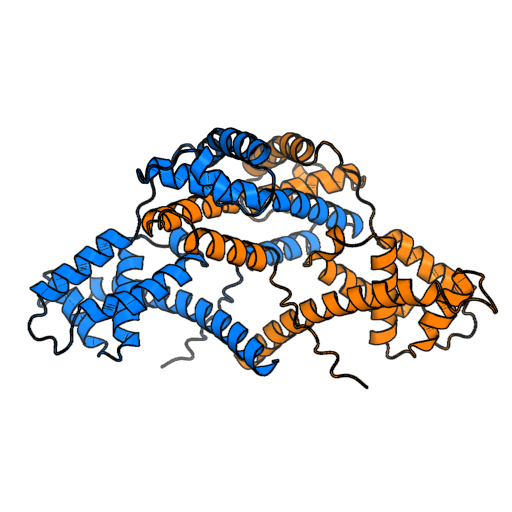219 20.969 1 53.88 200 GLY A C 1
ATOM 1646 O O . GLY A 1 200 ? -18.891 16.234 20.953 1 53.88 200 GLY A O 1
ATOM 1647 N N . ASP A 1 201 ? -19.875 18.047 19.969 1 58.72 201 ASP A N 1
ATOM 1648 C CA . ASP A 1 201 ? -19.578 17.453 18.672 1 58.72 201 ASP A CA 1
ATOM 1649 C C . ASP A 1 201 ? -18.078 17.531 18.375 1 58.72 201 ASP A C 1
ATOM 1651 O O . ASP A 1 201 ? -17.5 16.562 17.844 1 58.72 201 ASP A O 1
ATOM 1655 N N . ALA A 1 202 ? -17.484 18.734 18.75 1 58.53 202 ALA A N 1
ATOM 1656 C CA . ALA A 1 202 ? -16.047 18.891 18.5 1 58.53 202 ALA A CA 1
ATOM 1657 C C . ALA A 1 202 ? -15.234 17.906 19.344 1 58.53 202 ALA A C 1
ATOM 1659 O O . ALA A 1 202 ? -14.297 17.281 18.844 1 58.53 202 ALA A O 1
ATOM 1660 N N . LEU A 1 203 ? -15.656 17.844 20.562 1 61.53 203 LEU A N 1
ATOM 1661 C CA . LEU A 1 203 ? -14.961 16.922 21.453 1 61.53 203 LEU A CA 1
ATOM 1662 C C . LEU A 1 203 ? -15.141 15.477 21 1 61.53 203 LEU A C 1
ATOM 1664 O O . LEU A 1 203 ? -14.211 14.672 21.094 1 61.53 203 LEU A O 1
ATOM 1668 N N . GLN A 1 204 ? -16.281 15.273 20.469 1 66 204 GLN A N 1
ATOM 1669 C CA . GLN A 1 204 ? -16.547 13.93 19.984 1 66 204 GLN A CA 1
ATOM 1670 C C . GLN A 1 204 ? -15.68 13.609 18.75 1 66 204 GLN A C 1
ATOM 1672 O O . GLN A 1 204 ? -15.148 12.508 18.625 1 66 204 GLN A O 1
ATOM 1677 N N . THR A 1 205 ? -15.633 14.641 18.016 1 63.41 205 THR A N 1
ATOM 1678 C CA . THR A 1 205 ? -14.82 14.453 16.828 1 63.41 205 THR A CA 1
ATOM 1679 C C . THR A 1 205 ? -13.352 14.25 17.188 1 63.41 205 THR A C 1
ATOM 1681 O O . THR A 1 205 ? -12.672 13.398 16.609 1 63.41 205 THR A O 1
ATOM 1684 N N . ILE A 1 206 ? -12.906 15.016 18.125 1 65.62 206 ILE A N 1
ATOM 1685 C CA . ILE A 1 206 ? -11.523 14.906 18.594 1 65.62 206 ILE A CA 1
ATOM 1686 C C . ILE A 1 206 ? -11.281 13.523 19.188 1 65.62 206 ILE A C 1
ATOM 1688 O O . ILE A 1 206 ? -10.266 12.883 18.891 1 65.62 206 ILE A O 1
ATOM 1692 N N . ASP A 1 207 ? -12.211 13.102 19.922 1 63 207 ASP A N 1
ATOM 1693 C CA . ASP A 1 207 ? -12.102 11.781 20.531 1 63 207 ASP A CA 1
ATOM 1694 C C . ASP A 1 207 ? -12.047 10.688 19.469 1 63 207 ASP A C 1
ATOM 1696 O O . ASP A 1 207 ? -11.266 9.734 19.578 1 63 207 ASP A O 1
ATOM 1700 N N . LYS A 1 208 ? -12.82 10.914 18.531 1 64.75 208 LYS A N 1
ATOM 1701 C CA . LYS A 1 208 ? -12.82 9.945 17.438 1 64.75 208 LYS A CA 1
ATOM 1702 C C . LYS A 1 208 ? -11.469 9.914 16.734 1 64.75 208 LYS A C 1
ATOM 1704 O O . LYS A 1 208 ? -10.961 8.836 16.406 1 64.75 208 LYS A O 1
ATOM 1709 N N . LEU A 1 209 ? -10.977 11 16.641 1 62.69 209 LEU A N 1
ATOM 1710 C CA . LEU A 1 209 ? -9.695 11.109 15.953 1 62.69 209 LEU A CA 1
ATOM 1711 C C . LEU A 1 209 ? -8.578 10.492 16.797 1 62.69 209 LEU A C 1
ATOM 1713 O O . LEU A 1 209 ? -7.738 9.758 16.266 1 62.69 209 LEU A O 1
ATOM 1717 N N . ILE A 1 210 ? -8.586 10.82 18.062 1 62.94 210 ILE A N 1
ATOM 1718 C CA . ILE A 1 210 ? -7.57 10.305 18.969 1 62.94 210 ILE A CA 1
ATOM 1719 C C . ILE A 1 210 ? -7.688 8.781 19.062 1 62.94 210 ILE A C 1
ATOM 1721 O O . ILE A 1 210 ? -6.68 8.078 19.047 1 62.94 210 ILE A O 1
ATOM 1725 N N . LEU A 1 211 ? -8.82 8.375 19.016 1 59.75 211 LEU A N 1
ATOM 1726 C CA . LEU A 1 211 ? -9.062 6.941 19.078 1 59.75 211 LEU A CA 1
ATOM 1727 C C . LEU A 1 211 ? -8.539 6.25 17.828 1 59.75 211 LEU A C 1
ATOM 1729 O O . LEU A 1 211 ? -7.93 5.18 17.906 1 59.75 211 LEU A O 1
ATOM 1733 N N . ARG A 1 212 ? -8.789 6.805 16.844 1 58.31 212 ARG A N 1
ATOM 1734 C CA . ARG A 1 212 ? -8.281 6.266 15.578 1 58.31 212 ARG A CA 1
ATOM 1735 C C . ARG A 1 212 ? -6.762 6.227 15.57 1 58.31 212 ARG A C 1
ATOM 1737 O O . ARG A 1 212 ? -6.16 5.289 15.039 1 58.31 212 ARG A O 1
ATOM 1744 N N . PHE A 1 213 ? -6.234 7.199 16.109 1 56.59 213 PHE A N 1
ATOM 1745 C CA . PHE A 1 213 ? -4.781 7.309 16.219 1 56.59 213 PHE A CA 1
ATOM 1746 C C . PHE A 1 213 ? -4.223 6.258 17.172 1 56.59 213 PHE A C 1
ATOM 1748 O O . PHE A 1 213 ? -3.207 5.625 16.875 1 56.59 213 PHE A O 1
ATOM 1755 N N . GLU A 1 214 ? -4.762 6.219 18.281 1 56.59 214 GLU A N 1
ATOM 1756 C CA . GLU A 1 214 ? -4.316 5.266 19.297 1 56.59 214 GLU A CA 1
ATOM 1757 C C . GLU A 1 214 ? -4.406 3.832 18.781 1 56.59 214 GLU A C 1
ATOM 1759 O O . GLU A 1 214 ? -3.525 3.014 19.047 1 56.59 214 GLU A O 1
ATOM 1764 N N . ASN A 1 215 ? -5.336 3.662 18.156 1 51.66 215 ASN A N 1
ATOM 1765 C CA . ASN A 1 215 ? -5.496 2.338 17.562 1 51.66 215 ASN A CA 1
ATOM 1766 C C . ASN A 1 215 ? -4.387 2.037 16.562 1 51.66 215 ASN A C 1
ATOM 1768 O O . ASN A 1 215 ? -3.883 0.913 16.5 1 51.66 215 ASN A O 1
ATOM 1772 N N . SER A 1 216 ? -4.062 3.004 15.969 1 51.81 216 SER A N 1
ATOM 1773 C CA . SER A 1 216 ? -2.955 2.852 15.031 1 51.81 216 SER A CA 1
ATOM 1774 C C . SER A 1 216 ? -1.63 2.668 15.766 1 51.81 216 SER A C 1
ATOM 1776 O O . SER A 1 216 ? -0.781 1.884 15.336 1 51.81 216 SER A O 1
ATOM 1778 N N . GLN A 1 217 ? -1.442 3.512 16.828 1 51.41 217 GLN A N 1
ATOM 1779 C CA . GLN A 1 217 ? -0.218 3.416 17.609 1 51.41 217 GLN A CA 1
ATOM 1780 C C . GLN A 1 217 ? -0.137 2.082 18.344 1 51.41 217 GLN A C 1
ATOM 1782 O O . GLN A 1 217 ? 0.93 1.47 18.422 1 51.41 217 GLN A O 1
ATOM 1787 N N . ARG A 1 218 ? -1.114 1.857 19.016 1 43.75 218 ARG A N 1
ATOM 1788 C CA . ARG A 1 218 ? -1.113 0.6 19.766 1 43.75 218 ARG A CA 1
ATOM 1789 C C . ARG A 1 218 ? -0.774 -0.573 18.844 1 43.75 218 ARG A C 1
ATOM 1791 O O . ARG A 1 218 ? -0.022 -1.471 19.234 1 43.75 218 ARG A O 1
ATOM 1798 N N . LYS A 1 219 ? -1.239 -0.486 17.797 1 41.97 219 LYS A N 1
ATOM 1799 C CA . LYS A 1 219 ? -0.908 -1.534 16.844 1 41.97 219 LYS A CA 1
ATOM 1800 C C . LYS A 1 219 ? 0.569 -1.483 16.453 1 41.97 219 LYS A C 1
ATOM 1802 O O . LYS A 1 219 ? 1.233 -2.52 16.391 1 41.97 219 LYS A O 1
ATOM 1807 N N . ALA A 1 220 ? 0.946 -0.241 16.219 1 43.03 220 ALA A N 1
ATOM 1808 C CA . ALA A 1 220 ? 2.379 -0.068 15.984 1 43.03 220 ALA A CA 1
ATOM 1809 C C . ALA A 1 220 ? 3.184 -0.484 17.219 1 43.03 220 ALA A C 1
ATOM 1811 O O . ALA A 1 220 ? 4.234 -1.116 17.094 1 43.03 220 ALA A O 1
ATOM 1812 N N . GLN A 1 221 ? 2.682 -0.03 18.328 1 41.19 221 GLN A N 1
ATOM 1813 C CA . GLN A 1 221 ? 3.352 -0.43 19.562 1 41.19 221 GLN A CA 1
ATOM 1814 C C . GLN A 1 221 ? 3.271 -1.94 19.766 1 41.19 221 GLN A C 1
ATOM 1816 O O . GLN A 1 221 ? 4.25 -2.57 20.172 1 41.19 221 GLN A O 1
ATOM 1821 N N . ILE A 1 222 ? 2.172 -2.398 19.547 1 33.56 222 ILE A N 1
ATOM 1822 C CA . ILE A 1 222 ? 2.027 -3.846 19.656 1 33.56 222 ILE A CA 1
ATOM 1823 C C . ILE A 1 222 ? 2.951 -4.535 18.656 1 33.56 222 ILE A C 1
ATOM 1825 O O . ILE A 1 222 ? 3.617 -5.516 18.984 1 33.56 222 ILE A O 1
ATOM 1829 N N . THR A 1 223 ? 2.986 -3.979 17.609 1 36.25 223 THR A N 1
ATOM 1830 C CA . THR A 1 223 ? 3.934 -4.512 16.641 1 36.25 223 THR A CA 1
ATOM 1831 C C . THR A 1 223 ? 5.367 -4.324 17.125 1 36.25 223 THR A C 1
ATOM 1833 O O . THR A 1 223 ? 6.203 -5.219 16.953 1 36.25 223 THR A O 1
ATOM 1836 N N . ARG A 1 224 ? 5.641 -3.193 17.688 1 40.34 224 ARG A N 1
ATOM 1837 C CA . ARG A 1 224 ? 6.953 -2.973 18.281 1 40.34 224 ARG A CA 1
ATOM 1838 C C . ARG A 1 224 ? 7.184 -3.906 19.469 1 40.34 224 ARG A C 1
ATOM 1840 O O . ARG A 1 224 ? 8.281 -4.438 19.641 1 40.34 224 ARG A O 1
ATOM 1847 N N . LEU A 1 225 ? 6.293 -3.941 20.312 1 34.22 225 LEU A N 1
ATOM 1848 C CA . LEU A 1 225 ? 6.418 -4.801 21.484 1 34.22 225 LEU A CA 1
ATOM 1849 C C . LEU A 1 225 ? 6.555 -6.262 21.078 1 34.22 225 LEU A C 1
ATOM 1851 O O . LEU A 1 225 ? 7.348 -7.004 21.656 1 34.22 225 LEU A O 1
ATOM 1855 N N . ILE A 1 226 ? 5.887 -6.609 20.203 1 31.38 226 ILE A N 1
ATOM 1856 C CA . ILE A 1 226 ? 6.02 -7.973 19.703 1 31.38 226 ILE A CA 1
ATOM 1857 C C . ILE A 1 226 ? 7.383 -8.148 19.031 1 31.38 226 ILE A C 1
ATOM 1859 O O . ILE A 1 226 ? 8.039 -9.18 19.219 1 31.38 226 ILE A O 1
ATOM 1863 N N . ALA A 1 227 ? 7.754 -7.141 18.469 1 34.12 227 ALA A N 1
ATOM 1864 C CA . ALA A 1 227 ? 9.102 -7.164 17.891 1 34.12 227 ALA A CA 1
ATOM 1865 C C . ALA A 1 227 ? 10.156 -7.258 18.984 1 34.12 227 ALA A C 1
ATOM 1867 O O . ALA A 1 227 ? 11.172 -7.945 18.828 1 34.12 227 ALA A O 1
ATOM 1868 N N . HIS A 1 228 ? 10.047 -6.539 20.016 1 32.28 228 HIS A N 1
ATOM 1869 C CA . HIS A 1 228 ? 10.984 -6.555 21.125 1 32.28 228 HIS A CA 1
ATOM 1870 C C . HIS A 1 228 ? 11.008 -7.918 21.812 1 32.28 228 HIS A C 1
ATOM 1872 O O . HIS A 1 228 ? 12.047 -8.344 22.312 1 32.28 228 HIS A O 1
ATOM 1878 N N . HIS A 1 229 ? 9.969 -8.469 21.953 1 30.44 229 HIS A N 1
ATOM 1879 C CA . HIS A 1 229 ? 9.977 -9.742 22.656 1 30.44 229 HIS A CA 1
ATOM 1880 C C . HIS A 1 229 ? 10.5 -10.867 21.766 1 30.44 229 HIS A C 1
ATOM 1882 O O . HIS A 1 229 ? 11.023 -11.867 22.266 1 30.44 229 HIS A O 1
ATOM 1888 N N . ILE A 1 230 ? 10.273 -10.695 20.625 1 29.52 230 ILE A N 1
ATOM 1889 C CA . ILE A 1 230 ? 10.805 -11.742 19.75 1 29.52 230 ILE A CA 1
ATOM 1890 C C . ILE A 1 230 ? 12.289 -11.484 19.5 1 29.52 230 ILE A C 1
ATOM 1892 O O . ILE A 1 230 ? 13 -12.359 18.984 1 29.52 230 ILE A O 1
ATOM 1896 N N . ALA A 1 231 ? 12.742 -10.422 19.906 1 27.73 231 ALA A N 1
ATOM 1897 C CA . ALA A 1 231 ? 14.195 -10.297 19.906 1 27.73 231 ALA A CA 1
ATOM 1898 C C . ALA A 1 231 ? 14.805 -10.938 21.156 1 27.73 231 ALA A C 1
ATOM 1900 O O . ALA A 1 231 ? 14.242 -10.836 22.25 1 27.73 231 ALA A O 1
ATOM 1901 N N . LEU B 1 1 ? 25.797 -25.562 17.516 1 17.95 1 LEU B N 1
ATOM 1902 C CA . LEU B 1 1 ? 24.438 -25.781 17 1 17.95 1 LEU B CA 1
ATOM 1903 C C . LEU B 1 1 ? 23.625 -24.5 17.078 1 17.95 1 LEU B C 1
ATOM 1905 O O . LEU B 1 1 ? 23.234 -24.078 18.172 1 17.95 1 LEU B O 1
ATOM 1909 N N . THR B 1 2 ? 24 -23.547 16.438 1 21.39 2 THR B N 1
ATOM 1910 C CA . THR B 1 2 ? 24.391 -22.141 16.359 1 21.39 2 THR B CA 1
ATOM 1911 C C . THR B 1 2 ? 23.156 -21.25 16.219 1 21.39 2 THR B C 1
ATOM 1913 O O . THR B 1 2 ? 22.125 -21.688 15.711 1 21.39 2 THR B O 1
ATOM 1916 N N . SER B 1 3 ? 23.156 -20.406 17.109 1 21.33 3 SER B N 1
ATOM 1917 C CA . SER B 1 3 ? 22.188 -19.359 17.438 1 21.33 3 SER B CA 1
ATOM 1918 C C . SER B 1 3 ? 21.688 -18.641 16.188 1 21.33 3 SER B C 1
ATOM 1920 O O . SER B 1 3 ? 22.422 -17.891 15.562 1 21.33 3 SER B O 1
ATOM 1922 N N . MET B 1 4 ? 21.391 -19.641 15.25 1 20.81 4 MET B N 1
ATOM 1923 C CA . MET B 1 4 ? 20.875 -19.141 13.977 1 20.81 4 MET B CA 1
ATOM 1924 C C . MET B 1 4 ? 20.016 -17.906 14.188 1 20.81 4 MET B C 1
ATOM 1926 O O . MET B 1 4 ? 18.922 -17.984 14.734 1 20.81 4 MET B O 1
ATOM 1930 N N . GLN B 1 5 ? 20.703 -16.984 14.805 1 22.17 5 GLN B N 1
ATOM 1931 C CA . GLN B 1 5 ? 20.172 -15.641 15.039 1 22.17 5 GLN B CA 1
ATOM 1932 C C . GLN B 1 5 ? 19.234 -15.219 13.914 1 22.17 5 GLN B C 1
ATOM 1934 O O . GLN B 1 5 ? 19.641 -15.148 12.75 1 22.17 5 GLN B O 1
ATOM 1939 N N . LEU B 1 6 ? 18.172 -15.938 13.93 1 24.16 6 LEU B N 1
ATOM 1940 C CA . LEU B 1 6 ? 16.953 -15.75 13.164 1 24.16 6 LEU B CA 1
ATOM 1941 C C . LEU B 1 6 ? 16.766 -14.281 12.789 1 24.16 6 LEU B C 1
ATOM 1943 O O . LEU B 1 6 ? 16.562 -13.438 13.664 1 24.16 6 LEU B O 1
ATOM 1947 N N . LEU B 1 7 ? 17.75 -13.891 12.141 1 24.89 7 LEU B N 1
ATOM 1948 C CA . LEU B 1 7 ? 17.766 -12.539 11.586 1 24.89 7 LEU B CA 1
ATOM 1949 C C . LEU B 1 7 ? 16.359 -12.102 11.195 1 24.89 7 LEU B C 1
ATOM 1951 O O . LEU B 1 7 ? 15.695 -12.766 10.391 1 24.89 7 LEU B O 1
ATOM 1955 N N . TRP B 1 8 ? 15.578 -11.805 12.102 1 25.08 8 TRP B N 1
ATOM 1956 C CA . TRP B 1 8 ? 14.234 -11.25 12.219 1 25.08 8 TRP B CA 1
ATOM 1957 C C . TRP B 1 8 ? 13.938 -10.281 11.078 1 25.08 8 TRP B C 1
ATOM 1959 O O . TRP B 1 8 ? 14.445 -9.156 11.062 1 25.08 8 TRP B O 1
ATOM 1969 N N . ILE B 1 9 ? 14.414 -10.742 9.969 1 29.95 9 ILE B N 1
ATOM 1970 C CA . ILE B 1 9 ? 14.086 -9.914 8.82 1 29.95 9 ILE B CA 1
ATOM 1971 C C . ILE B 1 9 ? 12.609 -9.531 8.867 1 29.95 9 ILE B C 1
ATOM 1973 O O . ILE B 1 9 ? 11.727 -10.398 8.891 1 29.95 9 ILE B O 1
ATOM 1977 N N . ARG B 1 10 ? 12.062 -8.641 9.547 1 31.28 10 ARG B N 1
ATOM 1978 C CA . ARG B 1 10 ? 10.773 -8.008 9.766 1 31.28 10 ARG B CA 1
ATOM 1979 C C . ARG B 1 10 ? 9.953 -7.969 8.484 1 31.28 10 ARG B C 1
ATOM 1981 O O . ARG B 1 10 ? 10.375 -7.379 7.484 1 31.28 10 ARG B O 1
ATOM 1988 N N . PRO B 1 11 ? 9.25 -9.016 8.055 1 34.66 11 PRO B N 1
ATOM 1989 C CA . PRO B 1 11 ? 8.398 -8.984 6.859 1 34.66 11 PRO B CA 1
ATOM 1990 C C . PRO B 1 11 ? 7.602 -7.684 6.738 1 34.66 11 PRO B C 1
ATOM 1992 O O . PRO B 1 11 ? 6.527 -7.555 7.332 1 34.66 11 PRO B O 1
ATOM 1995 N N . ASP B 1 12 ? 7.973 -6.652 6.785 1 42.06 12 ASP B N 1
ATOM 1996 C CA . ASP B 1 12 ? 7.305 -5.371 6.605 1 42.06 12 ASP B CA 1
ATOM 1997 C C . ASP B 1 12 ? 6.555 -5.324 5.273 1 42.06 12 ASP B C 1
ATOM 1999 O O . ASP B 1 12 ? 7.094 -5.727 4.238 1 42.06 12 ASP B O 1
ATOM 2003 N N . SER B 1 13 ? 5.105 -5.645 5.352 1 49.59 13 SER B N 1
ATOM 2004 C CA . SER B 1 13 ? 4.363 -5.414 4.117 1 49.59 13 SER B CA 1
ATOM 2005 C C . SER B 1 13 ? 5.074 -4.398 3.227 1 49.59 13 SER B C 1
ATOM 2007 O O . SER B 1 13 ? 5.871 -3.594 3.707 1 49.59 13 SER B O 1
ATOM 2009 N N . ASP B 1 14 ? 5.102 -4.848 1.916 1 56.25 14 ASP B N 1
ATOM 2010 C CA . ASP B 1 14 ? 5.645 -3.92 0.929 1 56.25 14 ASP B CA 1
ATOM 2011 C C . ASP B 1 14 ? 5.32 -2.473 1.3 1 56.25 14 ASP B C 1
ATOM 2013 O O . ASP B 1 14 ? 6.184 -1.597 1.21 1 56.25 14 ASP B O 1
ATOM 2017 N N . PHE B 1 15 ? 4.191 -2.504 1.871 1 58.72 15 PHE B N 1
ATOM 2018 C CA . PHE B 1 15 ? 3.76 -1.152 2.205 1 58.72 15 PHE B CA 1
ATOM 2019 C C . PHE B 1 15 ? 4.477 -0.646 3.451 1 58.72 15 PHE B C 1
ATOM 2021 O O . PHE B 1 15 ? 4.828 0.533 3.535 1 58.72 15 PHE B O 1
ATOM 2028 N N . ALA B 1 16 ? 4.602 -1.615 4.254 1 60.97 16 ALA B N 1
ATOM 2029 C CA . ALA B 1 16 ? 5.332 -1.233 5.461 1 60.97 16 ALA B CA 1
ATOM 2030 C C . ALA B 1 16 ? 6.777 -0.876 5.137 1 60.97 16 ALA B C 1
ATOM 2032 O O . ALA B 1 16 ? 7.328 0.078 5.691 1 60.97 16 ALA B O 1
ATOM 2033 N N . ARG B 1 17 ? 7.25 -1.618 4.238 1 64.62 17 ARG B N 1
ATOM 2034 C CA . ARG B 1 17 ? 8.617 -1.337 3.801 1 64.62 17 ARG B CA 1
ATOM 2035 C C . ARG B 1 17 ? 8.695 0.014 3.098 1 64.62 17 ARG B C 1
ATOM 2037 O O . ARG B 1 17 ? 9.633 0.782 3.324 1 64.62 17 ARG B O 1
ATOM 2044 N N . LEU B 1 18 ? 7.75 0.189 2.309 1 68.56 18 LEU B N 1
ATOM 2045 C CA . LEU B 1 18 ? 7.699 1.466 1.606 1 68.56 18 LEU B CA 1
ATOM 2046 C C . LEU B 1 18 ? 7.578 2.623 2.592 1 68.56 18 LEU B C 1
ATOM 2048 O O . LEU B 1 18 ? 8.289 3.623 2.473 1 68.56 18 LEU B O 1
ATOM 2052 N N . ASN B 1 19 ? 6.703 2.428 3.531 1 70.88 19 ASN B N 1
ATOM 2053 C CA . ASN B 1 19 ? 6.516 3.484 4.52 1 70.88 19 ASN B CA 1
ATOM 2054 C C . ASN B 1 19 ? 7.793 3.75 5.309 1 70.88 19 ASN B C 1
ATOM 2056 O O . ASN B 1 19 ? 8.109 4.898 5.621 1 70.88 19 ASN B O 1
ATOM 2060 N N . ARG B 1 20 ? 8.398 2.756 5.582 1 73.56 20 ARG B N 1
ATOM 2061 C CA . ARG B 1 20 ? 9.656 2.91 6.312 1 73.56 20 ARG B CA 1
ATOM 2062 C C . ARG B 1 20 ? 10.695 3.635 5.465 1 73.56 20 ARG B C 1
ATOM 2064 O O . ARG B 1 20 ? 11.438 4.484 5.969 1 73.56 20 ARG B O 1
ATOM 2071 N N . SER B 1 21 ? 10.773 3.172 4.312 1 77.31 21 SER B N 1
ATOM 2072 C CA . SER B 1 21 ? 11.711 3.807 3.396 1 77.31 21 SER B CA 1
ATOM 2073 C C . SER B 1 21 ? 11.398 5.289 3.221 1 77.31 21 SER B C 1
ATOM 2075 O O . SER B 1 21 ? 12.305 6.121 3.176 1 77.31 21 SER B O 1
ATOM 2077 N N . ILE B 1 22 ? 10.18 5.566 3.154 1 82.81 22 ILE B N 1
ATOM 2078 C CA . ILE B 1 22 ? 9.734 6.945 2.975 1 82.81 22 ILE B CA 1
ATOM 2079 C C . ILE B 1 22 ? 10.07 7.762 4.223 1 82.81 22 ILE B C 1
ATOM 2081 O O . ILE B 1 22 ? 10.523 8.898 4.121 1 82.81 22 ILE B O 1
ATOM 2085 N N . ALA B 1 23 ? 9.758 7.137 5.309 1 83.75 23 ALA B N 1
ATOM 2086 C CA . ALA B 1 23 ? 10.062 7.809 6.566 1 83.75 23 ALA B CA 1
ATOM 2087 C C . ALA B 1 23 ? 11.555 8.109 6.676 1 83.75 23 ALA B C 1
ATOM 2089 O O . ALA B 1 23 ? 11.945 9.211 7.066 1 83.75 23 ALA B O 1
ATOM 2090 N N . ARG B 1 24 ? 12.344 7.215 6.328 1 87 24 ARG B N 1
ATOM 2091 C CA . ARG B 1 24 ? 13.789 7.402 6.367 1 87 24 ARG B CA 1
ATOM 2092 C C . ARG B 1 24 ? 14.227 8.5 5.402 1 87 24 ARG B C 1
ATOM 2094 O O . ARG B 1 24 ? 15.07 9.336 5.746 1 87 24 ARG B O 1
ATOM 2101 N N . PHE B 1 25 ? 13.758 8.461 4.289 1 91.56 25 PHE B N 1
ATOM 2102 C CA . PHE B 1 25 ? 14.047 9.477 3.289 1 91.56 25 PHE B CA 1
ATOM 2103 C C . PHE B 1 25 ? 13.734 10.867 3.828 1 91.56 25 PHE B C 1
ATOM 2105 O O . PHE B 1 25 ? 14.57 11.773 3.748 1 91.56 25 PHE B O 1
ATOM 2112 N N . SER B 1 26 ? 12.492 11.023 4.309 1 92.38 26 SER B N 1
ATOM 2113 C CA . SER B 1 26 ? 12.055 12.328 4.777 1 92.38 26 SER B CA 1
ATOM 2114 C C . SER B 1 26 ? 12.859 12.781 5.996 1 92.38 26 SER B C 1
ATOM 2116 O O . SER B 1 26 ? 13.141 13.969 6.16 1 92.38 26 SER B O 1
ATOM 2118 N N . ASP B 1 27 ? 13.266 11.812 6.793 1 92.56 27 ASP B N 1
ATOM 2119 C CA . ASP B 1 27 ? 14 12.133 8.008 1 92.56 27 ASP B CA 1
ATOM 2120 C C . ASP B 1 27 ? 15.445 12.508 7.699 1 92.56 27 ASP B C 1
ATOM 2122 O O . ASP B 1 27 ? 16.047 13.32 8.406 1 92.56 27 ASP B O 1
ATOM 2126 N N . THR B 1 28 ? 16.016 11.953 6.664 1 94.38 28 THR B N 1
ATOM 2127 C CA . THR B 1 28 ? 17.438 12.125 6.395 1 94.38 28 THR B CA 1
ATOM 2128 C C . THR B 1 28 ? 17.656 13.117 5.258 1 94.38 28 THR B C 1
ATOM 2130 O O . THR B 1 28 ? 18.797 13.414 4.902 1 94.38 28 THR B O 1
ATOM 2133 N N . PHE B 1 29 ? 16.625 13.625 4.746 1 95.75 29 PHE B N 1
ATOM 2134 C CA . PHE B 1 29 ? 16.719 14.531 3.611 1 95.75 29 PHE B CA 1
ATOM 2135 C C . PHE B 1 29 ? 17.516 15.781 3.98 1 95.75 29 PHE B C 1
ATOM 2137 O O . PHE B 1 29 ? 17.359 16.312 5.078 1 95.75 29 PHE B O 1
ATOM 2144 N N . GLN B 1 30 ? 18.375 16.156 3.088 1 95.56 30 GLN B N 1
ATOM 2145 C CA . GLN B 1 30 ? 19.109 17.406 3.207 1 95.56 30 GLN B CA 1
ATOM 2146 C C . GLN B 1 30 ? 18.812 18.344 2.041 1 95.56 30 GLN B C 1
ATOM 2148 O O . GLN B 1 30 ? 19 17.984 0.879 1 95.56 30 GLN B O 1
ATOM 2153 N N . PRO B 1 31 ? 18.484 19.547 2.422 1 96.12 31 PRO B N 1
ATOM 2154 C CA . PRO B 1 31 ? 18.281 20.188 3.725 1 96.12 31 PRO B CA 1
ATOM 2155 C C . PRO B 1 31 ? 17.094 19.594 4.492 1 96.12 31 PRO B C 1
ATOM 2157 O O . PRO B 1 31 ? 16.234 18.953 3.896 1 96.12 31 PRO B O 1
ATOM 2160 N N . THR B 1 32 ? 17.031 19.938 5.77 1 96.12 32 THR B N 1
ATOM 2161 C CA . THR B 1 32 ? 15.969 19.359 6.602 1 96.12 32 THR B CA 1
ATOM 2162 C C . THR B 1 32 ? 14.594 19.734 6.055 1 96.12 32 THR B C 1
ATOM 2164 O O . THR B 1 32 ? 14.289 20.906 5.863 1 96.12 32 THR B O 1
ATOM 2167 N N . MET B 1 33 ? 13.789 18.797 5.898 1 96.38 33 MET B N 1
ATOM 2168 C CA . MET B 1 33 ? 12.484 18.969 5.273 1 96.38 33 MET B CA 1
ATOM 2169 C C . MET B 1 33 ? 11.477 19.547 6.262 1 96.38 33 MET B C 1
ATOM 2171 O O . MET B 1 33 ? 11.445 19.156 7.426 1 96.38 33 MET B O 1
ATOM 2175 N N . TRP B 1 34 ? 10.688 20.438 5.719 1 96.12 34 TRP B N 1
ATOM 2176 C CA . TRP B 1 34 ? 9.617 20.984 6.547 1 96.12 34 TRP B CA 1
ATOM 2177 C C . TRP B 1 34 ? 8.523 19.953 6.789 1 96.12 34 TRP B C 1
ATOM 2179 O O . TRP B 1 34 ? 8.211 19.156 5.902 1 96.12 34 TRP B O 1
ATOM 2189 N N . PRO B 1 35 ? 7.891 20 7.961 1 95.56 35 PRO B N 1
ATOM 2190 C CA . PRO B 1 35 ? 6.777 19.094 8.227 1 95.56 35 PRO B CA 1
ATOM 2191 C C . PRO B 1 35 ? 5.633 19.25 7.23 1 95.56 35 PRO B C 1
ATOM 2193 O O . PRO B 1 35 ? 4.977 18.266 6.875 1 95.56 35 PRO B O 1
ATOM 2196 N N . SER B 1 36 ? 5.449 20.5 6.797 1 96.5 36 SER B N 1
ATOM 2197 C CA . SER B 1 36 ? 4.371 20.75 5.844 1 96.5 36 SER B CA 1
ATOM 2198 C C . SER B 1 36 ? 4.633 20.047 4.516 1 96.5 36 SER B C 1
ATOM 2200 O O . SER B 1 36 ? 3.701 19.562 3.871 1 96.5 36 SER B O 1
ATOM 2202 N N . VAL B 1 37 ? 5.898 19.953 4.094 1 97.56 37 VAL B N 1
ATOM 2203 C CA . VAL B 1 37 ? 6.273 19.266 2.861 1 97.56 37 VAL B CA 1
ATOM 2204 C C . VAL B 1 37 ? 5.934 17.781 2.969 1 97.56 37 VAL B C 1
ATOM 2206 O O . VAL B 1 37 ? 5.324 17.219 2.061 1 97.56 37 VAL B O 1
ATOM 2209 N N . ARG B 1 38 ? 6.32 17.266 4.035 1 96.06 38 ARG B N 1
ATOM 2210 C CA . ARG B 1 38 ? 6.035 15.859 4.285 1 96.06 38 ARG B CA 1
ATOM 2211 C C . ARG B 1 38 ? 4.535 15.586 4.258 1 96.06 38 ARG B C 1
ATOM 2213 O O . ARG B 1 38 ? 4.086 14.617 3.639 1 96.06 38 ARG B O 1
ATOM 2220 N N . TRP B 1 39 ? 3.799 16.438 4.934 1 95.75 39 TRP B N 1
ATOM 2221 C CA . TRP B 1 39 ? 2.348 16.312 5 1 95.75 39 TRP B CA 1
ATOM 2222 C C . TRP B 1 39 ? 1.73 16.359 3.607 1 95.75 39 TRP B C 1
ATOM 2224 O O . TRP B 1 39 ? 0.898 15.523 3.254 1 95.75 39 TRP B O 1
ATOM 2234 N N . THR B 1 40 ? 2.137 17.312 2.875 1 97 40 THR B N 1
ATOM 2235 C CA . THR B 1 40 ? 1.607 17.516 1.532 1 97 40 THR B CA 1
ATOM 2236 C C . THR B 1 40 ? 1.962 16.344 0.621 1 97 40 THR B C 1
ATOM 2238 O O . THR B 1 40 ? 1.119 15.867 -0.141 1 97 40 THR B O 1
ATOM 2241 N N . ALA B 1 41 ? 3.205 15.852 0.684 1 96.12 41 ALA B N 1
ATOM 2242 C CA . ALA B 1 41 ? 3.643 14.719 -0.13 1 96.12 41 ALA B CA 1
ATOM 2243 C C . ALA B 1 41 ? 2.809 13.477 0.166 1 96.12 41 ALA B C 1
ATOM 2245 O O . ALA B 1 41 ? 2.354 12.789 -0.755 1 96.12 41 ALA B O 1
ATOM 2246 N N . TYR B 1 42 ? 2.621 13.234 1.443 1 90.75 42 TYR B N 1
ATOM 2247 C CA . TYR B 1 42 ? 1.819 12.078 1.844 1 90.75 42 TYR B CA 1
ATOM 2248 C C . TYR B 1 42 ? 0.379 12.227 1.368 1 90.75 42 TYR B C 1
ATOM 2250 O O . TYR B 1 42 ? -0.247 11.25 0.953 1 90.75 42 TYR B O 1
ATOM 2258 N N . ALA B 1 43 ? -0.146 13.438 1.493 1 91.75 43 ALA B N 1
ATOM 2259 C CA . ALA B 1 43 ? -1.512 13.68 1.034 1 91.75 43 ALA B CA 1
ATOM 2260 C C . ALA B 1 43 ? -1.651 13.375 -0.456 1 91.75 43 ALA B C 1
ATOM 2262 O O . ALA B 1 43 ? -2.621 12.742 -0.879 1 91.75 43 ALA B O 1
ATOM 2263 N N . TYR B 1 44 ? -0.68 13.836 -1.254 1 92 44 TYR B N 1
ATOM 2264 C CA . TYR B 1 44 ? -0.683 13.531 -2.682 1 92 44 TYR B CA 1
ATOM 2265 C C . TYR B 1 44 ? -0.705 12.023 -2.918 1 92 44 TYR B C 1
ATOM 2267 O O . TYR B 1 44 ? -1.555 11.516 -3.654 1 92 44 TYR B O 1
ATOM 2275 N N . PHE B 1 45 ? 0.178 11.391 -2.256 1 87.12 45 PHE B N 1
ATOM 2276 C CA . PHE B 1 45 ? 0.358 9.961 -2.465 1 87.12 45 PHE B CA 1
ATOM 2277 C C . PHE B 1 45 ? -0.905 9.195 -2.092 1 87.12 45 PHE B C 1
ATOM 2279 O O . PHE B 1 45 ? -1.347 8.32 -2.834 1 87.12 45 PHE B O 1
ATOM 2286 N N . LYS B 1 46 ? -1.43 9.594 -1.003 1 81.44 46 LYS B N 1
ATOM 2287 C CA . LYS B 1 46 ? -2.621 8.898 -0.529 1 81.44 46 LYS B CA 1
ATOM 2288 C C . LYS B 1 46 ? -3.812 9.156 -1.447 1 81.44 46 LYS B C 1
ATOM 2290 O O . LYS B 1 46 ? -4.645 8.273 -1.658 1 81.44 46 LYS B O 1
ATOM 2295 N N . ARG B 1 47 ? -3.906 10.297 -1.886 1 83.38 47 ARG B N 1
ATOM 2296 C CA . ARG B 1 47 ? -4.98 10.602 -2.824 1 83.38 47 ARG B CA 1
ATOM 2297 C C . ARG B 1 47 ? -4.816 9.82 -4.121 1 83.38 47 ARG B C 1
ATOM 2299 O O . ARG B 1 47 ? -5.801 9.422 -4.742 1 83.38 47 ARG B O 1
ATOM 2306 N N . LEU B 1 48 ? -3.564 9.672 -4.516 1 79.06 48 LEU B N 1
ATOM 2307 C CA . LEU B 1 48 ? -3.287 8.867 -5.703 1 79.06 48 LEU B CA 1
ATOM 2308 C C . LEU B 1 48 ? -3.637 7.406 -5.457 1 79.06 48 LEU B C 1
ATOM 2310 O O . LEU B 1 48 ? -4.051 6.699 -6.383 1 79.06 48 LEU B O 1
ATOM 2314 N N . PHE B 1 49 ? -3.484 7.09 -4.215 1 69.06 49 PHE B N 1
ATOM 2315 C CA . PHE B 1 49 ? -3.697 5.699 -3.84 1 69.06 49 PHE B CA 1
ATOM 2316 C C . PHE B 1 49 ? -5.18 5.352 -3.869 1 69.06 49 PHE B C 1
ATOM 2318 O O . PHE B 1 49 ? -5.551 4.203 -4.129 1 69.06 49 PHE B O 1
ATOM 2325 N N . LEU B 1 50 ? -5.941 6.297 -3.445 1 65.81 50 LEU B N 1
ATOM 2326 C CA . LEU B 1 50 ? -7.383 6.078 -3.518 1 65.81 50 LEU B CA 1
ATOM 2327 C C . LEU B 1 50 ? -7.785 5.57 -4.898 1 65.81 50 LEU B C 1
ATOM 2329 O O . LEU B 1 50 ? -8.758 4.828 -5.031 1 65.81 50 LEU B O 1
ATOM 2333 N N . GLU B 1 51 ? -7.004 5.848 -5.762 1 68.12 51 GLU B N 1
ATOM 2334 C CA . GLU B 1 51 ? -7.242 5.402 -7.133 1 68.12 51 GLU B CA 1
ATOM 2335 C C . GLU B 1 51 ? -6.648 4.016 -7.371 1 68.12 51 GLU B C 1
ATOM 2337 O O . GLU B 1 51 ? -6.887 3.406 -8.414 1 68.12 51 GLU B O 1
ATOM 2342 N N . TRP B 1 52 ? -6.121 3.555 -6.328 1 70.88 52 TRP B N 1
ATOM 2343 C CA . TRP B 1 52 ? -5.438 2.271 -6.461 1 70.88 52 TRP B CA 1
ATOM 2344 C C . TRP B 1 52 ? -6.441 1.129 -6.57 1 70.88 52 TRP B C 1
ATOM 2346 O O . TRP B 1 52 ? -6.18 0.124 -7.234 1 70.88 52 TRP B O 1
ATOM 2356 N N . SER B 1 53 ? -7.574 1.362 -5.906 1 74.31 53 SER B N 1
ATOM 2357 C CA . SER B 1 53 ? -8.594 0.317 -5.992 1 74.31 53 SER B CA 1
ATOM 2358 C C . SER B 1 53 ? -8.984 0.052 -7.441 1 74.31 53 SER B C 1
ATOM 2360 O O . SER B 1 53 ? -9.102 -1.103 -7.859 1 74.31 53 SER B O 1
ATOM 2362 N N . ILE B 1 54 ? -9.148 1.134 -8.117 1 82.69 54 ILE B N 1
ATOM 2363 C CA . ILE B 1 54 ? -9.594 0.973 -9.5 1 82.69 54 ILE B CA 1
ATOM 2364 C C . ILE B 1 54 ? -8.453 0.403 -10.344 1 82.69 54 ILE B C 1
ATOM 2366 O O . ILE B 1 54 ? -8.695 -0.344 -11.297 1 82.69 54 ILE B O 1
ATOM 2370 N N . VAL B 1 55 ? -7.246 0.732 -10.008 1 85.06 55 VAL B N 1
ATOM 2371 C CA . VAL B 1 55 ? -6.09 0.179 -10.703 1 85.06 55 VAL B CA 1
ATOM 2372 C C . VAL B 1 55 ? -6.035 -1.333 -10.492 1 85.06 55 VAL B C 1
ATOM 2374 O O . VAL B 1 55 ? -5.77 -2.088 -11.43 1 85.06 55 VAL B O 1
ATOM 2377 N N . MET B 1 56 ? -6.266 -1.703 -9.258 1 88.62 56 MET B N 1
ATOM 2378 C CA . MET B 1 56 ? -6.285 -3.133 -8.961 1 88.62 56 MET B CA 1
ATOM 2379 C C . MET B 1 56 ? -7.375 -3.84 -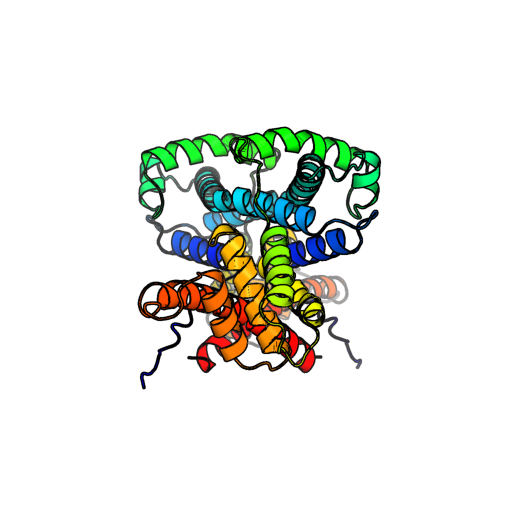9.758 1 88.62 56 MET B C 1
ATOM 2381 O O . MET B 1 56 ? -7.156 -4.938 -10.281 1 88.62 56 MET B O 1
ATOM 2385 N N . MET B 1 57 ? -8.523 -3.221 -9.828 1 92.31 57 MET B N 1
ATOM 2386 C CA . MET B 1 57 ? -9.609 -3.822 -10.602 1 92.31 57 MET B CA 1
ATOM 2387 C C . MET B 1 57 ? -9.234 -3.926 -12.078 1 92.31 57 MET B C 1
ATOM 2389 O O . MET B 1 57 ? -9.547 -4.926 -12.727 1 92.31 57 MET B O 1
ATOM 2393 N N . ALA B 1 58 ? -8.625 -2.91 -12.531 1 94.75 58 ALA B N 1
ATOM 2394 C CA . ALA B 1 58 ? -8.164 -2.939 -13.922 1 94.75 58 ALA B CA 1
ATOM 2395 C C . ALA B 1 58 ? -7.133 -4.047 -14.133 1 94.75 58 ALA B C 1
ATOM 2397 O O . ALA B 1 58 ? -7.105 -4.684 -15.188 1 94.75 58 ALA B O 1
ATOM 2398 N N . CYS B 1 59 ? -6.25 -4.281 -13.148 1 94.44 59 CYS B N 1
ATOM 2399 C CA . CYS B 1 59 ? -5.301 -5.391 -13.211 1 94.44 59 CYS B CA 1
ATOM 2400 C C . CYS B 1 59 ? -6.031 -6.727 -13.281 1 94.44 59 CYS B C 1
ATOM 2402 O O . CYS B 1 59 ? -5.625 -7.621 -14.023 1 94.44 59 CYS B O 1
ATOM 2404 N N . PHE B 1 60 ? -7.051 -6.875 -12.531 1 96.88 60 PHE B N 1
ATOM 2405 C CA . PHE B 1 60 ? -7.848 -8.094 -12.57 1 96.88 60 PHE B CA 1
ATOM 2406 C C . PHE B 1 60 ? -8.477 -8.297 -13.945 1 96.88 60 PHE B C 1
ATOM 2408 O O . PHE B 1 60 ? -8.445 -9.398 -14.492 1 96.88 60 PHE B O 1
ATOM 2415 N N . TYR B 1 61 ? -9.047 -7.289 -14.453 1 98 61 TYR B N 1
ATOM 2416 C CA . TYR B 1 61 ? -9.688 -7.395 -15.766 1 98 61 TYR B CA 1
ATOM 2417 C C . TYR B 1 61 ? -8.672 -7.766 -16.844 1 98 61 TYR B C 1
ATOM 2419 O O . TYR B 1 61 ? -8.938 -8.625 -17.688 1 98 61 TYR B O 1
ATOM 2427 N N . LEU B 1 62 ? -7.562 -7.133 -16.844 1 97.75 62 LEU B N 1
ATOM 2428 C CA . LEU B 1 62 ? -6.484 -7.449 -17.766 1 97.75 62 LEU B CA 1
ATOM 2429 C C . LEU B 1 62 ? -6.02 -8.891 -17.594 1 97.75 62 LEU B C 1
ATOM 2431 O O . LEU B 1 62 ? -5.801 -9.602 -18.578 1 97.75 62 LEU B O 1
ATOM 2435 N N . ALA B 1 63 ? -5.816 -9.305 -16.359 1 98 63 ALA B N 1
ATOM 2436 C CA . ALA B 1 63 ? -5.402 -10.672 -16.062 1 98 63 ALA B CA 1
ATOM 2437 C C . ALA B 1 63 ? -6.41 -11.688 -16.609 1 98 63 ALA B C 1
ATOM 2439 O O . ALA B 1 63 ? -6.027 -12.734 -17.125 1 98 63 ALA B O 1
ATOM 2440 N N . MET B 1 64 ? -7.66 -11.359 -16.469 1 97.94 64 MET B N 1
ATOM 2441 C CA . MET B 1 64 ? -8.695 -12.242 -17 1 97.94 64 MET B CA 1
ATOM 2442 C C . MET B 1 64 ? -8.57 -12.398 -18.5 1 97.94 64 MET B C 1
ATOM 2444 O O . MET B 1 64 ? -8.727 -13.5 -19.031 1 97.94 64 MET B O 1
ATOM 2448 N N . LYS B 1 65 ? -8.32 -11.344 -19.188 1 97.19 65 LYS B N 1
ATOM 2449 C CA . LYS B 1 65 ? -8.117 -11.391 -20.641 1 97.19 65 LYS B CA 1
ATOM 2450 C C . LYS B 1 65 ? -6.906 -12.258 -20.984 1 97.19 65 LYS B C 1
ATOM 2452 O O . LYS B 1 65 ? -6.984 -13.109 -21.875 1 97.19 65 LYS B O 1
ATOM 2457 N N . VAL B 1 66 ? -5.836 -12.133 -20.297 1 96.94 66 VAL B N 1
ATOM 2458 C CA . VAL B 1 66 ? -4.574 -12.797 -20.594 1 96.94 66 VAL B CA 1
ATOM 2459 C C . VAL B 1 66 ? -4.68 -14.281 -20.266 1 96.94 66 VAL B C 1
ATOM 2461 O O . VAL B 1 66 ? -4.137 -15.125 -20.984 1 96.94 66 VAL B O 1
ATOM 2464 N N . GLU B 1 67 ? -5.348 -14.602 -19.219 1 96.75 67 GLU B N 1
ATOM 2465 C CA . GLU B 1 67 ? -5.523 -15.984 -18.781 1 96.75 67 GLU B CA 1
ATOM 2466 C C . GLU B 1 67 ? -6.668 -16.656 -19.516 1 96.75 67 GLU B C 1
ATOM 2468 O O . GLU B 1 67 ? -6.984 -17.828 -19.266 1 96.75 67 GLU B O 1
ATOM 2473 N N . GLU B 1 68 ? -7.301 -15.906 -20.375 1 96.38 68 GLU B N 1
ATOM 2474 C CA . GLU B 1 68 ? -8.406 -16.391 -21.188 1 96.38 68 GLU B CA 1
ATOM 2475 C C . GLU B 1 68 ? -9.586 -16.812 -20.312 1 96.38 68 GLU B C 1
ATOM 2477 O O . GLU B 1 68 ? -10.211 -17.859 -20.562 1 96.38 68 GLU B O 1
ATOM 2482 N N . PHE B 1 69 ? -9.703 -16.172 -19.203 1 96.94 69 PHE B N 1
ATOM 2483 C CA . PHE B 1 69 ? -10.914 -16.219 -18.391 1 96.94 69 PHE B CA 1
ATOM 2484 C C . PHE B 1 69 ? -11.969 -15.266 -18.938 1 96.94 69 PHE B C 1
ATOM 2486 O O . PHE B 1 69 ? -12.016 -14.102 -18.547 1 96.94 69 PHE B O 1
ATOM 2493 N N . TYR B 1 70 ? -12.828 -15.633 -19.75 1 94.31 70 TYR B N 1
ATOM 2494 C CA . TYR B 1 70 ? -13.672 -14.789 -20.594 1 94.31 70 TYR B CA 1
ATOM 2495 C C . TYR B 1 70 ? -14.797 -14.156 -19.781 1 94.31 70 TYR B C 1
ATOM 2497 O O . TYR B 1 70 ? -15.719 -14.852 -19.344 1 94.31 70 TYR B O 1
ATOM 2505 N N . VAL B 1 71 ? -14.773 -12.922 -19.547 1 96.12 71 VAL B N 1
ATOM 2506 C CA . VAL B 1 71 ? -15.758 -12.078 -18.875 1 96.12 71 VAL B CA 1
ATOM 2507 C C . VAL B 1 71 ? -15.883 -10.75 -19.625 1 96.12 71 VAL B C 1
ATOM 2509 O O . VAL B 1 71 ? -14.875 -10.125 -19.969 1 96.12 71 VAL B O 1
ATOM 2512 N N . THR B 1 72 ? -17.141 -10.344 -19.938 1 96.56 72 THR B N 1
ATOM 2513 C CA . THR B 1 72 ? -17.328 -9.031 -20.562 1 96.56 72 THR B CA 1
ATOM 2514 C C . THR B 1 72 ? -17.094 -7.918 -19.547 1 96.56 72 THR B C 1
ATOM 2516 O O . THR B 1 72 ? -17.094 -8.156 -18.328 1 96.56 72 THR B O 1
ATOM 2519 N N . ILE B 1 73 ? -16.875 -6.738 -20.016 1 97.38 73 ILE B N 1
ATOM 2520 C CA . ILE B 1 73 ? -16.656 -5.602 -19.141 1 97.38 73 ILE B CA 1
ATOM 2521 C C . ILE B 1 73 ? -17.891 -5.359 -18.281 1 97.38 73 ILE B C 1
ATOM 2523 O O . ILE B 1 73 ? -17.781 -4.984 -17.109 1 97.38 73 ILE B O 1
ATOM 2527 N N . ASP B 1 74 ? -19.062 -5.602 -18.844 1 97 74 ASP B N 1
ATOM 2528 C CA . ASP B 1 74 ? -20.297 -5.422 -18.109 1 97 74 ASP B CA 1
ATOM 2529 C C . ASP B 1 74 ? -20.422 -6.434 -16.969 1 97 74 ASP B C 1
ATOM 2531 O O . ASP B 1 74 ? -20.828 -6.078 -15.852 1 97 74 ASP B O 1
ATOM 2535 N N . GLU B 1 75 ? -20.062 -7.617 -17.266 1 96.5 75 GLU B N 1
ATOM 2536 C CA . GLU B 1 75 ? -20.062 -8.656 -16.234 1 96.5 75 GLU B CA 1
ATOM 2537 C C . GLU B 1 75 ? -19.047 -8.367 -15.141 1 96.5 75 GLU B C 1
ATOM 2539 O O . GLU B 1 75 ? -19.312 -8.57 -13.961 1 96.5 75 GLU B O 1
ATOM 2544 N N . PHE B 1 76 ? -17.938 -7.926 -15.562 1 97.44 76 PHE B N 1
ATOM 2545 C CA . PHE B 1 76 ? -16.875 -7.629 -14.617 1 97.44 76 PHE B CA 1
ATOM 2546 C C . PHE B 1 76 ? -17.297 -6.535 -13.641 1 97.44 76 PHE B C 1
ATOM 2548 O O . PHE B 1 76 ? -17.188 -6.699 -12.43 1 97.44 76 PHE B O 1
ATOM 2555 N N . VAL B 1 77 ? -17.844 -5.434 -14.156 1 96.69 77 VAL B N 1
ATOM 2556 C CA . VAL B 1 77 ? -18.156 -4.262 -13.336 1 96.69 77 VAL B CA 1
ATOM 2557 C C . VAL B 1 77 ? -19.359 -4.551 -12.453 1 96.69 77 VAL B C 1
ATOM 2559 O O . VAL B 1 77 ? -19.547 -3.928 -11.406 1 96.69 77 VAL B O 1
ATOM 2562 N N . SER B 1 78 ? -20.172 -5.512 -12.859 1 95.56 78 SER B N 1
ATOM 2563 C CA . SER B 1 78 ? -21.328 -5.895 -12.055 1 95.56 78 SER B CA 1
ATOM 2564 C C . SER B 1 78 ? -20.906 -6.52 -10.734 1 95.56 78 SER B C 1
ATOM 2566 O O . SER B 1 78 ? -21.688 -6.559 -9.781 1 95.56 78 SER B O 1
ATOM 2568 N N . ASN B 1 79 ? -19.641 -7.035 -10.695 1 95.25 79 ASN B N 1
ATOM 2569 C CA . ASN B 1 79 ? -19.094 -7.641 -9.484 1 95.25 79 ASN B CA 1
ATOM 2570 C C . ASN B 1 79 ? -18.516 -6.59 -8.547 1 95.25 79 ASN B C 1
ATOM 2572 O O . ASN B 1 79 ? -18.125 -6.902 -7.414 1 95.25 79 ASN B O 1
ATOM 2576 N N . LEU B 1 80 ? -18.438 -5.32 -8.984 1 92.25 80 LEU B N 1
ATOM 2577 C CA . LEU B 1 80 ? -17.859 -4.266 -8.172 1 92.25 80 LEU B CA 1
ATOM 2578 C C . LEU B 1 80 ? -18.891 -3.658 -7.234 1 92.25 80 LEU B C 1
ATOM 2580 O O . LEU B 1 80 ? -20.062 -3.494 -7.617 1 92.25 80 LEU B O 1
ATOM 2584 N N . LYS B 1 81 ? -18.469 -3.346 -6.039 1 84.25 81 LYS B N 1
ATOM 2585 C CA . LYS B 1 81 ? -19.391 -2.84 -5.027 1 84.25 81 LYS B CA 1
ATOM 2586 C C . LYS B 1 81 ? -19.328 -1.317 -4.945 1 84.25 81 LYS B C 1
ATOM 2588 O O . LYS B 1 81 ? -20.25 -0.685 -4.422 1 84.25 81 LYS B O 1
ATOM 2593 N N . SER B 1 82 ? -18.281 -0.77 -5.406 1 79.88 82 SER B N 1
ATOM 2594 C CA . SER B 1 82 ? -18.109 0.677 -5.324 1 79.88 82 SER B CA 1
ATOM 2595 C C . SER B 1 82 ? -18.141 1.316 -6.711 1 79.88 82 SER B C 1
ATOM 2597 O O . SER B 1 82 ? -17.734 0.701 -7.695 1 79.88 82 SER B O 1
ATOM 2599 N N . GLY B 1 83 ? -18.719 2.58 -6.785 1 81.62 83 GLY B N 1
ATOM 2600 C CA . GLY B 1 83 ? -18.797 3.301 -8.047 1 81.62 83 GLY B CA 1
ATOM 2601 C C . GLY B 1 83 ? -19.984 2.883 -8.906 1 81.62 83 GLY B C 1
ATOM 2602 O O . GLY B 1 83 ? -20.75 2.008 -8.516 1 81.62 83 GLY B O 1
ATOM 2603 N N . THR B 1 84 ? -20.172 3.564 -9.953 1 91.81 84 THR B N 1
ATOM 2604 C CA . THR B 1 84 ? -21.219 3.201 -10.914 1 91.81 84 THR B CA 1
ATOM 2605 C C . THR B 1 84 ? -20.625 2.355 -12.039 1 91.81 84 THR B C 1
ATOM 2607 O O . THR B 1 84 ? -19.453 2.486 -12.375 1 91.81 84 THR B O 1
ATOM 2610 N N . PRO B 1 85 ? -21.484 1.51 -12.57 1 93.12 85 PRO B N 1
ATOM 2611 C CA . PRO B 1 85 ? -21 0.672 -13.664 1 93.12 85 PRO B CA 1
ATOM 2612 C C . PRO B 1 85 ? -20.422 1.487 -14.82 1 93.12 85 PRO B C 1
ATOM 2614 O O . PRO B 1 85 ? -19.391 1.114 -15.391 1 93.12 85 PRO B O 1
ATOM 2617 N N . GLU B 1 86 ? -21.062 2.549 -15.117 1 94.25 86 GLU B N 1
ATOM 2618 C CA . GLU B 1 86 ? -20.609 3.381 -16.234 1 94.25 86 GLU B CA 1
ATOM 2619 C C . GLU B 1 86 ? -19.25 4.004 -15.938 1 94.25 86 GLU B C 1
ATOM 2621 O O . GLU B 1 86 ? -18.344 3.979 -16.781 1 94.2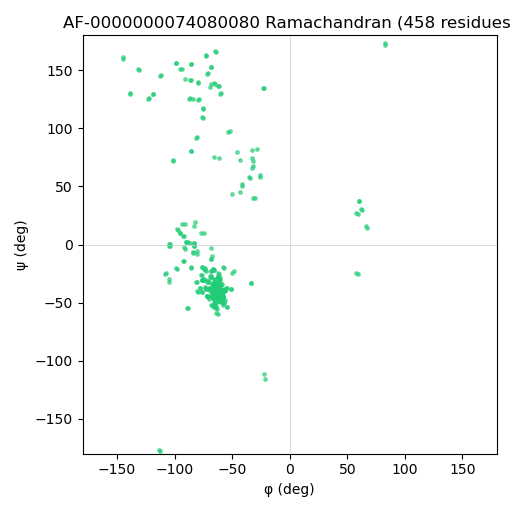5 86 GLU B O 1
ATOM 2626 N N . GLN B 1 87 ? -19.109 4.512 -14.812 1 91.81 87 GLN B N 1
ATOM 2627 C CA . GLN B 1 87 ? -17.844 5.121 -14.406 1 91.81 87 GLN B CA 1
ATOM 2628 C C . GLN B 1 87 ? -16.734 4.082 -14.328 1 91.81 87 GLN B C 1
ATOM 2630 O O . GLN B 1 87 ? -15.609 4.328 -14.773 1 91.81 87 GLN B O 1
ATOM 2635 N N . ASN B 1 88 ? -17.062 2.943 -13.75 1 92.81 88 ASN B N 1
ATOM 2636 C CA . ASN B 1 88 ? -16.078 1.874 -13.609 1 92.81 88 ASN B CA 1
ATOM 2637 C C . ASN B 1 88 ? -15.625 1.353 -14.969 1 92.81 88 ASN B C 1
ATOM 2639 O O . ASN B 1 88 ? -14.438 1.108 -15.18 1 92.81 88 ASN B O 1
ATOM 2643 N N . THR B 1 89 ? -16.609 1.218 -15.867 1 96 89 THR B N 1
ATOM 2644 C CA . THR B 1 89 ? -16.297 0.754 -17.219 1 96 89 THR B CA 1
ATOM 2645 C C . THR B 1 89 ? -15.305 1.693 -17.891 1 96 89 THR B C 1
ATOM 2647 O O . THR B 1 89 ? -14.273 1.251 -18.406 1 96 89 THR B O 1
ATOM 2650 N N . THR B 1 90 ? -15.547 2.938 -17.844 1 94.62 90 THR B N 1
ATOM 2651 C CA . THR B 1 90 ? -14.703 3.949 -18.469 1 94.62 90 THR B CA 1
ATOM 2652 C C . THR B 1 90 ? -13.312 3.963 -17.844 1 94.62 90 THR B C 1
ATOM 2654 O O . THR B 1 90 ? -12.305 3.982 -18.562 1 94.62 90 THR B O 1
ATOM 2657 N N . ARG B 1 91 ? -13.273 3.871 -16.609 1 89.56 91 ARG B N 1
ATOM 2658 C CA . ARG B 1 91 ? -12.008 3.977 -15.891 1 89.56 91 ARG B CA 1
ATOM 2659 C C . ARG B 1 91 ? -11.141 2.738 -16.109 1 89.56 91 ARG B C 1
ATOM 2661 O O . ARG B 1 91 ? -9.945 2.85 -16.375 1 89.56 91 ARG B O 1
ATOM 2668 N N . ILE B 1 92 ? -11.742 1.56 -16.031 1 94.19 92 ILE B N 1
ATOM 2669 C CA . ILE B 1 92 ? -11 0.309 -16.156 1 94.19 92 ILE B CA 1
ATOM 2670 C C . ILE B 1 92 ? -10.453 0.172 -17.578 1 94.19 92 ILE B C 1
ATOM 2672 O O . ILE B 1 92 ? -9.273 -0.125 -17.781 1 94.19 92 ILE B O 1
ATOM 2676 N N . LEU B 1 93 ? -11.289 0.458 -18.516 1 95.62 93 LEU B N 1
ATOM 2677 C CA . LEU B 1 93 ? -10.859 0.356 -19.906 1 95.62 93 LEU B CA 1
ATOM 2678 C C . LEU B 1 93 ? -9.797 1.409 -20.234 1 95.62 93 LEU B C 1
ATOM 2680 O O . LEU B 1 93 ? -8.891 1.163 -21.031 1 95.62 93 LEU B O 1
ATOM 2684 N N . GLY B 1 94 ? -9.922 2.521 -19.625 1 92.25 94 GLY B N 1
ATOM 2685 C CA . GLY B 1 94 ? -8.945 3.584 -19.812 1 92.25 94 GLY B CA 1
ATOM 2686 C C . GLY B 1 94 ? -7.59 3.266 -19.219 1 92.25 94 GLY B C 1
ATOM 2687 O O . GLY B 1 94 ? -6.562 3.756 -19.688 1 92.25 94 GLY B O 1
ATOM 2688 N N . LEU B 1 95 ? -7.57 2.441 -18.188 1 89.06 95 LEU B N 1
ATOM 2689 C CA . LEU B 1 95 ? -6.352 2.127 -17.453 1 89.06 95 LEU B CA 1
ATOM 2690 C C . LEU B 1 95 ? -5.594 0.983 -18.125 1 89.06 95 LEU B C 1
ATOM 2692 O O . LEU B 1 95 ? -4.398 0.801 -17.891 1 89.06 95 LEU B O 1
ATOM 2696 N N . GLU B 1 96 ? -6.258 0.182 -18.969 1 92.88 96 GLU B N 1
ATOM 2697 C CA . GLU B 1 96 ? -5.672 -1.018 -19.562 1 92.88 96 GLU B CA 1
ATOM 2698 C C . GLU B 1 96 ? -4.414 -0.681 -20.359 1 92.88 96 GLU B C 1
ATOM 2700 O O . GLU B 1 96 ? -3.352 -1.26 -20.125 1 92.88 96 GLU B O 1
ATOM 2705 N N . PRO B 1 97 ? -4.516 0.317 -21.25 1 92.75 97 PRO B N 1
ATOM 2706 C CA . PRO B 1 97 ? -3.303 0.634 -22 1 92.75 97 PRO B CA 1
ATOM 2707 C C . PRO B 1 97 ? -2.191 1.199 -21.109 1 92.75 97 PRO B C 1
ATOM 2709 O O . PRO B 1 97 ? -1.01 0.951 -21.375 1 92.75 97 PRO B O 1
ATOM 2712 N N . GLU B 1 98 ? -2.508 1.929 -20.109 1 83.06 98 GLU B N 1
ATOM 2713 C CA . GLU B 1 98 ? -1.532 2.514 -19.188 1 83.06 98 GLU B CA 1
ATOM 2714 C C . GLU B 1 98 ? -0.809 1.434 -18.391 1 83.06 98 GLU B C 1
ATOM 2716 O O . GLU B 1 98 ? 0.406 1.51 -18.188 1 83.06 98 GLU B O 1
ATOM 2721 N N . ILE B 1 99 ? -1.591 0.472 -17.984 1 87.56 99 ILE B N 1
ATOM 2722 C CA . ILE B 1 99 ? -1.022 -0.625 -17.203 1 87.56 99 ILE B CA 1
ATOM 2723 C C . ILE B 1 99 ? -0.07 -1.437 -18.078 1 87.56 99 ILE B C 1
ATOM 2725 O O . ILE B 1 99 ? 1.048 -1.751 -17.672 1 87.56 99 ILE B O 1
ATOM 2729 N N . MET B 1 100 ? -0.504 -1.7 -19.266 1 92.88 100 MET B N 1
ATOM 2730 C CA . MET B 1 100 ? 0.327 -2.465 -20.188 1 92.88 100 MET B CA 1
ATOM 2731 C C . MET B 1 100 ? 1.627 -1.728 -20.484 1 92.88 100 MET B C 1
ATOM 2733 O O . MET B 1 100 ? 2.697 -2.338 -20.531 1 92.88 100 MET B O 1
ATOM 2737 N N . ARG B 1 101 ? 1.543 -0.483 -20.641 1 83.69 101 ARG B N 1
ATOM 2738 C CA . ARG B 1 101 ? 2.729 0.333 -20.875 1 83.69 101 ARG B CA 1
ATOM 2739 C C . ARG B 1 101 ? 3.662 0.311 -19.672 1 83.69 101 ARG B C 1
ATOM 2741 O O . ARG B 1 101 ? 4.875 0.143 -19.828 1 83.69 101 ARG B O 1
ATOM 2748 N N . ALA B 1 102 ? 3.059 0.481 -18.547 1 78.56 102 ALA B N 1
ATOM 2749 C CA . ALA B 1 102 ? 3.846 0.507 -17.312 1 78.56 102 ALA B CA 1
ATOM 2750 C C . ALA B 1 102 ? 4.555 -0.826 -17.078 1 78.56 102 ALA B C 1
ATOM 2752 O O . ALA B 1 102 ? 5.637 -0.868 -16.5 1 78.56 102 ALA B O 1
ATOM 2753 N N . LEU B 1 103 ? 3.945 -1.882 -17.609 1 87 103 LEU B N 1
ATOM 2754 C CA . LEU B 1 103 ? 4.52 -3.217 -17.484 1 87 103 LEU B CA 1
ATOM 2755 C C . LEU B 1 103 ? 5.453 -3.514 -18.656 1 87 103 LEU B C 1
ATOM 2757 O O . LEU B 1 103 ? 5.945 -4.637 -18.797 1 87 103 LEU B O 1
ATOM 2761 N N . ARG B 1 104 ? 5.613 -2.541 -19.531 1 86.88 104 ARG B N 1
ATOM 2762 C CA . ARG B 1 104 ? 6.453 -2.658 -20.719 1 86.88 104 ARG B CA 1
ATOM 2763 C C . ARG B 1 104 ? 5.984 -3.805 -21.609 1 86.88 104 ARG B C 1
ATOM 2765 O O . ARG B 1 104 ? 6.805 -4.523 -22.188 1 86.88 104 ARG B O 1
ATOM 2772 N N . TYR B 1 105 ? 4.742 -4.094 -21.5 1 92.06 105 TYR B N 1
ATOM 2773 C CA . TYR B 1 105 ? 4.047 -5.098 -22.297 1 92.06 105 TYR B CA 1
ATOM 2774 C C . TYR B 1 105 ? 4.551 -6.496 -21.984 1 92.06 105 TYR B C 1
ATOM 2776 O O . TYR B 1 105 ? 4.375 -7.426 -22.766 1 92.06 105 TYR B O 1
ATOM 2784 N N . GLN B 1 106 ? 5.238 -6.59 -20.891 1 90.94 106 GLN B N 1
ATOM 2785 C CA . GLN B 1 106 ? 5.555 -7.898 -20.328 1 90.94 106 GLN B CA 1
ATOM 2786 C C . GLN B 1 106 ? 4.426 -8.398 -19.438 1 90.94 106 GLN B C 1
ATOM 2788 O O . GLN B 1 106 ? 4.543 -8.359 -18.203 1 90.94 106 GLN B O 1
ATOM 2793 N N . ILE B 1 107 ? 3.439 -8.922 -20.094 1 93.94 107 ILE B N 1
ATOM 2794 C CA . ILE B 1 107 ? 2.199 -9.195 -19.375 1 93.94 107 ILE B CA 1
ATOM 2795 C C . ILE B 1 107 ? 2.084 -10.695 -19.109 1 93.94 107 ILE B C 1
ATOM 2797 O O . ILE B 1 107 ? 1.131 -11.148 -18.469 1 93.94 107 ILE B O 1
ATOM 2801 N N . THR B 1 108 ? 3.062 -11.484 -19.578 1 94.81 108 THR B N 1
ATOM 2802 C CA . THR B 1 108 ? 3.051 -12.914 -19.328 1 94.81 108 THR B CA 1
ATOM 2803 C C . THR B 1 108 ? 3.541 -13.211 -17.906 1 94.81 108 THR B C 1
ATOM 2805 O O . THR B 1 108 ? 4.629 -12.781 -17.516 1 94.81 108 THR B O 1
ATOM 2808 N N . ILE B 1 109 ? 2.75 -13.891 -17.203 1 95.06 109 ILE B N 1
ATOM 2809 C CA . ILE B 1 109 ? 3.094 -14.297 -15.836 1 95.06 109 ILE B CA 1
ATOM 2810 C C . ILE B 1 109 ? 3.016 -15.812 -15.719 1 95.06 109 ILE B C 1
ATOM 2812 O O . ILE B 1 109 ? 2.01 -16.422 -16.078 1 95.06 109 ILE B O 1
ATOM 2816 N N . HIS B 1 110 ? 4.105 -16.406 -15.266 1 93.94 110 HIS B N 1
ATOM 2817 C CA . HIS B 1 110 ? 4.09 -17.828 -14.953 1 93.94 110 HIS B CA 1
ATOM 2818 C C . HIS B 1 110 ? 3.623 -18.078 -13.523 1 93.94 110 HIS B C 1
ATOM 2820 O O . HIS B 1 110 ? 4.152 -17.484 -12.578 1 93.94 110 HIS B O 1
ATOM 2826 N N . CYS B 1 111 ? 2.629 -18.906 -13.438 1 96.31 111 CYS B N 1
ATOM 2827 C CA . CYS B 1 111 ? 2.035 -19.188 -12.133 1 96.31 111 CYS B CA 1
ATOM 2828 C C . CYS B 1 111 ? 2.572 -20.5 -11.562 1 96.31 111 CYS B C 1
ATOM 2830 O O . CYS B 1 111 ? 3.041 -21.359 -12.312 1 96.31 111 CYS B O 1
ATOM 2832 N N . PRO B 1 112 ? 2.525 -20.641 -10.297 1 95.94 112 PRO B N 1
ATOM 2833 C CA . PRO B 1 112 ? 3.094 -21.828 -9.672 1 95.94 112 PRO B CA 1
ATOM 2834 C C . PRO B 1 112 ? 2.141 -23.016 -9.695 1 95.94 112 PRO B C 1
ATOM 2836 O O . PRO B 1 112 ? 2.508 -24.125 -9.273 1 95.94 112 PRO B O 1
ATOM 2839 N N . PHE B 1 113 ? 1.026 -22.875 -10.25 1 97.31 113 PHE B N 1
ATOM 2840 C CA . PHE B 1 113 ? -0.009 -23.891 -10.109 1 97.31 113 PHE B CA 1
ATOM 2841 C C . PHE B 1 113 ? 0.293 -25.094 -10.992 1 97.31 113 PHE B C 1
ATOM 2843 O O . PHE B 1 113 ? 0.1 -26.234 -10.586 1 97.31 113 PHE B O 1
ATOM 2850 N N . ARG B 1 114 ? 0.746 -24.828 -12.18 1 95.81 114 ARG B N 1
ATOM 2851 C CA . ARG B 1 114 ? 1.079 -25.922 -13.086 1 95.81 114 ARG B CA 1
ATOM 2852 C C . ARG B 1 114 ? 2.236 -26.75 -12.539 1 95.81 114 ARG B C 1
ATOM 2854 O O . ARG B 1 114 ? 2.139 -27.984 -12.438 1 95.81 114 ARG B O 1
ATOM 2861 N N . PRO B 1 115 ? 3.334 -26.078 -12.195 1 94.75 115 PRO B N 1
ATOM 2862 C CA . PRO B 1 115 ? 4.406 -26.859 -11.562 1 94.75 115 PRO B CA 1
ATOM 2863 C C . PRO B 1 115 ? 3.934 -27.625 -10.328 1 94.75 115 PRO B C 1
ATOM 2865 O O . PRO B 1 115 ? 4.375 -28.75 -10.086 1 94.75 115 PRO B O 1
ATOM 2868 N N . PHE B 1 116 ? 3.086 -27.047 -9.57 1 96.38 116 PHE B N 1
ATOM 2869 C CA . PHE B 1 116 ? 2.574 -27.703 -8.367 1 96.38 116 PHE B CA 1
ATOM 2870 C C . PHE B 1 116 ? 1.812 -28.969 -8.727 1 96.38 116 PHE B C 1
ATOM 2872 O O . PHE B 1 116 ? 2.021 -30.016 -8.109 1 96.38 116 PHE B O 1
ATOM 2879 N N . GLU B 1 117 ? 0.945 -28.844 -9.711 1 96.5 117 GLU B N 1
ATOM 2880 C CA . GLU B 1 117 ? 0.225 -30.016 -10.188 1 96.5 117 GLU B CA 1
ATOM 2881 C C . GLU B 1 117 ? 1.189 -31.094 -10.695 1 96.5 117 GLU B C 1
ATOM 2883 O O . GLU B 1 117 ? 0.969 -32.281 -10.484 1 96.5 117 GLU B O 1
ATOM 2888 N N . GLY B 1 118 ? 2.146 -30.656 -11.359 1 94.19 118 GLY B N 1
ATOM 2889 C CA . GLY B 1 118 ? 3.168 -31.578 -11.82 1 94.19 118 GLY B CA 1
ATOM 2890 C C . GLY B 1 118 ? 3.838 -32.344 -10.688 1 94.19 118 GLY B C 1
ATOM 2891 O O . GLY B 1 118 ? 4.02 -33.562 -10.773 1 94.19 118 GLY B O 1
ATOM 2892 N N . HIS B 1 119 ? 4.188 -31.641 -9.68 1 92.5 119 HIS B N 1
ATOM 2893 C CA . HIS B 1 119 ? 4.801 -32.281 -8.508 1 92.5 119 HIS B CA 1
ATOM 2894 C C . HIS B 1 119 ? 3.861 -33.312 -7.887 1 92.5 119 HIS B C 1
ATOM 2896 O O . HIS B 1 119 ? 4.297 -34.375 -7.473 1 92.5 119 HIS B O 1
ATOM 2902 N N . LEU B 1 120 ? 2.615 -33 -7.77 1 95.19 120 LEU B N 1
ATOM 2903 C CA . LEU B 1 120 ? 1.653 -33.906 -7.172 1 95.19 120 LEU B CA 1
ATOM 2904 C C . LEU B 1 120 ? 1.53 -35.188 -8.008 1 95.19 120 LEU B C 1
ATOM 2906 O O . LEU B 1 120 ? 1.528 -36.281 -7.457 1 95.19 120 LEU B O 1
ATOM 2910 N N . VAL B 1 121 ? 1.46 -35 -9.305 1 95 121 VAL B N 1
ATOM 2911 C CA . VAL B 1 121 ? 1.338 -36.125 -10.211 1 95 121 VAL B CA 1
ATOM 2912 C C . VAL B 1 121 ? 2.588 -37 -10.117 1 95 121 VAL B C 1
ATOM 2914 O O . VAL B 1 121 ? 2.492 -38.219 -10.047 1 95 121 VAL B O 1
ATOM 2917 N N . GLU B 1 122 ? 3.725 -36.344 -10.117 1 91.25 122 GLU B N 1
ATOM 2918 C CA . GLU B 1 122 ? 4.988 -37.094 -10.023 1 91.25 122 GLU B CA 1
ATOM 2919 C C . GLU B 1 122 ? 5.109 -37.812 -8.695 1 91.25 122 GLU B C 1
ATOM 2921 O O . GLU B 1 122 ? 5.609 -38.938 -8.641 1 91.25 122 GLU B O 1
ATOM 2926 N N . MET B 1 123 ? 4.699 -37.219 -7.68 1 91.56 123 MET B N 1
ATOM 2927 C CA . MET B 1 123 ? 4.746 -37.812 -6.359 1 91.56 123 MET B CA 1
ATOM 2928 C C . MET B 1 123 ? 3.863 -39.062 -6.309 1 91.56 123 MET B C 1
ATOM 2930 O O . MET B 1 123 ? 4.258 -40.094 -5.754 1 91.56 123 MET B O 1
ATOM 2934 N N . LYS B 1 124 ? 2.754 -38.969 -6.875 1 92.69 124 LYS B N 1
ATOM 2935 C CA . LYS B 1 124 ? 1.841 -40.094 -6.934 1 92.69 124 LYS B CA 1
ATOM 2936 C C . LYS B 1 124 ? 2.441 -41.25 -7.746 1 92.69 124 LYS B C 1
ATOM 2938 O O . LYS B 1 124 ? 2.25 -42.406 -7.414 1 92.69 124 LYS B O 1
ATOM 2943 N N . ALA B 1 125 ? 3.18 -40.844 -8.758 1 91.44 125 ALA B N 1
ATOM 2944 C CA . ALA B 1 125 ? 3.744 -41.844 -9.664 1 91.44 125 ALA B CA 1
ATOM 2945 C C . ALA B 1 125 ? 5.004 -42.469 -9.078 1 91.44 125 ALA B C 1
ATOM 2947 O O . ALA B 1 125 ? 5.27 -43.656 -9.297 1 91.44 125 ALA B O 1
ATOM 2948 N N . ARG B 1 126 ? 5.73 -41.719 -8.328 1 86.19 126 ARG B N 1
ATOM 2949 C CA . ARG B 1 126 ? 7.059 -42.156 -7.934 1 86.19 126 ARG B CA 1
ATOM 2950 C C . ARG B 1 126 ? 7.07 -42.625 -6.477 1 86.19 126 ARG B C 1
ATOM 2952 O O . ARG B 1 126 ? 7.934 -43.406 -6.074 1 86.19 126 ARG B O 1
ATOM 2959 N N . MET B 1 127 ? 6.211 -41.969 -5.754 1 87.69 127 MET B N 1
ATOM 2960 C CA . MET B 1 127 ? 6.172 -42.312 -4.328 1 87.69 127 MET B CA 1
ATOM 2961 C C . MET B 1 127 ? 5.008 -43.219 -4.016 1 87.69 127 MET B C 1
ATOM 2963 O O . MET B 1 127 ? 4.105 -42.875 -3.254 1 87.69 127 MET B O 1
ATOM 2967 N N . LEU B 1 128 ? 5.125 -44.469 -4.43 1 83.31 128 LEU B N 1
ATOM 2968 C CA . LEU B 1 128 ? 4.031 -45.438 -4.379 1 83.31 128 LEU B CA 1
ATOM 2969 C C . LEU B 1 128 ? 3.822 -45.938 -2.957 1 83.31 128 LEU B C 1
ATOM 2971 O O . LEU B 1 128 ? 2.738 -46.406 -2.617 1 83.31 128 LEU B O 1
ATOM 2975 N N . LEU B 1 129 ? 4.805 -45.781 -2.143 1 81.81 129 LEU B N 1
ATOM 2976 C CA . LEU B 1 129 ? 4.738 -46.344 -0.811 1 81.81 129 LEU B CA 1
ATOM 2977 C C . LEU B 1 129 ? 4.285 -45.312 0.218 1 81.81 129 LEU B C 1
ATOM 2979 O O . LEU B 1 129 ? 4.344 -45.594 1.424 1 81.81 129 LEU B O 1
ATOM 2983 N N . LEU B 1 130 ? 3.807 -44.25 -0.274 1 85.38 130 LEU B N 1
ATOM 2984 C CA . LEU B 1 130 ? 3.346 -43.219 0.672 1 85.38 130 LEU B CA 1
ATOM 2985 C C . LEU B 1 130 ? 2.102 -43.719 1.413 1 85.38 130 LEU B C 1
ATOM 2987 O O . LEU B 1 130 ? 1.219 -44.312 0.817 1 85.38 130 LEU B O 1
ATOM 2991 N N . ASN B 1 131 ? 1.98 -43.5 2.689 1 85.25 131 ASN B N 1
ATOM 2992 C CA . ASN B 1 131 ? 0.909 -43.969 3.561 1 85.25 131 ASN B CA 1
ATOM 2993 C C . ASN B 1 131 ? -0.202 -42.938 3.693 1 85.25 131 ASN B C 1
ATOM 2995 O O . ASN B 1 131 ? -0.917 -42.906 4.695 1 85.25 131 ASN B O 1
ATOM 2999 N N . PHE B 1 132 ? -0.256 -41.969 2.775 1 90.88 132 PHE B N 1
ATOM 3000 C CA . PHE B 1 132 ? -1.305 -40.938 2.822 1 90.88 132 PHE B CA 1
ATOM 3001 C C . PHE B 1 132 ? -1.731 -40.531 1.415 1 90.88 132 PHE B C 1
ATOM 3003 O O . PHE B 1 132 ? -1.056 -40.875 0.438 1 90.88 132 PHE B O 1
ATOM 3010 N N . ASN B 1 133 ? -2.869 -39.969 1.359 1 93.06 133 ASN B N 1
ATOM 3011 C CA . ASN B 1 133 ? -3.398 -39.469 0.096 1 93.06 133 ASN B CA 1
ATOM 3012 C C . ASN B 1 133 ? -2.713 -38.156 -0.32 1 93.06 133 ASN B C 1
ATOM 3014 O O . ASN B 1 133 ? -2.898 -37.125 0.317 1 93.06 133 ASN B O 1
ATOM 3018 N N . VAL B 1 134 ? -2.029 -38.188 -1.425 1 94.25 134 VAL B N 1
ATOM 3019 C CA . VAL B 1 134 ? -1.265 -37.062 -1.933 1 94.25 134 VAL B CA 1
ATOM 3020 C C . VAL B 1 134 ? -2.203 -35.875 -2.211 1 94.25 134 VAL B C 1
ATOM 3022 O O . VAL B 1 134 ? -1.816 -34.719 -2.061 1 94.25 134 VAL B O 1
ATOM 3025 N N . GLU B 1 135 ? -3.461 -36.188 -2.465 1 95.06 135 GLU B N 1
ATOM 3026 C CA . GLU B 1 135 ? -4.438 -35.156 -2.779 1 95.06 135 GLU B CA 1
ATOM 3027 C C . GLU B 1 135 ? -4.73 -34.281 -1.559 1 95.06 135 GLU B C 1
ATOM 3029 O O . GLU B 1 135 ? -5.176 -33.156 -1.694 1 95.06 135 GLU B O 1
ATOM 3034 N N . SER B 1 136 ? -4.48 -34.812 -0.435 1 95.75 136 SER B N 1
ATOM 3035 C CA . SER B 1 136 ? -4.75 -34.062 0.798 1 95.75 136 SER B CA 1
ATOM 3036 C C . SER B 1 136 ? -3.818 -32.875 0.948 1 95.75 136 SER B C 1
ATOM 3038 O O . SER B 1 136 ? -4.086 -31.969 1.737 1 95.75 136 SER B O 1
ATOM 3040 N N . ILE B 1 137 ? -2.764 -32.844 0.126 1 95.5 137 ILE B N 1
ATOM 3041 C CA . ILE B 1 137 ? -1.779 -31.75 0.169 1 95.5 137 ILE B CA 1
ATOM 3042 C C . ILE B 1 137 ? -2.373 -30.484 -0.442 1 95.5 137 ILE B C 1
ATOM 3044 O O . ILE B 1 137 ? -1.937 -29.375 -0.129 1 95.5 137 ILE B O 1
ATOM 3048 N N . ARG B 1 138 ? -3.383 -30.609 -1.226 1 96.56 138 ARG B N 1
ATOM 3049 C CA . ARG B 1 138 ? -3.896 -29.516 -2.035 1 96.56 138 ARG B CA 1
ATOM 3050 C C . ARG B 1 138 ? -4.457 -28.406 -1.155 1 96.56 138 ARG B C 1
ATOM 3052 O O . ARG B 1 138 ? -4.207 -27.219 -1.405 1 96.56 138 ARG B O 1
ATOM 3059 N N . GLU B 1 139 ? -5.168 -28.781 -0.181 1 96.12 139 GLU B N 1
ATOM 3060 C CA . GLU B 1 139 ? -5.844 -27.797 0.652 1 96.12 139 GLU B CA 1
ATOM 3061 C C . GLU B 1 139 ? -4.836 -26.922 1.392 1 96.12 139 GLU B C 1
ATOM 3063 O O . GLU B 1 139 ? -4.875 -25.688 1.28 1 96.12 139 GLU B O 1
ATOM 3068 N N . PRO B 1 140 ? -3.936 -27.484 2.119 1 94.25 140 PRO B N 1
ATOM 3069 C CA . PRO B 1 140 ? -2.943 -26.625 2.762 1 94.25 140 PRO B CA 1
ATOM 3070 C C . PRO B 1 140 ? -2.082 -25.859 1.756 1 94.25 140 PRO B C 1
ATOM 3072 O O . PRO B 1 140 ? -1.661 -24.734 2.027 1 94.25 140 PRO B O 1
ATOM 3075 N N . ALA B 1 141 ? -1.795 -26.484 0.619 1 94.25 141 ALA B N 1
ATOM 3076 C CA . ALA B 1 141 ? -1.029 -25.781 -0.415 1 94.25 141 ALA B CA 1
ATOM 3077 C C . ALA B 1 141 ? -1.78 -24.562 -0.926 1 94.25 141 ALA B C 1
ATOM 3079 O O . ALA B 1 141 ? -1.176 -23.516 -1.176 1 94.25 141 ALA B O 1
ATOM 3080 N N . ASP B 1 142 ? -3.062 -24.703 -1.034 1 94.19 142 ASP B N 1
ATOM 3081 C CA . ASP B 1 142 ? -3.893 -23.578 -1.46 1 94.19 142 ASP B CA 1
ATOM 3082 C C . ASP B 1 142 ? -3.826 -22.438 -0.452 1 94.19 142 ASP B C 1
ATOM 3084 O O . ASP B 1 142 ? -3.818 -21.266 -0.836 1 94.19 142 ASP B O 1
ATOM 3088 N N . GLN B 1 143 ? -3.828 -22.797 0.757 1 90.25 143 GLN B N 1
ATOM 3089 C CA . GLN B 1 143 ? -3.674 -21.797 1.805 1 90.25 143 GLN B CA 1
ATOM 3090 C C . GLN B 1 143 ? -2.332 -21.078 1.686 1 90.25 143 GLN B C 1
ATOM 3092 O O . GLN B 1 143 ? -2.254 -19.859 1.866 1 90.25 143 GLN B O 1
ATOM 3097 N N . PHE B 1 144 ? -1.347 -21.844 1.413 1 89.88 144 PHE B N 1
ATOM 3098 C CA . PHE B 1 144 ? -0.019 -21.266 1.205 1 89.88 144 PHE B CA 1
ATOM 3099 C C . PHE B 1 144 ? -0.029 -20.281 0.053 1 89.88 144 PHE B C 1
ATOM 3101 O O . PHE B 1 144 ? 0.511 -19.172 0.173 1 89.88 144 PHE B O 1
ATOM 3108 N N . PHE B 1 145 ? -0.637 -20.688 -1.05 1 92.38 145 PHE B N 1
ATOM 3109 C CA . PHE B 1 145 ? -0.673 -19.812 -2.223 1 92.38 145 PHE B CA 1
ATOM 3110 C C . PHE B 1 145 ? -1.412 -18.516 -1.915 1 92.38 145 PHE B C 1
ATOM 3112 O O . PHE B 1 145 ? -1.008 -17.453 -2.367 1 92.38 145 PHE B O 1
ATOM 3119 N N . ARG B 1 146 ? -2.41 -18.578 -1.169 1 88.12 146 ARG B N 1
ATOM 3120 C CA . ARG B 1 146 ? -3.172 -17.391 -0.794 1 88.12 146 ARG B CA 1
ATOM 3121 C C . ARG B 1 146 ? -2.334 -16.453 0.063 1 88.12 146 ARG B C 1
ATOM 3123 O O . ARG B 1 146 ? -2.393 -15.227 -0.106 1 88.12 146 ARG B O 1
ATOM 3130 N N . GLN B 1 147 ? -1.618 -17.047 0.883 1 82.62 147 GLN B N 1
ATOM 3131 C CA . GLN B 1 147 ? -0.737 -16.234 1.722 1 82.62 147 GLN B CA 1
ATOM 3132 C C . GLN B 1 147 ? 0.389 -15.617 0.899 1 82.62 147 GLN B C 1
ATOM 3134 O O . GLN B 1 147 ? 0.815 -14.492 1.17 1 82.62 147 GLN B O 1
ATOM 3139 N N . ALA B 1 148 ? 0.838 -16.391 -0.022 1 84 148 ALA B N 1
ATOM 3140 C CA . ALA B 1 148 ? 1.916 -15.922 -0.888 1 84 148 ALA B CA 1
ATOM 3141 C C . ALA B 1 148 ? 1.487 -14.688 -1.675 1 84 148 ALA B C 1
ATOM 3143 O O . ALA B 1 148 ? 2.301 -13.805 -1.942 1 84 148 ALA B O 1
ATOM 3144 N N . LEU B 1 149 ? 0.211 -14.578 -1.983 1 84.69 149 LEU B N 1
ATOM 3145 C CA . LEU B 1 149 ? -0.315 -13.43 -2.719 1 84.69 149 LEU B CA 1
ATOM 3146 C C . LEU B 1 149 ? -0.108 -12.141 -1.935 1 84.69 149 LEU B C 1
ATOM 3148 O O . LEU B 1 149 ? 0.067 -11.07 -2.525 1 84.69 149 LEU B O 1
ATOM 3152 N N . LEU B 1 150 ? -0.059 -12.289 -0.67 1 73.88 150 LEU B N 1
ATOM 3153 C CA . LEU B 1 150 ? -0.003 -11.117 0.202 1 73.88 150 LEU B CA 1
ATOM 3154 C C . LEU B 1 150 ? 1.441 -10.734 0.499 1 73.88 150 LEU B C 1
ATOM 3156 O O . LEU B 1 150 ? 1.694 -9.719 1.148 1 73.88 150 LEU B O 1
ATOM 3160 N N . SER B 1 151 ? 2.332 -11.547 -0.038 1 71.75 151 SER B N 1
ATOM 3161 C CA . SER B 1 151 ? 3.754 -11.289 0.165 1 71.75 151 SER B CA 1
ATOM 3162 C C . SER B 1 151 ? 4.441 -10.922 -1.145 1 71.75 151 SER B C 1
ATOM 3164 O O . SER B 1 151 ? 3.783 -10.758 -2.174 1 71.75 151 SER B O 1
ATOM 3166 N N . ASP B 1 152 ? 5.758 -10.734 -1.038 1 71.75 152 ASP B N 1
ATOM 3167 C CA . ASP B 1 152 ? 6.516 -10.398 -2.238 1 71.75 152 ASP B CA 1
ATOM 3168 C C . ASP B 1 152 ? 7.133 -11.648 -2.861 1 71.75 152 ASP B C 1
ATOM 3170 O O . ASP B 1 152 ? 7.977 -11.555 -3.758 1 71.75 152 ASP B O 1
ATOM 3174 N N . VAL B 1 153 ? 6.742 -12.68 -2.395 1 78.5 153 VAL B N 1
ATOM 3175 C CA . VAL B 1 153 ? 7.344 -13.945 -2.809 1 78.5 153 VAL B CA 1
ATOM 3176 C C . VAL B 1 153 ? 7.219 -14.109 -4.32 1 78.5 153 VAL B C 1
ATOM 3178 O O . VAL B 1 153 ? 8.141 -14.594 -4.977 1 78.5 153 VAL B O 1
ATOM 3181 N N . MET B 1 154 ? 6.121 -13.727 -4.844 1 86.69 154 MET B N 1
ATOM 3182 C CA . MET B 1 154 ? 5.867 -13.93 -6.266 1 86.69 154 MET B CA 1
ATOM 3183 C C . MET B 1 154 ? 6.816 -13.086 -7.113 1 86.69 154 MET B C 1
ATOM 3185 O O . MET B 1 154 ? 7.012 -13.375 -8.297 1 86.69 154 MET B O 1
ATOM 3189 N N . LEU B 1 155 ? 7.363 -12.047 -6.527 1 77.5 155 LEU B N 1
ATOM 3190 C CA . LEU B 1 155 ? 8.297 -11.188 -7.242 1 77.5 155 LEU B CA 1
ATOM 3191 C C . LEU B 1 155 ? 9.734 -11.648 -7.043 1 77.5 155 LEU B C 1
ATOM 3193 O O . LEU B 1 155 ? 10.625 -11.273 -7.809 1 77.5 155 LEU B O 1
ATOM 3197 N N . MET B 1 156 ? 9.898 -12.469 -6.102 1 76.5 156 MET B N 1
ATOM 3198 C CA . MET B 1 156 ? 11.258 -12.75 -5.641 1 76.5 156 MET B CA 1
ATOM 3199 C C . MET B 1 156 ? 11.695 -14.148 -6.078 1 76.5 156 MET B C 1
ATOM 3201 O O . MET B 1 156 ? 12.891 -14.406 -6.211 1 76.5 156 MET B O 1
ATOM 3205 N N . TYR B 1 157 ? 10.75 -15.062 -6.32 1 81.56 157 TYR B N 1
ATOM 3206 C CA . TYR B 1 157 ? 11.102 -16.453 -6.559 1 81.56 157 TYR B CA 1
ATOM 3207 C C . TYR B 1 157 ? 10.391 -17 -7.797 1 81.56 157 TYR B C 1
ATOM 3209 O O . TYR B 1 157 ? 9.266 -16.594 -8.102 1 81.56 157 TYR B O 1
ATOM 3217 N N . PRO B 1 158 ? 11.047 -17.938 -8.406 1 86.44 158 PRO B N 1
ATOM 3218 C CA . PRO B 1 158 ? 10.406 -18.578 -9.562 1 86.44 158 PRO B CA 1
ATOM 3219 C C . PRO B 1 158 ? 9.195 -19.422 -9.164 1 86.44 158 PRO B C 1
ATOM 3221 O O . PRO B 1 158 ? 9.18 -20.016 -8.086 1 86.44 158 PRO B O 1
ATOM 3224 N N . PRO B 1 159 ? 8.312 -19.531 -10.102 1 92.38 159 PRO B N 1
ATOM 3225 C CA . PRO B 1 159 ? 7.094 -20.312 -9.836 1 92.38 159 PRO B CA 1
ATOM 3226 C C . PRO B 1 159 ? 7.391 -21.734 -9.391 1 92.38 159 PRO B C 1
ATOM 3228 O O . PRO B 1 159 ? 6.715 -22.266 -8.5 1 92.38 159 PRO B O 1
ATOM 3231 N N . SER B 1 160 ? 8.398 -22.297 -10 1 87.12 160 SER B N 1
ATOM 3232 C CA . SER B 1 160 ? 8.727 -23.672 -9.648 1 87.12 160 SER B CA 1
ATOM 3233 C C . SER B 1 160 ? 9.156 -23.781 -8.188 1 87.12 160 SER B C 1
ATOM 3235 O O . SER B 1 160 ? 8.812 -24.75 -7.508 1 87.12 160 SER B O 1
ATOM 3237 N N . GLN B 1 161 ? 9.875 -22.812 -7.734 1 84.19 161 GLN B N 1
ATOM 3238 C CA . GLN B 1 161 ? 10.312 -22.797 -6.34 1 84.19 161 GLN B CA 1
ATOM 3239 C C . GLN B 1 161 ? 9.133 -22.547 -5.398 1 84.19 161 GLN B C 1
ATOM 3241 O O . GLN B 1 161 ? 9.062 -23.125 -4.32 1 84.19 161 GLN B O 1
ATOM 3246 N N . ILE B 1 162 ? 8.281 -21.734 -5.832 1 90.69 162 ILE B N 1
ATOM 3247 C CA . ILE B 1 162 ? 7.098 -21.453 -5.031 1 90.69 162 ILE B CA 1
ATOM 3248 C C . ILE B 1 162 ? 6.223 -22.703 -4.945 1 90.69 162 ILE B C 1
ATOM 3250 O O . ILE B 1 162 ? 5.691 -23.016 -3.877 1 90.69 162 ILE B O 1
ATOM 3254 N N . ALA B 1 163 ? 6.137 -23.406 -6.035 1 92.94 163 ALA B N 1
ATOM 3255 C CA . ALA B 1 163 ? 5.379 -24.656 -6.066 1 92.94 163 ALA B CA 1
ATOM 3256 C C . ALA B 1 163 ? 5.961 -25.672 -5.09 1 92.94 163 ALA B C 1
ATOM 3258 O O . ALA B 1 163 ? 5.219 -26.344 -4.371 1 92.94 163 ALA B O 1
ATOM 3259 N N . LEU B 1 164 ? 7.23 -25.766 -5.098 1 87.56 164 LEU B N 1
ATOM 3260 C CA . LEU B 1 164 ? 7.898 -26.703 -4.199 1 87.56 164 LEU B CA 1
ATOM 3261 C C . LEU B 1 164 ? 7.676 -26.312 -2.74 1 87.56 164 LEU B C 1
ATOM 3263 O O . LEU B 1 164 ? 7.504 -27.172 -1.88 1 87.56 164 LEU B O 1
ATOM 3267 N N . ALA B 1 165 ? 7.766 -25.047 -2.49 1 89.25 165 ALA B N 1
ATOM 3268 C CA . ALA B 1 165 ? 7.512 -24.562 -1.139 1 89.25 165 ALA B CA 1
ATOM 3269 C C . ALA B 1 165 ? 6.09 -24.891 -0.694 1 89.25 165 ALA B C 1
ATOM 3271 O O . ALA B 1 165 ? 5.859 -25.219 0.472 1 89.25 165 ALA B O 1
ATOM 3272 N N . ALA B 1 166 ? 5.188 -24.734 -1.617 1 92.81 166 ALA B N 1
ATOM 3273 C CA . ALA B 1 166 ? 3.803 -25.078 -1.316 1 92.81 166 ALA B CA 1
ATOM 3274 C C . ALA B 1 166 ? 3.666 -26.562 -0.974 1 92.81 166 ALA B C 1
ATOM 3276 O O . ALA B 1 166 ? 2.922 -26.922 -0.062 1 92.81 166 ALA B O 1
ATOM 3277 N N . LEU B 1 167 ? 4.363 -27.375 -1.704 1 91.81 167 LEU B N 1
ATOM 3278 C CA . LEU B 1 167 ? 4.367 -28.812 -1.434 1 91.81 167 LEU B CA 1
ATOM 3279 C C . LEU B 1 167 ? 4.906 -29.094 -0.037 1 91.81 167 LEU B C 1
ATOM 3281 O O . LEU B 1 167 ? 4.316 -29.875 0.713 1 91.81 167 LEU B O 1
ATOM 3285 N N . LYS B 1 168 ? 6.008 -28.531 0.266 1 87.38 168 LYS B N 1
ATOM 3286 C CA . LYS B 1 168 ? 6.609 -28.688 1.587 1 87.38 168 LYS B CA 1
ATOM 3287 C C . LYS B 1 168 ? 5.648 -28.25 2.688 1 87.38 168 LYS B C 1
ATOM 3289 O O . LYS B 1 168 ? 5.488 -28.938 3.697 1 87.38 168 LYS B O 1
ATOM 3294 N N . TYR B 1 169 ? 5.09 -27.094 2.469 1 88.75 169 TYR B N 1
ATOM 3295 C CA . TYR B 1 169 ? 4.137 -26.562 3.438 1 88.75 169 TYR B CA 1
ATOM 3296 C C . TYR B 1 169 ? 2.975 -27.531 3.639 1 88.75 169 TYR B C 1
ATOM 3298 O O . TYR B 1 169 ? 2.527 -27.75 4.766 1 88.75 169 TYR B O 1
ATOM 3306 N N . GLY B 1 170 ? 2.469 -28.031 2.535 1 91.44 170 GLY B N 1
ATOM 3307 C CA . GLY B 1 170 ? 1.393 -29.016 2.604 1 91.44 170 GLY B CA 1
ATOM 3308 C C . GLY B 1 170 ? 1.765 -30.25 3.383 1 91.44 170 GLY B C 1
ATOM 3309 O O . GLY B 1 170 ? 0.995 -30.719 4.227 1 91.44 170 GLY B O 1
ATOM 3310 N N . LEU B 1 171 ? 2.926 -30.766 3.141 1 90.44 171 LEU B N 1
ATOM 3311 C CA . LEU B 1 171 ? 3.406 -31.953 3.84 1 90.44 171 LEU B CA 1
ATOM 3312 C C . LEU B 1 171 ? 3.566 -31.672 5.332 1 90.44 171 LEU B C 1
ATOM 3314 O O . LEU B 1 171 ? 3.178 -32.5 6.164 1 90.44 171 LEU B O 1
ATOM 3318 N N . ASP B 1 172 ? 4.113 -30.516 5.641 1 86.44 172 ASP B N 1
ATOM 3319 C CA . ASP B 1 172 ? 4.305 -30.125 7.035 1 86.44 172 ASP B CA 1
ATOM 3320 C C . ASP B 1 172 ? 2.967 -30 7.758 1 86.44 172 ASP B C 1
ATOM 3322 O O . ASP B 1 172 ? 2.83 -30.422 8.906 1 86.44 172 ASP B O 1
ATOM 3326 N N . SER B 1 173 ? 2.084 -29.375 7.109 1 90.31 173 SER B N 1
ATOM 3327 C CA . SER B 1 173 ? 0.766 -29.156 7.691 1 90.31 173 SER B CA 1
ATOM 3328 C C . SER B 1 173 ? 0.063 -30.469 8 1 90.31 173 SER B C 1
ATOM 3330 O O . SER B 1 173 ? -0.765 -30.531 8.914 1 90.31 173 SER B O 1
ATOM 3332 N N . LEU B 1 174 ? 0.347 -31.516 7.266 1 92.5 174 LEU B N 1
ATOM 3333 C CA . LEU B 1 174 ? -0.233 -32.844 7.461 1 92.5 174 LEU B CA 1
ATOM 3334 C C . LEU B 1 174 ? 0.638 -33.688 8.383 1 92.5 174 LEU B C 1
ATOM 3336 O O . LEU B 1 174 ? 0.406 -34.875 8.539 1 92.5 174 LEU B O 1
ATOM 3340 N N . ASP B 1 175 ? 1.659 -33.031 8.961 1 91.94 175 ASP B N 1
ATOM 3341 C CA . ASP B 1 175 ? 2.576 -33.656 9.906 1 91.94 175 ASP B CA 1
ATOM 3342 C C . ASP B 1 175 ? 3.309 -34.844 9.273 1 91.94 175 ASP B C 1
ATOM 3344 O O . ASP B 1 175 ? 3.445 -35.906 9.891 1 91.94 175 ASP B O 1
ATOM 3348 N N . LYS B 1 176 ? 3.625 -34.688 8.055 1 89.19 176 LYS B N 1
ATOM 3349 C CA . LYS B 1 176 ? 4.402 -35.719 7.391 1 89.19 176 LYS B CA 1
ATOM 3350 C C . LYS B 1 176 ? 5.898 -35.531 7.613 1 89.19 176 LYS B C 1
ATOM 3352 O O . LYS B 1 176 ? 6.348 -34.406 7.859 1 89.19 176 LYS B O 1
ATOM 3357 N N . SER B 1 177 ? 6.609 -36.625 7.504 1 82 177 SER B N 1
ATOM 3358 C CA . SER B 1 177 ? 8.055 -36.594 7.734 1 82 177 SER B CA 1
ATOM 3359 C C . SER B 1 177 ? 8.758 -35.75 6.676 1 82 177 SER B C 1
ATOM 3361 O O . SER B 1 177 ? 8.406 -35.812 5.496 1 82 177 SER B O 1
ATOM 3363 N N . PRO B 1 178 ? 9.75 -34.938 7.117 1 80.12 178 PRO 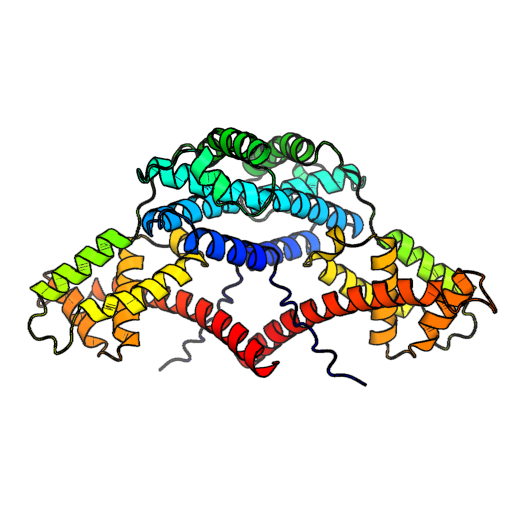B N 1
ATOM 3364 C CA . PRO B 1 178 ? 10.555 -34.156 6.16 1 80.12 178 PRO B CA 1
ATOM 3365 C C . PRO B 1 178 ? 11.258 -35.062 5.133 1 80.12 178 PRO B C 1
ATOM 3367 O O . PRO B 1 178 ? 11.609 -34.594 4.047 1 80.12 178 PRO B O 1
ATOM 3370 N N . ASP B 1 179 ? 11.375 -36.25 5.449 1 82.81 179 ASP B N 1
ATOM 3371 C CA . ASP B 1 179 ? 12.078 -37.188 4.578 1 82.81 179 ASP B CA 1
ATOM 3372 C C . ASP B 1 179 ? 11.297 -37.438 3.289 1 82.81 179 ASP B C 1
ATOM 3374 O O . ASP B 1 179 ? 11.883 -37.75 2.258 1 82.81 179 ASP B O 1
ATOM 3378 N N . VAL B 1 180 ? 10.008 -37.281 3.412 1 86.56 180 VAL B N 1
ATOM 3379 C CA . VAL B 1 180 ? 9.148 -37.5 2.254 1 86.56 180 VAL B CA 1
ATOM 3380 C C . VAL B 1 180 ? 9.547 -36.562 1.121 1 86.56 180 VAL B C 1
ATOM 3382 O O . VAL B 1 180 ? 9.703 -36.969 -0.025 1 86.56 180 VAL B O 1
ATOM 3385 N N . LEU B 1 181 ? 9.703 -35.344 1.426 1 85.81 181 LEU B N 1
ATOM 3386 C CA . LEU B 1 181 ? 10.062 -34.344 0.414 1 85.81 181 LEU B CA 1
ATOM 3387 C C . LEU B 1 181 ? 11.469 -34.625 -0.119 1 85.81 181 LEU B C 1
ATOM 3389 O O . LEU B 1 181 ? 11.719 -34.469 -1.318 1 85.81 181 LEU B O 1
ATOM 3393 N N . VAL B 1 182 ? 12.344 -34.969 0.735 1 80.12 182 VAL B N 1
ATOM 3394 C CA . VAL B 1 182 ? 13.719 -35.219 0.35 1 80.12 182 VAL B CA 1
ATOM 3395 C C . VAL B 1 182 ? 13.766 -36.406 -0.624 1 80.12 182 VAL B C 1
ATOM 3397 O O . VAL B 1 182 ? 14.445 -36.344 -1.655 1 80.12 182 VAL B O 1
ATOM 3400 N N . GLU B 1 183 ? 13.117 -37.438 -0.256 1 83.31 183 GLU B N 1
ATOM 3401 C CA . GLU B 1 183 ? 13.047 -38.594 -1.12 1 83.31 183 GLU B CA 1
ATOM 3402 C C . GLU B 1 183 ? 12.453 -38.25 -2.48 1 83.31 183 GLU B C 1
ATOM 3404 O O . GLU B 1 183 ? 12.93 -38.719 -3.514 1 83.31 183 GLU B O 1
ATOM 3409 N N . PHE B 1 184 ? 11.414 -37.5 -2.463 1 86.69 184 PHE B N 1
ATOM 3410 C CA . PHE B 1 184 ? 10.766 -37.062 -3.697 1 86.69 184 PHE B CA 1
ATOM 3411 C C . PHE B 1 184 ? 11.734 -36.281 -4.578 1 86.69 184 PHE B C 1
ATOM 3413 O O . PHE B 1 184 ? 11.828 -36.531 -5.781 1 86.69 184 PHE B O 1
ATOM 3420 N N . LEU B 1 185 ? 12.438 -35.406 -4.02 1 81.12 185 LEU B N 1
ATOM 3421 C CA . LEU B 1 185 ? 13.391 -34.562 -4.758 1 81.12 185 LEU B CA 1
ATOM 3422 C C . LEU B 1 185 ? 14.516 -35.438 -5.336 1 81.12 185 LEU B C 1
ATOM 3424 O O . LEU B 1 185 ? 14.992 -35.156 -6.445 1 81.12 185 LEU B O 1
ATOM 3428 N N . GLN B 1 186 ? 14.898 -36.344 -4.543 1 77.19 186 GLN B N 1
ATOM 3429 C CA . GLN B 1 186 ? 15.922 -37.281 -5.02 1 77.19 186 GLN B CA 1
ATOM 3430 C C . GLN B 1 186 ? 15.438 -38.062 -6.242 1 77.19 186 GLN B C 1
ATOM 3432 O O . GLN B 1 186 ? 16.188 -38.25 -7.199 1 77.19 186 GLN B O 1
ATOM 3437 N N . LYS B 1 187 ? 14.312 -38.531 -6.16 1 78.56 187 LYS B N 1
ATOM 3438 C CA . LYS B 1 187 ? 13.734 -39.281 -7.273 1 78.56 187 LYS B CA 1
ATOM 3439 C C . LYS B 1 187 ? 13.555 -38.375 -8.5 1 78.56 187 LYS B C 1
ATOM 3441 O O . LYS B 1 187 ? 13.719 -38.812 -9.633 1 78.56 187 LYS B O 1
ATOM 3446 N N . LEU B 1 188 ? 13.109 -37.188 -8.281 1 76.31 188 LEU B N 1
ATOM 3447 C CA . LEU B 1 188 ? 12.922 -36.219 -9.359 1 76.31 188 LEU B CA 1
ATOM 3448 C C . LEU B 1 188 ? 14.242 -35.938 -10.07 1 76.31 188 LEU B C 1
ATOM 3450 O O . LEU B 1 188 ? 14.266 -35.75 -11.289 1 76.31 188 LEU B O 1
ATOM 3454 N N . MET B 1 189 ? 15.234 -35.688 -9.336 1 68.88 189 MET B N 1
ATOM 3455 C CA . MET B 1 189 ? 16.531 -35.344 -9.906 1 68.88 189 MET B CA 1
ATOM 3456 C C . MET B 1 189 ? 17.234 -36.562 -10.484 1 68.88 189 MET B C 1
ATOM 3458 O O . MET B 1 189 ? 18.234 -36.438 -11.188 1 68.88 189 MET B O 1
ATOM 3462 N N . GLY B 1 190 ? 16.562 -37.656 -10.586 1 60.62 190 GLY B N 1
ATOM 3463 C CA . GLY B 1 190 ? 17.219 -38.844 -11.062 1 60.62 190 GLY B CA 1
ATOM 3464 C C . GLY B 1 190 ? 18.406 -39.281 -10.211 1 60.62 190 GLY B C 1
ATOM 3465 O O . GLY B 1 190 ? 19.234 -40.062 -10.641 1 60.62 190 GLY B O 1
ATOM 3466 N N . VAL B 1 191 ? 19.094 -38.281 -9.43 1 48.59 191 VAL B N 1
ATOM 3467 C CA . VAL B 1 191 ? 20.359 -38.562 -8.781 1 48.59 191 VAL B CA 1
ATOM 3468 C C . VAL B 1 191 ? 20.188 -39.688 -7.746 1 48.59 191 VAL B C 1
ATOM 3470 O O . VAL B 1 191 ? 19.516 -39.5 -6.734 1 48.59 191 VAL B O 1
ATOM 3473 N N . GLU B 1 192 ? 20.047 -40.906 -7.906 1 42.53 192 GLU B N 1
ATOM 3474 C CA . GLU B 1 192 ? 20.516 -41.875 -6.934 1 42.53 192 GLU B CA 1
ATOM 3475 C C . GLU B 1 192 ? 21.609 -41.312 -6.035 1 42.53 192 GLU B C 1
ATOM 3477 O O . GLU B 1 192 ? 21.328 -40.5 -5.164 1 42.53 192 GLU B O 1
ATOM 3482 N N . ASP B 1 193 ? 23.016 -41.875 -6.055 1 38.44 193 ASP B N 1
ATOM 3483 C CA . ASP B 1 193 ? 24.203 -41.844 -5.195 1 38.44 193 ASP B CA 1
ATOM 3484 C C . ASP B 1 193 ? 24.734 -40.438 -5.027 1 38.44 193 ASP B C 1
ATOM 3486 O O . ASP B 1 193 ? 25.375 -40.125 -4.023 1 38.44 193 ASP B O 1
ATOM 3490 N N . ASP B 1 194 ? 25.172 -39.625 -6.055 1 36.88 194 ASP B N 1
ATOM 3491 C CA . ASP B 1 194 ? 26.094 -38.5 -5.961 1 36.88 194 ASP B CA 1
ATOM 3492 C C . ASP B 1 194 ? 25.359 -37.219 -5.527 1 36.88 194 ASP B C 1
ATOM 3494 O O . ASP B 1 194 ? 25.562 -36.156 -6.105 1 36.88 194 ASP B O 1
ATOM 3498 N N . TRP B 1 195 ? 24.312 -37.094 -5.051 1 43.16 195 TRP B N 1
ATOM 3499 C CA . TRP B 1 195 ? 23.281 -36.094 -4.746 1 43.16 195 TRP B CA 1
ATOM 3500 C C . TRP B 1 195 ? 23.75 -35.125 -3.668 1 43.16 195 TRP B C 1
ATOM 3502 O O . TRP B 1 195 ? 22.953 -34.375 -3.096 1 43.16 195 TRP B O 1
ATOM 3512 N N . LYS B 1 196 ? 24.781 -35.25 -3.143 1 42.41 196 LYS B N 1
ATOM 3513 C CA . LYS B 1 196 ? 25.219 -34.469 -1.996 1 42.41 196 LYS B CA 1
ATOM 3514 C C . LYS B 1 196 ? 25.25 -32.969 -2.334 1 42.41 196 LYS B C 1
ATOM 3516 O O . LYS B 1 196 ? 25.109 -32.125 -1.448 1 42.41 196 LYS B O 1
ATOM 3521 N N . GLY B 1 197 ? 25.594 -32.469 -3.512 1 42.84 197 GLY B N 1
ATOM 3522 C CA . GLY B 1 197 ? 25.938 -31.078 -3.75 1 42.84 197 GLY B CA 1
ATOM 3523 C C . GLY B 1 197 ? 24.719 -30.219 -4.078 1 42.84 197 GLY B C 1
ATOM 3524 O O . GLY B 1 197 ? 24.641 -29.062 -3.643 1 42.84 197 GLY B O 1
ATOM 3525 N N . MET B 1 198 ? 23.797 -30.469 -5.09 1 43.94 198 MET B N 1
ATOM 3526 C CA . MET B 1 198 ? 22.766 -29.609 -5.633 1 43.94 198 MET B CA 1
ATOM 3527 C C . MET B 1 198 ? 21.562 -29.547 -4.691 1 43.94 198 MET B C 1
ATOM 3529 O O . MET B 1 198 ? 20.797 -28.578 -4.719 1 43.94 198 MET B O 1
ATOM 3533 N N . HIS B 1 199 ? 21.281 -30.562 -3.846 1 49.88 199 HIS B N 1
ATOM 3534 C CA . HIS B 1 199 ? 20.156 -30.734 -2.945 1 49.88 199 HIS B CA 1
ATOM 3535 C C . HIS B 1 199 ? 20.109 -29.625 -1.887 1 49.88 199 HIS B C 1
ATOM 3537 O O . HIS B 1 199 ? 19.047 -29.141 -1.529 1 49.88 199 HIS B O 1
ATOM 3543 N N . GLY B 1 200 ? 21.266 -29.25 -1.624 1 53.53 200 GLY B N 1
ATOM 3544 C CA . GLY B 1 200 ? 21.328 -28.297 -0.531 1 53.53 200 GLY B CA 1
ATOM 3545 C C . GLY B 1 200 ? 20.781 -26.922 -0.895 1 53.53 200 GLY B C 1
ATOM 3546 O O . GLY B 1 200 ? 20.062 -26.312 -0.104 1 53.53 200 GLY B O 1
ATOM 3547 N N . ASP B 1 201 ? 20.969 -26.672 -2.17 1 58.47 201 ASP B N 1
ATOM 3548 C CA . ASP B 1 201 ? 20.609 -25.312 -2.525 1 58.47 201 ASP B CA 1
ATOM 3549 C C . ASP B 1 201 ? 19.109 -25.156 -2.707 1 58.47 201 ASP B C 1
ATOM 3551 O O . ASP B 1 201 ? 18.516 -24.172 -2.279 1 58.47 201 ASP B O 1
ATOM 3555 N N . ALA B 1 202 ? 18.5 -26.234 -3.363 1 58.19 202 ALA B N 1
ATOM 3556 C CA . ALA B 1 202 ? 17.047 -26.172 -3.568 1 58.19 202 ALA B CA 1
ATOM 3557 C C . ALA B 1 202 ? 16.297 -26.234 -2.238 1 58.19 202 ALA B C 1
ATOM 3559 O O . ALA B 1 202 ? 15.352 -25.469 -2.02 1 58.19 202 ALA B O 1
ATOM 3560 N N . LEU B 1 203 ? 16.781 -27.125 -1.45 1 61.03 203 LEU B N 1
ATOM 3561 C CA . LEU B 1 203 ? 16.156 -27.234 -0.135 1 61.03 203 LEU B CA 1
ATOM 3562 C C . LEU B 1 203 ? 16.344 -25.953 0.669 1 61.03 203 LEU B C 1
ATOM 3564 O O . LEU B 1 203 ? 15.438 -25.547 1.4 1 61.03 203 LEU B O 1
ATOM 3568 N N . GLN B 1 204 ? 17.469 -25.391 0.434 1 65.31 204 GLN B N 1
ATOM 3569 C CA . GLN B 1 204 ? 17.719 -24.141 1.141 1 65.31 204 GLN B CA 1
ATOM 3570 C C . GLN B 1 204 ? 16.812 -23.016 0.644 1 65.31 204 GLN B C 1
ATOM 3572 O O . GLN B 1 204 ? 16.297 -22.234 1.439 1 65.31 204 GLN B O 1
ATOM 3577 N N . THR B 1 205 ? 16.688 -23.125 -0.611 1 62.66 205 THR B N 1
ATOM 3578 C CA . THR B 1 205 ? 15.82 -22.109 -1.19 1 62.66 205 THR B CA 1
ATOM 3579 C C . THR B 1 205 ? 14.383 -22.297 -0.722 1 62.66 205 THR B C 1
ATOM 3581 O O . THR B 1 205 ? 13.695 -21.312 -0.409 1 62.66 205 THR B O 1
ATOM 3584 N N . ILE B 1 206 ? 13.953 -23.5 -0.695 1 65.25 206 ILE B N 1
ATOM 3585 C CA . ILE B 1 206 ? 12.602 -23.812 -0.247 1 65.25 206 ILE B CA 1
ATOM 3586 C C . ILE B 1 206 ? 12.43 -23.391 1.208 1 65.25 206 ILE B C 1
ATOM 3588 O O . ILE B 1 206 ? 11.414 -22.781 1.565 1 65.25 206 ILE B O 1
ATOM 3592 N N . ASP B 1 207 ? 13.414 -23.656 1.948 1 62.47 207 ASP B N 1
ATOM 3593 C CA . ASP B 1 207 ? 13.359 -23.266 3.357 1 62.47 207 ASP B CA 1
ATOM 3594 C C . ASP B 1 207 ? 13.273 -21.75 3.518 1 62.47 207 ASP B C 1
ATOM 3596 O O . ASP B 1 207 ? 12.523 -21.266 4.359 1 62.47 207 ASP B O 1
ATOM 3600 N N . LYS B 1 208 ? 13.992 -21.156 2.711 1 63.59 208 LYS B N 1
ATOM 3601 C CA . LYS B 1 208 ? 13.953 -19.688 2.748 1 63.59 208 LYS B CA 1
ATOM 3602 C C . LYS B 1 208 ? 12.57 -19.156 2.395 1 63.59 208 LYS B C 1
ATOM 3604 O O . LYS B 1 208 ? 12.07 -18.234 3.039 1 63.59 208 LYS B O 1
ATOM 3609 N N . LEU B 1 209 ? 12.047 -19.812 1.526 1 62.47 209 LEU B N 1
ATOM 3610 C CA . LEU B 1 209 ? 10.719 -19.406 1.072 1 62.47 209 LEU B CA 1
ATOM 3611 C C . LEU B 1 209 ? 9.672 -19.672 2.145 1 62.47 209 LEU B C 1
ATOM 3613 O O . LEU B 1 209 ? 8.812 -18.812 2.406 1 62.47 209 LEU B O 1
ATOM 3617 N N . ILE B 1 210 ? 9.727 -20.844 2.707 1 62.53 210 ILE B N 1
ATOM 3618 C CA . ILE B 1 210 ? 8.781 -21.234 3.744 1 62.53 210 ILE B CA 1
ATOM 3619 C C . ILE B 1 210 ? 8.938 -20.328 4.957 1 62.53 210 ILE B C 1
ATOM 3621 O O . ILE B 1 210 ? 7.949 -19.891 5.547 1 62.53 210 ILE B O 1
ATOM 3625 N N . LEU B 1 211 ? 10.078 -19.984 5.176 1 58.97 211 LEU B N 1
ATOM 3626 C CA . LEU B 1 211 ? 10.367 -19.109 6.301 1 58.97 211 LEU B CA 1
ATOM 3627 C C . LEU B 1 211 ? 9.789 -17.719 6.051 1 58.97 211 LEU B C 1
ATOM 3629 O O . LEU B 1 211 ? 9.211 -17.109 6.957 1 58.97 211 LEU B O 1
ATOM 3633 N N . ARG B 1 212 ? 9.969 -17.297 4.984 1 58.09 212 ARG B N 1
ATOM 3634 C CA . ARG B 1 212 ? 9.414 -16 4.617 1 58.09 212 ARG B CA 1
ATOM 3635 C C . ARG B 1 212 ? 7.895 -16 4.723 1 58.09 212 ARG B C 1
ATOM 3637 O O . ARG B 1 212 ? 7.297 -15.008 5.137 1 58.09 212 ARG B O 1
ATOM 3644 N N . PHE B 1 213 ? 7.387 -17.047 4.34 1 56.03 213 PHE B N 1
ATOM 3645 C CA . PHE B 1 213 ? 5.941 -17.219 4.395 1 56.03 213 PHE B CA 1
ATOM 3646 C C . PHE B 1 213 ? 5.461 -17.297 5.84 1 56.03 213 PHE B C 1
ATOM 3648 O O . PHE B 1 213 ? 4.445 -16.688 6.191 1 56.03 213 PHE B O 1
ATOM 3655 N N . GLU B 1 214 ? 6.047 -18.125 6.551 1 56.31 214 GLU B N 1
ATOM 3656 C CA . GLU B 1 214 ? 5.676 -18.297 7.953 1 56.31 214 GLU B CA 1
ATOM 3657 C C . GLU B 1 214 ? 5.785 -16.984 8.719 1 56.31 214 GLU B C 1
ATOM 3659 O O . GLU B 1 214 ? 4.938 -16.672 9.562 1 56.31 214 GLU B O 1
ATOM 3664 N N . ASN B 1 215 ? 6.691 -16.344 8.422 1 51.5 215 ASN B N 1
ATOM 3665 C CA . ASN B 1 215 ? 6.855 -15.047 9.047 1 51.5 215 ASN B CA 1
ATOM 3666 C C . ASN B 1 215 ? 5.711 -14.102 8.688 1 51.5 215 ASN B C 1
ATOM 3668 O O . ASN B 1 215 ? 5.234 -13.344 9.539 1 51.5 215 ASN B O 1
ATOM 3672 N N . SER B 1 216 ? 5.336 -14.281 7.586 1 51.59 216 SER B N 1
ATOM 3673 C CA . SER B 1 216 ? 4.188 -13.484 7.16 1 51.59 216 SER B CA 1
ATOM 3674 C C . SER B 1 216 ? 2.906 -13.953 7.84 1 51.59 216 SER B C 1
ATOM 3676 O O . SER B 1 216 ? 2.061 -13.141 8.211 1 51.59 216 SER B O 1
ATOM 3678 N N . GLN B 1 217 ? 2.754 -15.312 7.875 1 51.25 217 GLN B N 1
ATOM 3679 C CA . GLN B 1 217 ? 1.571 -15.875 8.516 1 51.25 217 GLN B CA 1
ATOM 3680 C C . GLN B 1 217 ? 1.57 -15.594 10.016 1 51.25 217 GLN B C 1
ATOM 3682 O O . GLN B 1 217 ? 0.529 -15.266 10.594 1 51.25 217 GLN B O 1
ATOM 3687 N N . ARG B 1 218 ? 2.582 -15.961 10.57 1 43.91 218 ARG B N 1
ATOM 3688 C CA . ARG B 1 218 ? 2.652 -15.742 12.016 1 43.91 218 ARG B CA 1
ATOM 3689 C C . ARG B 1 218 ? 2.307 -14.297 12.359 1 43.91 218 ARG B C 1
ATOM 3691 O O . ARG B 1 218 ? 1.6 -14.039 13.344 1 43.91 218 ARG B O 1
ATOM 3698 N N . LYS B 1 219 ? 2.709 -13.539 11.617 1 41.41 219 LYS B N 1
ATOM 3699 C CA . LYS B 1 219 ? 2.373 -12.141 11.844 1 41.41 219 LYS B CA 1
ATOM 3700 C C . LYS B 1 219 ? 0.881 -11.891 11.648 1 41.41 219 LYS B C 1
ATOM 3702 O O . LYS B 1 219 ? 0.251 -11.195 12.445 1 41.41 219 LYS B O 1
ATOM 3707 N N . ALA B 1 220 ? 0.454 -12.508 10.57 1 42.75 220 ALA B N 1
ATOM 3708 C CA . ALA B 1 220 ? -0.994 -12.461 10.383 1 42.75 220 ALA B CA 1
ATOM 3709 C C . ALA B 1 220 ? -1.717 -13.164 11.531 1 42.75 220 ALA B C 1
ATOM 3711 O O . ALA B 1 220 ? -2.746 -12.68 12.008 1 42.75 220 ALA B O 1
ATOM 3712 N N . GLN B 1 221 ? -1.188 -14.32 11.836 1 40.84 221 GLN B N 1
ATOM 3713 C CA . GLN B 1 221 ? -1.779 -15.023 12.969 1 40.84 221 GLN B CA 1
ATOM 3714 C C . GLN B 1 221 ? -1.626 -14.227 14.258 1 40.84 221 GLN B C 1
ATOM 3716 O O . GLN B 1 221 ? -2.555 -14.164 15.07 1 40.84 221 GLN B O 1
ATOM 3721 N N . ILE B 1 222 ? -0.51 -13.773 14.414 1 33.53 222 ILE B N 1
ATOM 3722 C CA . ILE B 1 222 ? -0.305 -12.938 15.594 1 33.53 222 ILE B CA 1
ATOM 3723 C C . ILE B 1 222 ? -1.248 -11.742 15.555 1 33.53 222 ILE B C 1
ATOM 3725 O O . ILE B 1 222 ? -1.86 -11.391 16.562 1 33.53 222 ILE B O 1
ATOM 3729 N N . THR B 1 223 ? -1.363 -11.266 14.469 1 35.91 223 THR B N 1
ATOM 3730 C CA . THR B 1 223 ? -2.342 -10.188 14.328 1 35.91 223 THR B CA 1
ATOM 3731 C C . THR B 1 223 ? -3.754 -10.711 14.578 1 35.91 223 THR B C 1
ATOM 3733 O O . THR B 1 223 ? -4.562 -10.039 15.219 1 35.91 223 THR B O 1
ATOM 3736 N N . ARG B 1 224 ? -4.039 -11.867 14.086 1 40.28 224 ARG B N 1
ATOM 3737 C CA . ARG B 1 224 ? -5.324 -12.492 14.375 1 40.28 224 ARG B CA 1
ATOM 3738 C C . ARG B 1 224 ? -5.449 -12.836 15.852 1 40.28 224 ARG B C 1
ATOM 3740 O O . ARG B 1 224 ? -6.516 -12.648 16.453 1 40.28 224 ARG B O 1
ATOM 3747 N N . LEU B 1 225 ? -4.52 -13.461 16.359 1 33.91 225 LEU B N 1
ATOM 3748 C CA . LEU B 1 225 ? -4.547 -13.836 17.766 1 33.91 225 LEU B CA 1
ATOM 3749 C C . LEU B 1 225 ? -4.645 -12.602 18.656 1 33.91 225 LEU B C 1
ATOM 3751 O O . LEU B 1 225 ? -5.379 -12.602 19.641 1 33.91 225 LEU B O 1
ATOM 3755 N N . ILE B 1 226 ? -4 -11.703 18.344 1 31.58 226 ILE B N 1
ATOM 3756 C CA . ILE B 1 226 ? -4.105 -10.461 19.094 1 31.58 226 ILE B CA 1
ATOM 3757 C C . ILE B 1 226 ? -5.488 -9.852 18.906 1 31.58 226 ILE B C 1
ATOM 3759 O O . ILE B 1 226 ? -6.094 -9.352 19.859 1 31.58 226 ILE B O 1
ATOM 3763 N N . ALA B 1 227 ? -5.945 -10.047 17.797 1 33.97 227 ALA B N 1
ATOM 3764 C CA . ALA B 1 227 ? -7.316 -9.609 17.547 1 33.97 227 ALA B CA 1
ATOM 3765 C C . ALA B 1 227 ? -8.312 -10.422 18.375 1 33.97 227 ALA B C 1
ATOM 3767 O O . ALA B 1 227 ? -9.297 -9.875 18.875 1 33.97 227 ALA B O 1
ATOM 3768 N N . HIS B 1 228 ? -8.188 -11.656 18.453 1 32.22 228 HIS B N 1
ATOM 3769 C CA . HIS B 1 228 ? -9.062 -12.531 19.219 1 32.22 228 HIS B CA 1
ATOM 3770 C C . HIS B 1 228 ? -8.992 -12.211 20.719 1 32.22 228 HIS B C 1
ATOM 3772 O O . HIS B 1 228 ? -9.984 -12.344 21.422 1 32.22 228 HIS B O 1
ATOM 3778 N N . HIS B 1 229 ? -7.91 -11.977 21.172 1 30.41 229 HIS B N 1
ATOM 3779 C CA . HIS B 1 229 ? -7.824 -11.734 22.609 1 30.41 229 HIS B CA 1
ATOM 3780 C C . HIS B 1 229 ? -8.344 -10.344 22.953 1 30.41 229 HIS B C 1
ATOM 3782 O O . HIS B 1 229 ? -8.781 -10.109 24.078 1 30.41 229 HIS B O 1
ATOM 3788 N N . ILE B 1 230 ? -8.188 -9.547 22.125 1 29.27 230 ILE B N 1
ATOM 3789 C CA . ILE B 1 230 ? -8.727 -8.227 22.422 1 29.27 230 ILE B CA 1
ATOM 3790 C C . ILE B 1 230 ? -10.227 -8.203 22.156 1 29.27 230 ILE B C 1
ATOM 3792 O O . ILE B 1 230 ? -10.922 -7.273 22.562 1 29.27 230 ILE B O 1
ATOM 3796 N N . ALA B 1 231 ? -10.719 -9.219 21.641 1 27.88 231 ALA B N 1
ATOM 3797 C CA . ALA B 1 231 ? -12.172 -9.32 21.625 1 27.88 231 ALA B CA 1
ATOM 3798 C C . ALA B 1 231 ? -12.695 -9.898 22.938 1 27.88 231 ALA B C 1
ATOM 3800 O O . ALA B 1 231 ? -12.086 -10.812 23.5 1 27.88 231 ALA B O 1
#

InterPro domains:
  IPR031658 Cyclin, C-terminal domain 2 [PF16899] (112-190)
  IPR036915 Cyclin-like superfamily [SSF47954] (18-109)
  IPR036915 Cyclin-like superfamily [SSF47954] (112-213)
  IPR043198 Cyclin/Cyclin-like subunit Ssn8 [PTHR10026] (37-168)

Secondary structure (DSSP, 8-state):
-------------HHHHHHHHHHHHHHH-SSPPPHHHHHHHHHHHHHHHHTHHHHHHHHHHHHHHHTT----HHHHHHT--SS-HHHHHHHHHHHHHHHHHHTTT------SHHHHHHHHHHHHHH-TT-SS-GGGGHHHHHHHHHHHHTSSHHHHS-HHHHHHHHHHHHHHHTT--HHHHHHHHHHHTT-SSS-TTTHHHHHHHHHHHHHHHHHHHHHHHHHHHHHHHH-/-------------HHHHHHHHHHHHHHH-SSPPPHHHHHHHHHHHHHHHTTHHHHHHHHHHHHHHHTT----HHHHHHT--SS-HHHHHHHHHHHHHHHHHHTTT------SHHHHHHHHHHHHHH-TT-SS-GGGGHHHHHHHHHHHHTSSHHHHS-HHHHHHHHHHHHHHHTT--HHHHHHHHHHHTT-SSSTTTTHHHHHHHHHHHHHHHHHHHHHHHHHHHHHHHH-

pLDDT: mean 77.74, std 21.79, range [17.56, 98.0]

Organism: Heligmosomoides polygyrus (NCBI:txid6339)

Radius of gyration: 26.35 Å; Cα contacts (8 Å, |Δi|>4): 373; chains: 2; bounding box: 51×80×58 Å